Protein AF-0000000084350624 (afdb_homodimer)

Sequence (702 aa):
MALTTLILDAPGPPLLFEEVDRFLELGLGVTLNLHYFADKEHIRQHYGTRIDYAEINCHDEPGFIAAVNRAGGYSVFKTRLNIPIGASLIRAATSPALAMPLRAIAQAGAGVNHIDRRECEQRGVAILNTPGSNAIAVAEYVVAQALFLSRDLDDYNAQTHNGHWAKGTLAPAPEFAELTLGLVGTGSIARQVARKAAALGIKVIATGSERFTEPVAHSLGLERRAGLGQLLAEADIVSIHVPLTPQTRGLFGTAEFRQMRQGSILINTARGGIVDEHQLTAFMREFPRHIKAVAIDTFALEKDRFDSPLTAIANAQLTPHIAGNTTTAIRTASRQIVDKIHAFSAAATAGMALTTLILDAPGPPLLFEEVDRFLELGLGVTLNLHYFADKEHIRQHYGTRIDYAEINCHDEPGFIAAVNRAGGYSVFKTRLNIPIGASLIRAATSPALAMPLRAIAQAGAGVNHIDRRECEQRGVAILNTPGSNAIAVAEYVVAQALFLSRDLDDYNAQTHNGHWAKGTLAPAPEFAELTLGLVGTGSIARQVARKAAALGIKVIATGSERFTEPVAHSLGLERRAGLGQLLAEADIVSIHVPLTPQTRGLFGTAEFRQMRQGSILINTARGGIVDEHQLTAFMREFPRHIKAVAIDTFALEKDRFDSPLTAIANAQLTPHIAGNTTTAIRTASRQIVDKIHAFSAAATAG

Foldseek 3Di:
DAAEEEEQDADDPPLVVLLVVLCVVLVHAYEYACQPPPPSVVVCVVCPVVHHYDHADLQPLVRNLVRCVVVLAGQEYEYEPLRAADLVSLVSQQDPSGPHRYAEYFYLADDDPSHDVVSCVVSNHYYHFDPLLLLLLLLVVQVVCCVCVQQVVLVCVVCVVVVHRCPPVDDGGDQQLPFEEEEEADDNNSLSNCVVSVVRNHAYAYEYDPVCDPVNCVVSVHHYDDDLLVRQQRGLEYEYADEDDPVQQCVAAPVSLVSHAQQHEYEYLHEARSHDQVRVLVNCVVDPRRHPAYEYQYHPAADPRDDGPCVVPSRYHYHRNCSSPDPSSSSSSSSVSSVVVSVVSVVVVVD/DAAEEEEQDADDPPLVVLLVVLCVVLVHAYEYACQPPPPSVVVCVVCPVVHHYDHADLQPLVRNLVRCVVVLAGQEYEYEPLRAADLVSLVSQQDPSGPHRYAEYFYLADDDPSHDVVSCVVSNYYYHFDPLLLLLLLLVVQLVCCVCVQQVVLVCVVCVVVVHRCPPVDDGGDALLPFEEEEEADDNNSLSNCVVSVVRNHAYAYEYDPVCDPVNCVVSVHHYDDDLLVRQQRGLEYEYADEDDPVQQQVAAPVSLVSHAQQHEYEYLHEARSHDQVRVLVNCVVDPRRHPAYEYQYHPDADPRDDGPCVPPSRYHYHRNCSSPDPSSSSSSSSVSSVVVSVVSVVVVVD

Organism: NCBI:txid76758

Nearest PDB structures (foldseek):
  8wpo-assembly1_A  TM=8.700E-01  e=1.413E-22  Anabaena sp. 90
  4g2n-assembly1_A  TM=8.391E-01  e=1.122E-23  Polaromonas sp. JS666
  8wpj-assembly1_B  TM=8.554E-01  e=9.445E-23  Anabaena sp. 90
  8wps-assembly1_A  TM=8.661E-01  e=5.017E-22  Anabaena sp. 90
  4xyg-assembly1_A  TM=7.565E-01  e=1.497E-22  Granulicella mallensis MP5ACTX8

Secondary structure (DSSP, 8-state):
-PPEEEE---PPTTHHHHHHHHHHHTT-EEEEE-TT-S-HHHHHHHHGGGSEEE---TT-HHHHHHHHHHHT--SEEEESS---B-HHHHHHHT-TTSSS---EEEESSS--TTB-HHHHHHHT-EEE--TTTTHHHHHHHHHHHHHHHHTTHHHHHHHHHTT---TTSSPPBPPGGG-EEEEE--SHHHHHHHHHHHHTT-EEEEE-STT--HHHHHHTT-EE-SSHHHHHHH-SEEEE-----TTTTT-BSHHHHHHSPTTEEEEE-S-TTSB-HHHHHHHHHHSTTTEEEEEE---SS-GGG---GGGG-TTEEE-SS-TT-BHHHHHHHHHHHHHHHHHHHHHHHH-/-PPE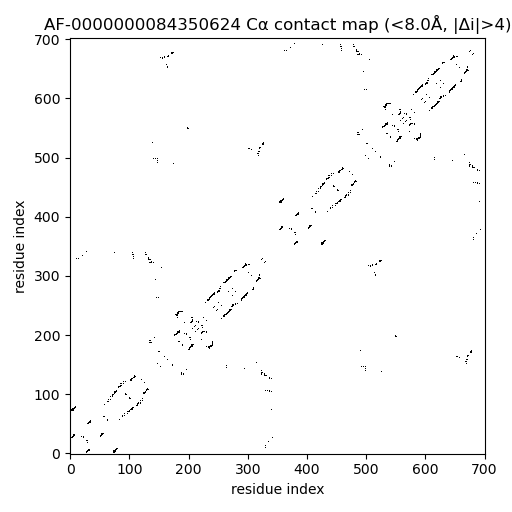EEE---PPTTHHHHHHHHHHHTT-EEEEE-TT-S-HHHHHHHHGGGSEEE---TT-HHHHHHHHHHHT--SEEEESS---B-HHHHHHHT-TTSSS---EEEESSS--TTB-HHHHHHHT-EEE--TTTTHHHHHHHHHHHHHHHHTTHHHHHHHHHTT---TTSSPPBPPGGG-EEEEE--SHHHHHHHHHHHHTT-EEEEE-STT--HHHHHHTT-EE-SSHHHHHHH-SEEEE-----TTTTT-BSHHHHHHSPTTEEEEE-S-TTSB-HHHHHHHHHHSTTTEEEEEE---SS-GGG---GGGG-TTEEE-SS-TT-BHHHHHHHHHHHHHHHHHHHHHHHH-

Structure (mmCIF, N/CA/C/O backbone):
data_AF-0000000084350624-model_v1
#
loop_
_entity.id
_entity.type
_entity.pdbx_description
1 polymer 'D-3-phosphoglycerate dehydrogenase'
#
loop_
_atom_site.group_PDB
_atom_site.id
_atom_site.type_symbol
_atom_site.label_atom_id
_atom_site.label_alt_id
_atom_site.label_comp_id
_atom_site.label_asym_id
_atom_site.label_entity_id
_atom_site.label_seq_id
_atom_site.pdbx_PDB_ins_code
_atom_site.Cartn_x
_atom_site.Cartn_y
_atom_site.Cartn_z
_atom_site.occupancy
_atom_site.B_iso_or_equiv
_atom_site.auth_seq_id
_atom_site.auth_comp_id
_atom_site.auth_asym_id
_atom_site.auth_atom_id
_atom_site.pdbx_PDB_model_num
ATOM 1 N N . MET A 1 1 ? -3.666 -40.75 -31.781 1 48.72 1 MET A N 1
ATOM 2 C CA . MET A 1 1 ? -4.609 -40.812 -30.672 1 48.72 1 MET A CA 1
ATOM 3 C C . MET A 1 1 ? -4.664 -39.469 -29.953 1 48.72 1 MET A C 1
ATOM 5 O O . MET A 1 1 ? -3.664 -38.75 -29.891 1 48.72 1 MET A O 1
ATOM 9 N N . ALA A 1 2 ? -5.848 -39.031 -29.609 1 65.62 2 ALA A N 1
ATOM 10 C CA . ALA A 1 2 ? -6.008 -37.719 -29.016 1 65.62 2 ALA A CA 1
ATOM 11 C C . ALA A 1 2 ? -5.262 -37.594 -27.688 1 65.62 2 ALA A C 1
ATOM 13 O O . ALA A 1 2 ? -5.344 -38.5 -26.859 1 65.62 2 ALA A O 1
ATOM 14 N N . LEU A 1 3 ? -4.34 -36.75 -27.562 1 81.38 3 LEU A N 1
ATOM 15 C CA . LEU A 1 3 ? -3.586 -36.531 -26.328 1 81.38 3 LEU A CA 1
ATOM 16 C C . LEU A 1 3 ? -4.527 -36.312 -25.141 1 81.38 3 LEU A C 1
ATOM 18 O O . LEU A 1 3 ? -5.535 -35.625 -25.266 1 81.38 3 LEU A O 1
ATOM 22 N N . THR A 1 4 ? -4.309 -37.188 -24.125 1 90.62 4 THR A N 1
ATOM 23 C CA . THR A 1 4 ? -5.078 -37.031 -22.906 1 90.62 4 THR A CA 1
ATOM 24 C C . THR A 1 4 ? -4.246 -36.344 -21.828 1 90.62 4 THR A C 1
ATOM 26 O O . THR A 1 4 ? -3.074 -36.656 -21.641 1 90.62 4 THR A O 1
ATOM 29 N N . THR A 1 5 ? -4.871 -35.344 -21.266 1 97.06 5 THR A N 1
ATOM 30 C CA . THR A 1 5 ? -4.211 -34.594 -20.203 1 97.06 5 THR A CA 1
ATOM 31 C C . THR A 1 5 ? -4.754 -34.969 -18.828 1 97.06 5 THR A C 1
ATOM 33 O O . THR A 1 5 ? -5.969 -35 -18.625 1 97.06 5 THR A O 1
ATOM 36 N N . LEU A 1 6 ? -3.867 -35.375 -17.953 1 98.25 6 LEU A N 1
ATOM 37 C CA . LEU A 1 6 ? -4.219 -35.5 -16.547 1 98.25 6 LEU A CA 1
ATOM 38 C C . LEU A 1 6 ? -3.965 -34.219 -15.797 1 98.25 6 LEU A C 1
ATOM 40 O O . LEU A 1 6 ? -2.816 -33.781 -15.648 1 98.25 6 LEU A O 1
ATOM 44 N N . ILE A 1 7 ? -4.996 -33.562 -15.344 1 98.06 7 ILE A N 1
ATOM 45 C CA . ILE A 1 7 ? -4.871 -32.406 -14.484 1 98.06 7 ILE A CA 1
ATOM 46 C C . ILE A 1 7 ? -4.625 -32.844 -13.047 1 98.06 7 ILE A C 1
ATOM 48 O O . ILE A 1 7 ? -5.543 -33.312 -12.375 1 98.06 7 ILE A O 1
ATOM 52 N N . LEU A 1 8 ? -3.447 -32.656 -12.609 1 97.38 8 LEU A N 1
ATOM 53 C CA . LEU A 1 8 ? -3.078 -33.125 -11.273 1 97.38 8 LEU A CA 1
ATOM 54 C C . LEU A 1 8 ? -3.777 -32.281 -10.195 1 97.38 8 LEU A C 1
ATOM 56 O O . LEU A 1 8 ? -4.273 -32.844 -9.211 1 97.38 8 LEU A O 1
ATOM 60 N N . ASP A 1 9 ? -3.715 -31.016 -10.391 1 94.69 9 ASP A N 1
ATOM 61 C CA . ASP A 1 9 ? -4.336 -30.031 -9.5 1 94.69 9 ASP A CA 1
ATOM 62 C C . ASP A 1 9 ? -4.754 -28.781 -10.266 1 94.69 9 ASP A C 1
ATOM 64 O O . ASP A 1 9 ? -4.285 -28.547 -11.383 1 94.69 9 ASP A O 1
ATOM 68 N N . ALA A 1 10 ? -5.727 -28.094 -9.75 1 92.12 10 ALA A N 1
ATOM 69 C CA . ALA A 1 10 ? -6.277 -26.875 -10.344 1 92.12 10 ALA A CA 1
ATOM 70 C C . ALA A 1 10 ? -6.879 -25.969 -9.281 1 92.12 10 ALA A C 1
ATOM 72 O O . ALA A 1 10 ? -7.051 -26.375 -8.125 1 92.12 10 ALA A O 1
ATOM 73 N N . PRO A 1 11 ? -7.023 -24.688 -9.664 1 90.94 11 PRO A N 1
ATOM 74 C CA . PRO A 1 11 ? -7.734 -23.844 -8.711 1 90.94 11 PRO A CA 1
ATOM 75 C C . PRO A 1 11 ? -9.18 -24.281 -8.492 1 90.94 11 PRO A C 1
ATOM 77 O O . PRO A 1 11 ? -9.742 -25.016 -9.312 1 90.94 11 PRO A O 1
ATOM 80 N N . GLY A 1 12 ? -9.742 -23.875 -7.441 1 89 12 GLY A N 1
ATOM 81 C CA . GLY A 1 12 ? -11.141 -24.172 -7.188 1 89 12 GLY A CA 1
ATOM 82 C C . GLY A 1 12 ? -12.086 -23.406 -8.102 1 89 12 GLY A C 1
ATOM 83 O O . GLY A 1 12 ? -11.672 -22.5 -8.812 1 89 12 GLY A O 1
ATOM 84 N N . PRO A 1 13 ? -13.375 -23.938 -8.133 1 89.88 13 PRO A N 1
ATOM 85 C CA . PRO A 1 13 ? -14.383 -23.172 -8.867 1 89.88 13 PRO A CA 1
ATOM 86 C C . PRO A 1 13 ? -14.492 -21.719 -8.383 1 89.88 13 PRO A C 1
ATOM 88 O O . PRO A 1 13 ? -14.305 -21.453 -7.195 1 89.88 13 PRO A O 1
ATOM 91 N N . PRO A 1 14 ? -14.773 -20.797 -9.273 1 91.44 14 PRO A N 1
ATOM 92 C CA . PRO A 1 14 ? -15.188 -21.047 -10.656 1 91.44 14 PRO A CA 1
ATOM 93 C C . PRO A 1 14 ? -14.008 -21.156 -11.625 1 91.44 14 PRO A C 1
ATOM 95 O O . PRO A 1 14 ? -14.188 -21.5 -12.789 1 91.44 14 PRO A O 1
ATOM 98 N N . LEU A 1 15 ? -12.797 -20.906 -11.195 1 93.31 15 LEU A N 1
ATOM 99 C CA . LEU A 1 15 ? -11.633 -20.906 -12.078 1 93.31 15 LEU A CA 1
ATOM 100 C C . LEU A 1 15 ? -11.391 -22.312 -12.648 1 93.31 15 LEU A C 1
ATOM 102 O O . LEU A 1 15 ? -10.922 -22.438 -13.781 1 93.31 15 LEU A O 1
ATOM 106 N N . LEU A 1 16 ? -11.688 -23.281 -11.891 1 95.25 16 LEU A N 1
ATOM 107 C CA . LEU A 1 16 ? -11.586 -24.656 -12.367 1 95.25 16 LEU A CA 1
ATOM 108 C C . LEU A 1 16 ? -12.391 -24.844 -13.641 1 95.25 16 LEU A C 1
ATOM 110 O O . LEU A 1 16 ? -11.891 -25.391 -14.625 1 95.25 16 LEU A O 1
ATOM 114 N N . PHE A 1 17 ? -13.617 -24.406 -13.586 1 96.5 17 PHE A N 1
ATOM 115 C CA . PHE A 1 17 ? -14.531 -24.609 -14.703 1 96.5 17 PHE A CA 1
ATOM 116 C C . PHE A 1 17 ? -14.055 -23.859 -15.938 1 96.5 17 PHE A C 1
ATOM 118 O O . PHE A 1 17 ? -14.164 -24.344 -17.062 1 96.5 17 PHE A O 1
ATOM 125 N N . GLU A 1 18 ? -13.508 -22.688 -15.711 1 96.44 18 GLU A N 1
ATOM 126 C CA . GLU A 1 18 ? -12.938 -21.938 -16.828 1 96.44 18 GLU A CA 1
ATOM 127 C C . GLU A 1 18 ? -11.812 -22.719 -17.5 1 96.44 18 GLU A C 1
ATOM 129 O O . GLU A 1 18 ? -11.727 -22.766 -18.734 1 96.44 18 GLU A O 1
ATOM 134 N N . GLU A 1 19 ? -10.977 -23.297 -16.703 1 96.69 19 GLU A N 1
ATOM 135 C CA . GLU A 1 19 ? -9.844 -24.047 -17.219 1 96.69 19 GLU A CA 1
ATOM 136 C C . GLU A 1 19 ? -10.312 -25.297 -17.969 1 96.69 19 GLU A C 1
ATOM 138 O O . GLU A 1 19 ? -9.93 -25.516 -19.125 1 96.69 19 GLU A O 1
ATOM 143 N N . VAL A 1 20 ? -11.164 -26.109 -17.391 1 97.31 20 VAL A N 1
ATOM 144 C CA . VAL A 1 20 ? -11.633 -27.359 -17.984 1 97.31 20 VAL A CA 1
ATOM 145 C C . VAL A 1 20 ? -12.461 -27.062 -19.234 1 97.31 20 VAL A C 1
ATOM 147 O O . VAL A 1 20 ? -12.336 -27.766 -20.234 1 97.31 20 VAL A O 1
ATOM 150 N N . ASP A 1 21 ? -13.281 -26.031 -19.141 1 97.62 21 ASP A N 1
ATOM 151 C CA . ASP A 1 21 ? -14.094 -25.656 -20.297 1 97.62 21 ASP A CA 1
ATOM 152 C C . ASP A 1 21 ? -13.211 -25.312 -21.5 1 97.62 21 ASP A C 1
ATOM 154 O O . ASP A 1 21 ? -13.57 -25.609 -22.641 1 97.62 21 ASP A O 1
ATOM 158 N N . ARG A 1 22 ? -12.156 -24.719 -21.234 1 96.69 22 ARG A N 1
ATOM 159 C CA . ARG A 1 22 ? -11.258 -24.391 -22.344 1 96.69 22 ARG A CA 1
ATOM 160 C C . ARG A 1 22 ? -10.672 -25.656 -22.969 1 96.69 22 ARG A C 1
ATOM 162 O O . ARG A 1 22 ? -10.531 -25.734 -24.188 1 96.69 22 ARG A O 1
ATOM 169 N N . PHE A 1 23 ? -10.281 -26.625 -22.156 1 96.62 23 PHE A N 1
ATOM 170 C CA . PHE A 1 23 ? -9.844 -27.906 -22.688 1 96.62 23 PHE A CA 1
ATOM 171 C C . PHE A 1 23 ? -10.883 -28.484 -23.641 1 96.62 23 PHE A C 1
ATOM 173 O O . PHE A 1 23 ? -10.555 -28.891 -24.75 1 96.62 23 PHE A O 1
ATOM 180 N N . LEU A 1 24 ? -12.086 -28.438 -23.203 1 96.38 24 LEU A N 1
ATOM 181 C CA . LEU A 1 24 ? -13.188 -29.031 -23.969 1 96.38 24 LEU A CA 1
ATOM 182 C C . LEU A 1 24 ? -13.445 -28.266 -25.25 1 96.38 24 LEU A C 1
ATOM 184 O O . LEU A 1 24 ? -13.68 -28.859 -26.297 1 96.38 24 LEU A O 1
ATOM 188 N N . GLU A 1 25 ? -13.398 -26.984 -25.109 1 96.44 25 GLU A N 1
ATOM 189 C CA . GLU A 1 25 ? -13.594 -26.125 -26.281 1 96.44 25 GLU A CA 1
ATOM 190 C C . GLU A 1 25 ? -12.555 -26.422 -27.359 1 96.44 25 GLU A C 1
ATOM 192 O O . GLU A 1 25 ? -12.844 -26.297 -28.547 1 96.44 25 GLU A O 1
ATOM 197 N N . LEU A 1 26 ? -11.406 -26.828 -26.969 1 95.25 26 LEU A N 1
ATOM 198 C CA . LEU A 1 26 ? -10.312 -27.047 -27.906 1 95.25 26 LEU A CA 1
ATOM 199 C C . LEU A 1 26 ? -10.25 -28.516 -28.328 1 95.25 26 LEU A C 1
ATOM 201 O O . LEU A 1 26 ? -9.336 -28.922 -29.047 1 95.25 26 LEU A O 1
ATOM 205 N N . GLY A 1 27 ? -11.164 -29.312 -27.812 1 93.31 27 GLY A N 1
ATOM 206 C CA . GLY A 1 27 ? -11.242 -30.703 -28.203 1 93.31 27 GLY A CA 1
ATOM 207 C C . GLY A 1 27 ? -10.188 -31.578 -27.547 1 93.31 27 GLY A C 1
ATOM 208 O O . GLY A 1 27 ? -9.758 -32.562 -28.109 1 93.31 27 GLY A O 1
ATOM 209 N N . LEU A 1 28 ? -9.703 -31.141 -26.391 1 94.25 28 LEU A N 1
ATOM 210 C CA . LEU A 1 28 ? -8.672 -31.891 -25.672 1 94.25 28 LEU A CA 1
ATOM 211 C C . LEU A 1 28 ? -9.297 -32.812 -24.641 1 94.25 28 LEU A C 1
ATOM 213 O O . LEU A 1 28 ? -10.242 -32.438 -23.953 1 94.25 28 LEU A O 1
ATOM 217 N N . GLY A 1 29 ? -8.836 -34.031 -24.641 1 94.19 29 GLY A N 1
ATOM 218 C CA . GLY A 1 29 ? -9.266 -34.969 -23.594 1 94.19 29 GLY A CA 1
ATOM 219 C C . GLY A 1 29 ? -8.672 -34.656 -22.234 1 94.19 29 GLY A C 1
ATOM 220 O O . GLY A 1 29 ? -7.5 -34.281 -22.141 1 94.19 29 GLY A O 1
ATOM 221 N N . VAL A 1 30 ? -9.516 -34.812 -21.203 1 96.06 30 VAL A N 1
ATOM 222 C CA . VAL A 1 30 ? -9.055 -34.406 -19.875 1 96.06 30 VAL A CA 1
ATOM 223 C C . VAL A 1 30 ? -9.484 -35.438 -18.828 1 96.06 30 VAL A C 1
ATOM 225 O O . VAL A 1 30 ? -10.609 -35.938 -18.875 1 96.06 30 VAL A O 1
ATOM 228 N N . THR A 1 31 ? -8.602 -35.844 -18.031 1 97.94 31 THR A N 1
ATOM 229 C CA . THR A 1 31 ? -8.859 -36.5 -16.75 1 97.94 31 THR A CA 1
ATOM 230 C C . THR A 1 31 ? -8.555 -35.562 -15.586 1 97.94 31 THR A C 1
ATOM 232 O O . THR A 1 31 ? -7.434 -35.062 -15.453 1 97.94 31 THR A O 1
ATOM 235 N N . LEU A 1 32 ? -9.578 -35.281 -14.766 1 97.94 32 LEU A N 1
ATOM 236 C CA . LEU A 1 32 ? -9.422 -34.375 -13.633 1 97.94 32 LEU A CA 1
ATOM 237 C C . LEU A 1 32 ? -9.18 -35.156 -12.344 1 97.94 32 LEU A C 1
ATOM 239 O O . LEU A 1 32 ? -10 -36 -11.953 1 97.94 32 LEU A O 1
ATOM 243 N N . ASN A 1 33 ? -8.039 -34.906 -11.727 1 97.94 33 ASN A N 1
ATOM 244 C CA . ASN A 1 33 ? -7.781 -35.469 -10.414 1 97.94 33 ASN A CA 1
ATOM 245 C C . ASN A 1 33 ? -8.578 -34.781 -9.32 1 97.94 33 ASN A C 1
ATOM 247 O O . ASN A 1 33 ? -8.336 -33.594 -9.031 1 97.94 33 ASN A O 1
ATOM 251 N N . LEU A 1 34 ? -9.43 -35.438 -8.641 1 97.31 34 LEU A N 1
ATOM 252 C CA . LEU A 1 34 ? -10.383 -34.844 -7.707 1 97.31 34 LEU A CA 1
ATOM 253 C C . LEU A 1 34 ? -9.836 -34.844 -6.285 1 97.31 34 LEU A C 1
ATOM 255 O O . LEU A 1 34 ? -10.422 -34.25 -5.383 1 97.31 34 LEU A O 1
ATOM 259 N N . HIS A 1 35 ? -8.695 -35.438 -6.137 1 95.88 35 HIS A N 1
ATOM 260 C CA . HIS A 1 35 ? -8.141 -35.719 -4.816 1 95.88 35 HIS A CA 1
ATOM 261 C C . HIS A 1 35 ? -8.07 -34.438 -3.963 1 95.88 35 HIS A C 1
ATOM 263 O O . HIS A 1 35 ? -8.266 -34.5 -2.746 1 95.88 35 HIS A O 1
ATOM 269 N N . TYR A 1 36 ? -7.91 -33.312 -4.57 1 91.56 36 TYR A N 1
ATOM 270 C CA . TYR A 1 36 ? -7.602 -32.094 -3.822 1 91.56 36 TYR A CA 1
ATOM 271 C C . TYR A 1 36 ? -8.82 -31.188 -3.744 1 91.56 36 TYR A C 1
ATOM 273 O O . TYR A 1 36 ? -8.727 -30.062 -3.238 1 91.56 36 TYR A O 1
ATOM 281 N N . PHE A 1 37 ? -9.953 -31.594 -4.207 1 93 37 PHE A N 1
ATOM 282 C CA . PHE A 1 37 ? -11.156 -30.781 -4.191 1 93 37 PHE A CA 1
ATOM 283 C C . PHE A 1 37 ? -12.086 -31.203 -3.061 1 93 37 PHE A C 1
ATOM 285 O O . PHE A 1 37 ? -12.242 -32.406 -2.797 1 93 37 PHE A O 1
ATOM 292 N N . ALA A 1 38 ? -12.617 -30.25 -2.441 1 88.5 38 ALA A N 1
ATOM 293 C CA . ALA A 1 38 ? -13.562 -30.516 -1.361 1 88.5 38 ALA A CA 1
ATOM 294 C C . ALA A 1 38 ? -14.922 -30.938 -1.915 1 88.5 38 ALA A C 1
ATOM 296 O O . ALA A 1 38 ? -15.562 -31.844 -1.386 1 88.5 38 ALA A O 1
ATOM 297 N N . ASP A 1 39 ? -15.367 -30.266 -2.977 1 91.44 39 ASP A N 1
ATOM 298 C CA . ASP A 1 39 ? -16.703 -30.516 -3.521 1 91.44 39 ASP A CA 1
ATOM 299 C C . ASP A 1 39 ? -16.625 -31.375 -4.781 1 91.44 39 ASP A C 1
ATOM 301 O O . ASP A 1 39 ? -17.078 -30.953 -5.848 1 91.44 39 ASP A O 1
ATOM 305 N N . LYS A 1 40 ? -16.219 -32.594 -4.59 1 95.44 40 LYS A N 1
ATOM 306 C CA . LYS A 1 40 ? -16.016 -33.5 -5.703 1 95.44 40 LYS A CA 1
ATOM 307 C C . LYS A 1 40 ? -17.328 -33.812 -6.414 1 95.44 40 LYS A C 1
ATOM 309 O O . LYS A 1 40 ? -17.359 -33.906 -7.641 1 95.44 40 LYS A O 1
ATOM 314 N N . GLU A 1 41 ? -18.359 -33.969 -5.59 1 95.25 41 GLU A N 1
ATOM 315 C CA . GLU A 1 41 ? -19.641 -34.344 -6.141 1 95.25 41 GLU A CA 1
ATOM 316 C C . GLU A 1 41 ? -20.188 -33.281 -7.078 1 95.25 41 GLU A C 1
ATOM 318 O O . GLU A 1 41 ? -20.719 -33.594 -8.148 1 95.25 41 GLU A O 1
ATOM 323 N N . HIS A 1 42 ? -20.078 -32.094 -6.672 1 95.62 42 HIS A N 1
ATOM 324 C CA . HIS A 1 42 ? -20.562 -31 -7.5 1 95.62 42 HIS A CA 1
ATOM 325 C C . HIS A 1 42 ? -19.797 -30.922 -8.812 1 95.62 42 HIS A C 1
ATOM 327 O O . HIS A 1 42 ? -20.391 -30.656 -9.867 1 95.62 42 HIS A O 1
ATOM 333 N N . ILE A 1 43 ? -18.516 -31.156 -8.734 1 96.62 43 ILE A N 1
ATOM 334 C CA . ILE A 1 43 ? -17.672 -31.125 -9.922 1 96.62 43 ILE A CA 1
ATOM 335 C C . ILE A 1 43 ? -18.094 -32.25 -10.875 1 96.62 43 ILE A C 1
ATOM 337 O O . ILE A 1 43 ? -18.25 -32.031 -12.078 1 96.62 43 ILE A O 1
ATOM 341 N N . ARG A 1 44 ? -18.344 -33.438 -10.375 1 96.75 44 ARG A N 1
ATOM 342 C CA . ARG A 1 44 ? -18.766 -34.594 -11.172 1 96.75 44 ARG A CA 1
ATOM 343 C C . ARG A 1 44 ? -20.125 -34.312 -11.82 1 96.75 44 ARG A C 1
ATOM 345 O O . ARG A 1 44 ? -20.344 -34.719 -12.977 1 96.75 44 ARG A O 1
ATOM 352 N N . GLN A 1 45 ? -20.969 -33.719 -10.992 1 96.75 45 GLN A N 1
ATOM 353 C CA . GLN A 1 45 ? -22.281 -33.406 -11.516 1 96.75 45 GLN A CA 1
ATOM 354 C C . GLN A 1 45 ? -22.188 -32.406 -12.648 1 96.75 45 GLN A C 1
ATOM 356 O O . GLN A 1 45 ? -22.953 -32.469 -13.617 1 96.75 45 GLN A O 1
ATOM 361 N N . HIS A 1 46 ? -21.359 -31.469 -12.531 1 96.69 46 HIS A N 1
ATOM 362 C CA . HIS A 1 46 ? -21.219 -30.391 -13.492 1 96.69 46 HIS A CA 1
ATOM 363 C C . HIS A 1 46 ? -20.75 -30.906 -14.844 1 96.69 46 HIS A C 1
ATOM 365 O O . HIS A 1 46 ? -21.281 -30.516 -15.891 1 96.69 46 HIS A O 1
ATOM 371 N N . TYR A 1 47 ? -19.781 -31.812 -14.859 1 96.5 47 TYR A N 1
ATOM 372 C CA . TYR A 1 47 ? -19.188 -32.219 -16.125 1 96.5 47 TYR A CA 1
ATOM 373 C C . TYR A 1 47 ? -19.672 -33.594 -16.531 1 96.5 47 TYR A C 1
ATOM 375 O O . TYR A 1 47 ? -19.594 -33.969 -17.719 1 96.5 47 TYR A O 1
ATOM 383 N N . GLY A 1 48 ? -20.188 -34.375 -15.555 1 95.69 48 GLY A N 1
ATOM 384 C CA . GLY A 1 48 ? -20.656 -35.719 -15.867 1 95.69 48 GLY A CA 1
ATOM 385 C C . GLY A 1 48 ? -19.625 -36.562 -16.609 1 95.69 48 GLY A C 1
ATOM 386 O O . GLY A 1 48 ? -18.484 -36.688 -16.156 1 95.69 48 GLY A O 1
ATOM 387 N N . THR A 1 49 ? -20 -37.062 -17.781 1 95.38 49 THR A N 1
ATOM 388 C CA . THR A 1 49 ? -19.125 -37.969 -18.516 1 95.38 49 THR A CA 1
ATOM 389 C C . THR A 1 49 ? -18.344 -37.219 -19.594 1 95.38 49 THR A C 1
ATOM 391 O O . THR A 1 49 ? -17.688 -37.844 -20.438 1 95.38 49 THR A O 1
ATOM 394 N N . ARG A 1 50 ? -18.453 -35.906 -19.531 1 95.94 50 ARG A N 1
ATOM 395 C CA . ARG A 1 50 ? -17.75 -35.125 -20.531 1 95.94 50 ARG A CA 1
ATOM 396 C C . ARG A 1 50 ? -16.234 -35.188 -20.328 1 95.94 50 ARG A C 1
ATOM 398 O O . ARG A 1 50 ? -15.469 -34.875 -21.234 1 95.94 50 ARG A O 1
ATOM 405 N N . ILE A 1 51 ? -15.898 -35.438 -19.062 1 96.81 51 ILE A N 1
ATOM 406 C CA . ILE A 1 51 ? -14.484 -35.594 -18.734 1 96.81 51 ILE A CA 1
ATOM 407 C C . ILE A 1 51 ? -14.297 -36.875 -17.891 1 96.81 51 ILE A C 1
ATOM 409 O O . ILE A 1 51 ? -15.273 -37.438 -17.406 1 96.81 51 ILE A O 1
ATOM 413 N N . ASP A 1 52 ? -13.086 -37.312 -17.797 1 97.12 52 ASP A N 1
ATOM 414 C CA . ASP A 1 52 ? -12.758 -38.438 -16.906 1 97.12 52 ASP A CA 1
ATOM 415 C C . ASP A 1 52 ? -12.258 -37.938 -15.555 1 97.12 52 ASP A C 1
ATOM 417 O O . ASP A 1 52 ? -11.891 -36.781 -15.414 1 97.12 52 ASP A O 1
ATOM 421 N N . TYR A 1 53 ? -12.305 -38.875 -14.57 1 97.75 53 TYR A N 1
ATOM 422 C CA . TYR A 1 53 ? -11.922 -38.5 -13.211 1 97.75 53 TYR A CA 1
ATOM 423 C C . TYR A 1 53 ? -10.891 -39.469 -12.641 1 97.75 53 TYR A C 1
ATOM 425 O O . TYR A 1 53 ? -10.859 -40.625 -13.008 1 97.75 53 TYR A O 1
ATOM 433 N N . ALA A 1 54 ? -10.055 -38.938 -11.867 1 97.31 54 ALA A N 1
ATOM 434 C CA . ALA A 1 54 ? -9.109 -39.75 -11.094 1 97.31 54 ALA A CA 1
ATOM 435 C C . ALA A 1 54 ? -9.078 -39.312 -9.633 1 97.31 54 ALA A C 1
ATOM 437 O O . ALA A 1 54 ? -9.633 -38.25 -9.289 1 97.31 54 ALA A O 1
ATOM 438 N N . GLU A 1 55 ? -8.57 -40.062 -8.734 1 97 55 GLU A N 1
ATOM 439 C CA . GLU A 1 55 ? -8.336 -39.781 -7.32 1 97 55 GLU A CA 1
ATOM 440 C C . GLU A 1 55 ? -6.926 -40.219 -6.902 1 97 55 GLU A C 1
ATOM 442 O O . GLU A 1 55 ? -6.727 -41.312 -6.398 1 97 55 GLU A O 1
ATOM 447 N N . ILE A 1 56 ? -6.074 -39.344 -7.133 1 97.38 56 ILE A N 1
ATOM 448 C CA . ILE A 1 56 ? -4.66 -39.656 -6.949 1 97.38 56 ILE A CA 1
ATOM 449 C C . ILE A 1 56 ? -4.047 -38.719 -5.922 1 97.38 56 ILE A C 1
ATOM 451 O O . ILE A 1 56 ? -4.129 -37.5 -6.062 1 97.38 56 ILE A O 1
ATOM 455 N N . ASN A 1 57 ? -3.5 -39.25 -4.855 1 96.75 57 ASN A N 1
ATOM 456 C CA . ASN A 1 57 ? -2.613 -38.469 -3.998 1 96.75 57 ASN A CA 1
ATOM 457 C C . ASN A 1 57 ? -1.24 -38.281 -4.637 1 96.75 57 ASN A C 1
ATOM 459 O O . ASN A 1 57 ? -0.374 -39.125 -4.527 1 96.75 57 ASN A O 1
ATOM 463 N N . CYS A 1 58 ? -1.019 -37.156 -5.152 1 95 58 CYS A N 1
ATOM 464 C CA . CYS A 1 58 ? 0.161 -36.906 -5.977 1 95 58 CYS A CA 1
ATOM 465 C C . CYS A 1 58 ? 1.411 -36.781 -5.117 1 95 58 CYS A C 1
ATOM 467 O O . CYS A 1 58 ? 2.529 -36.781 -5.633 1 95 58 CYS A O 1
ATOM 469 N N . HIS A 1 59 ? 1.275 -36.781 -3.826 1 92.38 59 HIS A N 1
ATOM 470 C CA . HIS A 1 59 ? 2.428 -36.688 -2.936 1 92.38 59 HIS A CA 1
ATOM 471 C C . HIS A 1 59 ? 2.908 -38.062 -2.523 1 92.38 59 HIS A C 1
ATOM 473 O O . HIS A 1 59 ? 3.984 -38.219 -1.939 1 92.38 59 HIS A O 1
ATOM 479 N N . ASP A 1 60 ? 2.082 -39.062 -2.816 1 95.69 60 ASP A N 1
ATOM 480 C CA . ASP A 1 60 ? 2.475 -40.469 -2.699 1 95.69 60 ASP A CA 1
ATOM 481 C C . ASP A 1 60 ? 2.992 -41 -4.031 1 95.69 60 ASP A C 1
ATOM 483 O O . ASP A 1 60 ? 2.23 -41.562 -4.816 1 95.69 60 ASP A O 1
ATOM 487 N N . GLU A 1 61 ? 4.281 -40.906 -4.191 1 96.56 61 GLU A N 1
ATOM 488 C CA . GLU A 1 61 ? 4.859 -41.188 -5.504 1 96.56 61 GLU A CA 1
ATOM 489 C C . GLU A 1 61 ? 4.559 -42.594 -5.965 1 96.56 61 GLU A C 1
ATOM 491 O O . GLU A 1 61 ? 4.113 -42.812 -7.094 1 96.56 61 GLU A O 1
ATOM 496 N N . PRO A 1 62 ? 4.715 -43.625 -5.133 1 96.88 62 PRO A N 1
ATOM 497 C CA . PRO A 1 62 ? 4.383 -45 -5.574 1 96.88 62 PRO A CA 1
ATOM 498 C C . PRO A 1 62 ? 2.916 -45.125 -5.98 1 96.88 62 PRO A C 1
ATOM 500 O O . PRO A 1 62 ? 2.611 -45.781 -6.988 1 96.88 62 PRO A O 1
ATOM 503 N N . GLY A 1 63 ? 2.094 -44.562 -5.098 1 97.5 63 GLY A N 1
ATOM 504 C CA . GLY A 1 63 ? 0.681 -44.594 -5.438 1 97.5 63 GLY A CA 1
ATOM 505 C C . GLY A 1 63 ? 0.364 -43.875 -6.727 1 97.5 63 GLY A C 1
ATOM 506 O O . GLY A 1 63 ? -0.491 -44.312 -7.504 1 97.5 63 GLY A O 1
ATOM 507 N N . PHE A 1 64 ? 1.021 -42.75 -6.969 1 98.12 64 PHE A N 1
ATOM 508 C CA . PHE A 1 64 ? 0.869 -41.969 -8.188 1 98.12 64 PHE A CA 1
ATOM 509 C C . PHE A 1 64 ? 1.301 -42.781 -9.406 1 98.12 64 PHE A C 1
ATOM 511 O O . PHE A 1 64 ? 0.563 -42.875 -10.391 1 98.12 64 PHE A O 1
ATOM 518 N N . ILE A 1 65 ? 2.377 -43.406 -9.367 1 98.25 65 ILE A N 1
ATOM 519 C CA . ILE A 1 65 ? 2.906 -44.25 -10.445 1 98.25 65 ILE A CA 1
ATOM 520 C C . ILE A 1 65 ? 1.938 -45.375 -10.742 1 98.25 65 ILE A C 1
ATOM 522 O O . ILE A 1 65 ? 1.617 -45.656 -11.906 1 98.25 65 ILE A O 1
ATOM 526 N N . ALA A 1 66 ? 1.486 -46 -9.68 1 98.25 66 ALA A N 1
ATOM 527 C CA . ALA A 1 66 ? 0.556 -47.125 -9.836 1 98.25 66 ALA A CA 1
ATOM 528 C C . ALA A 1 66 ? -0.715 -46.656 -10.555 1 98.25 66 ALA A C 1
ATOM 530 O O . ALA A 1 66 ? -1.236 -47.375 -11.414 1 98.25 66 ALA A O 1
ATOM 531 N N . ALA A 1 67 ? -1.182 -45.562 -10.148 1 98 67 ALA A N 1
ATOM 532 C CA . ALA A 1 67 ? -2.4 -45.031 -10.758 1 98 67 ALA A CA 1
ATOM 533 C C . ALA A 1 67 ? -2.197 -44.75 -12.242 1 98 67 ALA A C 1
ATOM 535 O O . ALA A 1 67 ? -3.076 -45.031 -13.055 1 98 67 ALA A O 1
ATOM 536 N N . VAL A 1 68 ? -1.094 -44.156 -12.594 1 97.69 68 VAL A N 1
ATOM 537 C CA . VAL A 1 68 ? -0.763 -43.844 -13.977 1 97.69 68 VAL A CA 1
ATOM 538 C C . VAL A 1 68 ? -0.671 -45.156 -14.789 1 97.69 68 VAL A C 1
ATOM 540 O O . VAL A 1 68 ? -1.204 -45.219 -15.898 1 97.69 68 VAL A O 1
ATOM 543 N N . ASN A 1 69 ? -0.074 -46.125 -14.227 1 97.56 69 ASN A N 1
ATOM 544 C CA . ASN A 1 69 ? 0.054 -47.406 -14.891 1 97.56 69 ASN A CA 1
ATOM 545 C C . ASN A 1 69 ? -1.308 -48.062 -15.133 1 97.56 69 ASN A C 1
ATOM 547 O O . ASN A 1 69 ? -1.575 -48.562 -16.219 1 97.56 69 ASN A O 1
ATOM 551 N N . ARG A 1 70 ? -2.08 -48.062 -14.094 1 97.31 70 ARG A N 1
ATOM 552 C CA . ARG A 1 70 ? -3.408 -48.656 -14.18 1 97.31 70 ARG A CA 1
ATOM 553 C C . ARG A 1 70 ? -4.238 -47.969 -15.273 1 97.31 70 ARG A C 1
ATOM 555 O O . ARG A 1 70 ? -5.039 -48.656 -15.945 1 97.31 70 ARG A O 1
ATOM 562 N N . ALA A 1 71 ? -4.004 -46.719 -15.484 1 96.88 71 ALA A N 1
ATOM 563 C CA . ALA A 1 71 ? -4.789 -45.969 -16.453 1 96.88 71 ALA A CA 1
ATOM 564 C C . ALA A 1 71 ? -4.23 -46.094 -17.859 1 96.88 71 ALA A C 1
ATOM 566 O O . ALA A 1 71 ? -4.855 -45.688 -18.828 1 96.88 71 ALA A O 1
ATOM 567 N N . GLY A 1 72 ? -3.076 -46.688 -18.047 1 96.38 72 GLY A N 1
ATOM 568 C CA . GLY A 1 72 ? -2.428 -46.781 -19.344 1 96.38 72 GLY A CA 1
ATOM 569 C C . GLY A 1 72 ? -1.622 -45.562 -19.719 1 96.38 72 GLY A C 1
ATOM 570 O O . GLY A 1 72 ? -1.226 -45.406 -20.875 1 96.38 72 GLY A O 1
ATOM 571 N N . GLY A 1 73 ? -1.526 -44.688 -18.766 1 97 73 GLY A N 1
ATOM 572 C CA . GLY A 1 73 ? -0.705 -43.5 -18.969 1 97 73 GLY A CA 1
ATOM 573 C C . GLY A 1 73 ? -1.509 -42.281 -19.375 1 97 73 GLY A C 1
ATOM 574 O O . GLY A 1 73 ? -2.725 -42.344 -19.562 1 97 73 GLY A O 1
ATOM 575 N N . TYR A 1 74 ? -0.837 -41.156 -19.406 1 97.5 74 TYR A N 1
ATOM 576 C CA . TYR A 1 74 ? -1.34 -39.844 -19.859 1 97.5 74 TYR A CA 1
ATOM 577 C C . TYR A 1 74 ? -0.282 -39.125 -20.672 1 97.5 74 TYR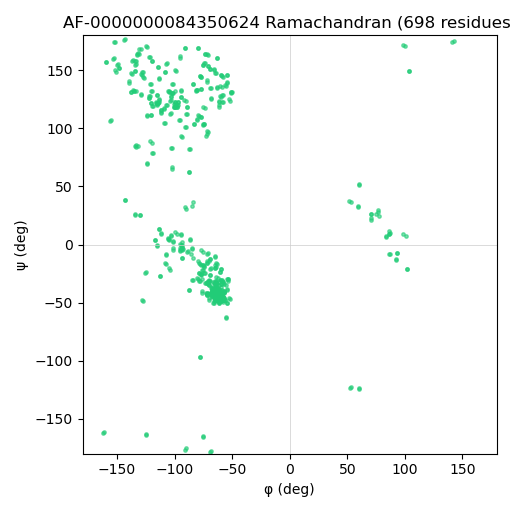 A C 1
ATOM 579 O O . TYR A 1 74 ? 0.893 -39.094 -20.297 1 97.5 74 TYR A O 1
ATOM 587 N N . SER A 1 75 ? -0.668 -38.469 -21.703 1 96.81 75 SER A N 1
ATOM 588 C CA . SER A 1 75 ? 0.276 -37.781 -22.578 1 96.81 75 SER A CA 1
ATOM 589 C C . SER A 1 75 ? 0.816 -36.531 -21.922 1 96.81 75 SER A C 1
ATOM 591 O O . SER A 1 75 ? 1.945 -36.094 -22.188 1 96.81 75 SER A O 1
ATOM 593 N N . VAL A 1 76 ? -0.019 -35.875 -21.094 1 98.06 76 VAL A N 1
ATOM 594 C CA . VAL A 1 76 ? 0.354 -34.625 -20.469 1 98.06 76 VAL A CA 1
ATOM 595 C C . VAL A 1 76 ? -0.049 -34.625 -19 1 98.06 76 VAL A C 1
ATOM 597 O O . VAL A 1 76 ? -1.151 -35.062 -18.656 1 98.06 76 VAL A O 1
ATOM 600 N N . PHE A 1 77 ? 0.871 -34.219 -18.125 1 98.25 77 PHE A N 1
ATOM 601 C CA . PHE A 1 77 ? 0.547 -33.844 -16.75 1 98.25 77 PHE A CA 1
ATOM 602 C C . PHE A 1 77 ? 0.423 -32.344 -16.625 1 98.25 77 PHE A C 1
ATOM 604 O O . PHE A 1 77 ? 1.371 -31.609 -16.906 1 98.25 77 PHE A O 1
ATOM 611 N N . LYS A 1 78 ? -0.742 -31.891 -16.25 1 98 78 LYS A N 1
ATOM 612 C CA . LYS A 1 78 ? -0.924 -30.469 -15.961 1 98 78 LYS A CA 1
ATOM 613 C C . LYS A 1 78 ? -0.955 -30.219 -14.461 1 98 78 LYS A C 1
ATOM 615 O O . LYS A 1 78 ? -1.688 -30.875 -13.727 1 98 78 LYS A O 1
ATOM 620 N N . THR A 1 79 ? -0.123 -29.297 -14.008 1 96.88 79 THR A N 1
ATOM 621 C CA . THR A 1 79 ? -0.069 -29 -12.586 1 96.88 79 THR A CA 1
ATOM 622 C C . THR A 1 79 ? -0.001 -27.484 -12.352 1 96.88 79 THR A C 1
ATOM 624 O O . THR A 1 79 ? 0.324 -26.734 -13.266 1 96.88 79 THR A O 1
ATOM 627 N N . ARG A 1 80 ? -0.422 -27.078 -11.109 1 92.56 80 ARG A N 1
ATOM 628 C CA . ARG A 1 80 ? -0.344 -25.688 -10.688 1 92.56 80 ARG A CA 1
ATOM 629 C C . ARG A 1 80 ? 0.38 -25.562 -9.352 1 92.56 80 ARG A C 1
ATOM 631 O O . ARG A 1 80 ? 1.156 -24.625 -9.148 1 92.56 80 ARG A O 1
ATOM 638 N N . LEU A 1 81 ? 0.126 -26.297 -8.234 1 81.5 81 LEU A N 1
ATOM 639 C CA . LEU A 1 81 ? 0.561 -26.188 -6.848 1 81.5 81 LEU A CA 1
ATOM 640 C C . LEU A 1 81 ? 1.919 -26.859 -6.648 1 81.5 81 LEU A C 1
ATOM 642 O O . LEU A 1 81 ? 2.201 -27.391 -5.574 1 81.5 81 LEU A O 1
ATOM 646 N N . ASN A 1 82 ? 2.842 -26.844 -7.5 1 80.44 82 ASN A N 1
ATOM 647 C CA . ASN A 1 82 ? 4.215 -27.328 -7.406 1 80.44 82 ASN A CA 1
ATOM 648 C C . ASN A 1 82 ? 4.266 -28.766 -6.91 1 80.44 82 ASN A C 1
ATOM 650 O O . ASN A 1 82 ? 5.047 -29.094 -6.016 1 80.44 82 ASN A O 1
ATOM 654 N N . ILE A 1 83 ? 3.4 -29.594 -7.27 1 89.25 83 ILE A N 1
ATOM 655 C CA . ILE A 1 83 ? 3.486 -31.031 -7.039 1 89.25 83 ILE A CA 1
ATOM 656 C C . ILE A 1 83 ? 4.836 -31.562 -7.523 1 89.25 83 ILE A C 1
ATOM 658 O O . ILE A 1 83 ? 5.25 -31.281 -8.648 1 89.25 83 ILE A O 1
ATOM 662 N N . PRO A 1 84 ? 5.457 -32.312 -6.656 1 91.81 84 PRO A N 1
ATOM 663 C CA . PRO A 1 84 ? 6.762 -32.844 -7.078 1 91.81 84 PRO A CA 1
ATOM 664 C C . PRO A 1 84 ? 6.656 -33.875 -8.203 1 91.81 84 PRO A C 1
ATOM 666 O O . PRO A 1 84 ? 5.891 -34.812 -8.094 1 91.81 84 PRO A O 1
ATOM 669 N N . ILE A 1 85 ? 7.355 -33.656 -9.266 1 96.88 85 ILE A N 1
ATOM 670 C CA . ILE A 1 85 ? 7.441 -34.562 -10.391 1 96.88 85 ILE A CA 1
ATOM 671 C C . ILE A 1 85 ? 8.891 -35 -10.602 1 96.88 85 ILE A C 1
ATOM 673 O O . ILE A 1 85 ? 9.625 -34.375 -11.383 1 96.88 85 ILE A O 1
ATOM 677 N N . GLY A 1 86 ? 9.211 -36.031 -9.898 1 96.94 86 GLY A N 1
ATOM 678 C CA . GLY A 1 86 ? 10.594 -36.469 -9.852 1 96.94 86 GLY A CA 1
ATOM 679 C C . GLY A 1 86 ? 10.93 -37.469 -10.938 1 96.94 86 GLY A C 1
ATOM 680 O O . GLY A 1 86 ? 10.078 -37.812 -11.75 1 96.94 86 GLY A O 1
ATOM 681 N N . ALA A 1 87 ? 12.133 -37.969 -10.891 1 97.81 87 ALA A N 1
ATOM 682 C CA . ALA A 1 87 ? 12.695 -38.844 -11.922 1 97.81 87 ALA A CA 1
ATOM 683 C C . ALA A 1 87 ? 11.945 -40.156 -12.008 1 97.81 87 ALA A C 1
ATOM 685 O O . ALA A 1 87 ? 11.641 -40.625 -13.102 1 97.81 87 ALA A O 1
ATOM 686 N N . SER A 1 88 ? 11.664 -40.688 -10.883 1 97.94 88 SER A N 1
ATOM 687 C CA . SER A 1 88 ? 11.008 -42 -10.859 1 97.94 88 SER A CA 1
ATOM 688 C C . SER A 1 88 ? 9.633 -41.938 -11.516 1 97.94 88 SER A C 1
ATOM 690 O O . SER A 1 88 ? 9.266 -42.844 -12.289 1 97.94 88 SER A O 1
ATOM 692 N N . LEU A 1 89 ? 8.914 -40.938 -11.164 1 98.19 89 LEU A N 1
ATOM 693 C CA . LEU A 1 89 ? 7.586 -40.75 -11.758 1 98.19 89 LEU A CA 1
ATOM 694 C C . LEU A 1 89 ? 7.688 -40.531 -13.258 1 98.19 89 LEU A C 1
ATOM 696 O O . LEU A 1 89 ? 6.93 -41.125 -14.031 1 98.19 89 LEU A O 1
ATOM 700 N N . ILE A 1 90 ? 8.594 -39.719 -13.703 1 98.56 90 ILE A N 1
ATOM 701 C CA . ILE A 1 90 ? 8.781 -39.438 -15.117 1 98.56 90 ILE A CA 1
ATOM 702 C C . ILE A 1 90 ? 9.164 -40.688 -15.875 1 98.56 90 ILE A C 1
ATOM 704 O O . ILE A 1 90 ? 8.609 -40.969 -16.938 1 98.56 90 ILE A O 1
ATOM 708 N N . ARG A 1 91 ? 10.055 -41.469 -15.32 1 98.06 91 ARG A N 1
ATOM 709 C CA . ARG A 1 91 ? 10.484 -42.719 -15.953 1 98.06 91 ARG A CA 1
ATOM 710 C C . ARG A 1 91 ? 9.312 -43.656 -16.125 1 98.06 91 ARG A C 1
ATOM 712 O O . ARG A 1 91 ? 9.133 -44.25 -17.203 1 98.06 91 ARG A O 1
ATOM 719 N N . ALA A 1 92 ? 8.609 -43.781 -15.094 1 98.25 92 ALA A N 1
ATOM 720 C CA . ALA A 1 92 ? 7.465 -44.688 -15.141 1 98.25 92 ALA A CA 1
ATOM 721 C C . ALA A 1 92 ? 6.422 -44.219 -16.141 1 98.25 92 ALA A C 1
ATOM 723 O O . ALA A 1 92 ? 5.848 -45.031 -16.891 1 98.25 92 ALA A O 1
ATOM 724 N N . ALA A 1 93 ? 6.227 -42.938 -16.203 1 98.38 93 ALA A N 1
ATOM 725 C CA . ALA A 1 93 ? 5.156 -42.375 -17 1 98.38 93 ALA A CA 1
ATOM 726 C C . ALA A 1 93 ? 5.543 -42.312 -18.484 1 98.38 93 ALA A C 1
ATOM 728 O O . ALA A 1 93 ? 4.691 -42.125 -19.344 1 98.38 93 ALA A O 1
ATOM 729 N N . THR A 1 94 ? 6.773 -42.469 -18.75 1 98.19 94 THR A N 1
ATOM 730 C CA . THR A 1 94 ? 7.238 -42.406 -20.125 1 98.19 94 THR A CA 1
ATOM 731 C C . THR A 1 94 ? 7.465 -43.812 -20.672 1 98.19 94 THR A C 1
ATOM 733 O O . THR A 1 94 ? 7.91 -43.969 -21.812 1 98.19 94 THR A O 1
ATOM 736 N N . SER A 1 95 ? 7.18 -44.781 -19.922 1 97.44 95 SER A N 1
ATOM 737 C CA . SER A 1 95 ? 7.41 -46.156 -20.328 1 97.44 95 SER A CA 1
ATOM 738 C C . SER A 1 95 ? 6.703 -46.469 -21.641 1 97.44 95 SER A C 1
ATOM 740 O O . SER A 1 95 ? 5.52 -46.156 -21.812 1 97.44 95 SER A O 1
ATOM 742 N N . PRO A 1 96 ? 7.359 -47.156 -22.531 1 95.31 96 PRO A N 1
ATOM 743 C CA . PRO A 1 96 ? 6.727 -47.562 -23.797 1 95.31 96 PRO A CA 1
ATOM 744 C C . PRO A 1 96 ? 5.645 -48.625 -23.625 1 95.31 96 PRO A C 1
ATOM 746 O O . PRO A 1 96 ? 4.875 -48.875 -24.547 1 95.31 96 PRO A O 1
ATOM 749 N N . ALA A 1 97 ? 5.645 -49.156 -22.469 1 96.25 97 ALA A N 1
ATOM 750 C CA . ALA A 1 97 ? 4.641 -50.188 -22.172 1 96.25 97 ALA A CA 1
ATOM 751 C C . ALA A 1 97 ? 3.264 -49.562 -21.969 1 96.25 97 ALA A C 1
ATOM 753 O O . ALA A 1 97 ? 2.244 -50.25 -22.016 1 96.25 97 ALA A O 1
ATOM 754 N N . LEU A 1 98 ? 3.266 -48.281 -21.703 1 96.5 98 LEU A N 1
ATOM 755 C CA . LEU A 1 98 ? 2.002 -47.594 -21.5 1 96.5 98 LEU A CA 1
ATOM 756 C C . LEU A 1 98 ? 1.314 -47.312 -22.828 1 96.5 98 LEU A C 1
ATOM 758 O O . LEU A 1 98 ? 1.978 -47 -23.812 1 96.5 98 LEU A O 1
ATOM 762 N N . ALA A 1 99 ? 0.039 -47.375 -22.844 1 95.5 99 ALA A N 1
ATOM 763 C CA . ALA A 1 99 ? -0.733 -47.031 -24.031 1 95.5 99 ALA A CA 1
ATOM 764 C C . ALA A 1 99 ? -0.536 -45.562 -24.406 1 95.5 99 ALA A C 1
ATOM 766 O O . ALA A 1 99 ? -0.561 -45.219 -25.594 1 95.5 99 ALA A O 1
ATOM 767 N N . MET A 1 100 ? -0.38 -44.75 -23.438 1 95.5 100 MET A N 1
ATOM 768 C CA . MET A 1 100 ? -0.206 -43.312 -23.625 1 95.5 100 MET A CA 1
ATOM 769 C C . MET A 1 100 ? 0.935 -42.781 -22.75 1 95.5 100 MET A C 1
ATOM 771 O O . MET A 1 100 ? 0.698 -42.188 -21.688 1 95.5 100 MET A O 1
ATOM 775 N N . PRO A 1 101 ? 2.1 -42.875 -23.219 1 96.81 101 PRO A N 1
ATOM 776 C CA . PRO A 1 101 ? 3.248 -42.406 -22.453 1 96.81 101 PRO A CA 1
ATOM 777 C C . PRO A 1 101 ? 3.283 -40.906 -22.312 1 96.81 101 PRO A C 1
ATOM 779 O O . PRO A 1 101 ? 2.814 -40.188 -23.203 1 96.81 101 PRO A O 1
ATOM 782 N N . LEU A 1 102 ? 3.844 -40.438 -21.25 1 98 102 LEU A N 1
ATOM 783 C CA . LEU A 1 102 ? 3.977 -39.031 -20.953 1 98 102 LEU A CA 1
ATOM 784 C C . LEU A 1 102 ? 4.852 -38.344 -22 1 98 102 LEU A C 1
ATOM 786 O O . LEU A 1 102 ? 5.941 -38.812 -22.312 1 98 102 LEU A O 1
ATOM 790 N N . ARG A 1 103 ? 4.387 -37.188 -22.453 1 97.31 103 ARG A N 1
ATOM 791 C CA . ARG A 1 103 ? 5.129 -36.438 -23.469 1 97.31 103 ARG A CA 1
ATOM 792 C C . ARG A 1 103 ? 5.414 -35.031 -23.016 1 97.31 103 ARG A C 1
ATOM 794 O O . ARG A 1 103 ? 6.34 -34.375 -23.516 1 97.31 103 ARG A O 1
ATOM 801 N N . ALA A 1 104 ? 4.605 -34.531 -22.094 1 97.94 104 ALA A N 1
ATOM 802 C CA . ALA A 1 104 ? 4.812 -33.156 -21.625 1 97.94 104 ALA A CA 1
ATOM 803 C C . ALA A 1 104 ? 4.324 -33 -20.188 1 97.94 104 ALA A C 1
ATOM 805 O O . ALA A 1 104 ? 3.41 -33.688 -19.75 1 97.94 104 ALA A O 1
ATOM 806 N N . ILE A 1 105 ? 4.93 -32.125 -19.484 1 98.31 105 ILE A N 1
ATOM 807 C CA . ILE A 1 105 ? 4.492 -31.609 -18.188 1 98.31 105 ILE A CA 1
ATOM 808 C C . ILE A 1 105 ? 4.191 -30.125 -18.297 1 98.31 105 ILE A C 1
ATOM 810 O O . ILE A 1 105 ? 5.039 -29.344 -18.75 1 98.31 105 ILE A O 1
ATOM 814 N N . ALA A 1 106 ? 2.957 -29.812 -17.969 1 97.75 106 ALA A N 1
ATOM 815 C CA . ALA A 1 106 ? 2.475 -28.438 -18.156 1 97.75 106 ALA A CA 1
ATOM 816 C C . ALA A 1 106 ? 2.225 -27.766 -16.797 1 97.75 106 ALA A C 1
ATOM 818 O O . ALA A 1 106 ? 1.312 -28.156 -16.078 1 97.75 106 ALA A O 1
ATOM 819 N N . GLN A 1 107 ? 2.971 -26.766 -16.562 1 96.94 107 GLN A N 1
ATOM 820 C CA . GLN A 1 107 ? 2.885 -26.016 -15.312 1 96.94 107 GLN A CA 1
ATOM 821 C C . GLN A 1 107 ? 2.158 -24.688 -15.523 1 96.94 107 GLN A C 1
ATOM 823 O O . GLN A 1 107 ? 2.66 -23.797 -16.219 1 96.94 107 GLN A O 1
ATOM 828 N N . ALA A 1 108 ? 0.969 -24.594 -14.93 1 96.25 108 ALA A N 1
ATOM 829 C CA . ALA A 1 108 ? 0.333 -23.266 -14.891 1 96.25 108 ALA A CA 1
ATOM 830 C C . ALA A 1 108 ? 1.047 -22.344 -13.914 1 96.25 108 ALA A C 1
ATOM 832 O O . ALA A 1 108 ? 0.656 -22.234 -12.75 1 96.25 108 ALA A O 1
ATOM 833 N N . GLY A 1 109 ? 1.95 -21.547 -14.359 1 92.44 109 GLY A N 1
ATOM 834 C CA . GLY A 1 109 ? 2.85 -20.703 -13.586 1 92.44 109 GLY A CA 1
ATOM 835 C C . GLY A 1 109 ? 4.25 -20.641 -14.156 1 92.44 109 GLY A C 1
ATOM 836 O O . GLY A 1 109 ? 4.574 -21.375 -15.102 1 92.44 109 GLY A O 1
ATOM 837 N N . ALA A 1 110 ? 5.082 -19.844 -13.609 1 86.19 110 ALA A N 1
ATOM 838 C CA . ALA A 1 110 ? 6.422 -19.625 -14.148 1 86.19 110 ALA A CA 1
ATOM 839 C C . ALA A 1 110 ? 7.406 -20.656 -13.602 1 86.19 110 ALA A C 1
ATOM 841 O O . ALA A 1 110 ? 8.289 -21.125 -14.328 1 86.19 110 ALA A O 1
ATOM 842 N N . GLY A 1 111 ? 7.289 -21 -12.359 1 85.25 111 GLY A N 1
ATOM 843 C CA . GLY A 1 111 ? 8.266 -21.828 -11.688 1 85.25 111 GLY A CA 1
ATOM 844 C C . GLY A 1 111 ? 8.148 -23.297 -12.047 1 85.25 111 GLY A C 1
ATOM 845 O O . GLY A 1 111 ? 7.051 -23.859 -12.086 1 85.25 111 GLY A O 1
ATOM 846 N N . VAL A 1 112 ? 9.328 -23.953 -12.352 1 90.06 112 VAL A N 1
ATOM 847 C CA . VAL A 1 112 ? 9.32 -25.375 -12.727 1 90.06 112 VAL A CA 1
ATOM 848 C C . VAL A 1 112 ? 10.352 -26.141 -11.906 1 90.06 112 VAL A C 1
ATOM 850 O O . VAL A 1 112 ? 10.82 -27.203 -12.32 1 90.06 112 VAL A O 1
ATOM 853 N N . ASN A 1 113 ? 10.648 -25.594 -10.727 1 84.31 113 ASN A N 1
ATOM 854 C CA . ASN A 1 113 ? 11.688 -26.156 -9.883 1 84.31 113 ASN A CA 1
ATOM 855 C C . ASN A 1 113 ? 11.266 -27.516 -9.32 1 84.31 113 ASN A C 1
ATOM 857 O O . ASN A 1 113 ? 12.117 -28.328 -8.93 1 84.31 113 ASN A O 1
ATOM 861 N N . HIS A 1 114 ? 10.047 -27.828 -9.273 1 89.19 114 HIS A N 1
ATOM 862 C CA . HIS A 1 114 ? 9.523 -29.062 -8.695 1 89.19 114 HIS A CA 1
ATOM 863 C C . HIS A 1 114 ? 9.547 -30.203 -9.703 1 89.19 114 HIS A C 1
ATOM 865 O O . HIS A 1 114 ? 9.227 -31.344 -9.367 1 89.19 114 HIS A O 1
ATOM 871 N N . ILE A 1 115 ? 9.961 -29.938 -10.953 1 95.88 115 ILE A N 1
ATOM 872 C CA . ILE A 1 115 ? 10.031 -30.922 -12.031 1 95.88 115 ILE A CA 1
ATOM 873 C C . ILE A 1 115 ? 11.492 -31.312 -12.281 1 95.88 115 ILE A C 1
ATOM 875 O O . ILE A 1 115 ? 12.367 -30.438 -12.383 1 95.88 115 ILE A O 1
ATOM 879 N N . ASP A 1 116 ? 11.797 -32.531 -12.352 1 96.94 116 ASP A N 1
ATOM 880 C CA . ASP A 1 116 ? 13.141 -33 -12.688 1 96.94 116 ASP A CA 1
ATOM 881 C C . ASP A 1 116 ? 13.461 -32.75 -14.156 1 96.94 116 ASP A C 1
ATOM 883 O O . ASP A 1 116 ? 13.188 -33.594 -15.008 1 96.94 116 ASP A O 1
ATOM 887 N N . ARG A 1 117 ? 14.109 -31.719 -14.391 1 96 117 ARG A N 1
ATOM 888 C CA . ARG A 1 117 ? 14.367 -31.266 -15.758 1 96 117 ARG A CA 1
ATOM 889 C C . ARG A 1 117 ? 15.305 -32.219 -16.469 1 96 117 ARG A C 1
ATOM 891 O O . ARG A 1 117 ? 15.164 -32.469 -17.672 1 96 117 ARG A O 1
ATOM 898 N N . ARG A 1 118 ? 16.234 -32.719 -15.797 1 96.5 118 ARG A N 1
ATOM 899 C CA . ARG A 1 118 ? 17.219 -33.625 -16.391 1 96.5 118 ARG A CA 1
ATOM 900 C C . ARG A 1 118 ? 16.531 -34.906 -16.891 1 96.5 118 ARG A C 1
ATOM 902 O O . ARG A 1 118 ? 16.797 -35.344 -18.016 1 96.5 118 ARG A O 1
ATOM 909 N N . GLU A 1 119 ? 15.734 -35.438 -16.047 1 97.81 119 GLU A N 1
ATOM 910 C CA . GLU A 1 119 ? 15.016 -36.625 -16.453 1 97.81 119 GLU A CA 1
ATOM 911 C C . GLU A 1 119 ? 14.086 -36.375 -17.625 1 97.81 119 GLU A C 1
ATOM 913 O O . GLU A 1 119 ? 13.938 -37.188 -18.516 1 97.81 119 GLU A O 1
ATOM 918 N N . CYS A 1 120 ? 13.43 -35.219 -17.641 1 98.25 120 CYS A N 1
ATOM 919 C CA . CYS A 1 120 ? 12.586 -34.812 -18.75 1 98.25 120 CYS A CA 1
ATOM 920 C C . CYS A 1 120 ? 13.383 -34.781 -20.047 1 98.25 120 CYS A C 1
ATOM 922 O O . CYS A 1 120 ? 12.938 -35.312 -21.078 1 98.25 120 CYS A O 1
ATOM 924 N N . GLU A 1 121 ? 14.5 -34.188 -19.984 1 97.44 121 GLU A N 1
ATOM 925 C CA . GLU A 1 121 ? 15.359 -34.094 -21.156 1 97.44 121 GLU A CA 1
ATOM 926 C C . GLU A 1 121 ? 15.773 -35.5 -21.641 1 97.44 121 GLU A C 1
ATOM 928 O O . GLU A 1 121 ? 15.742 -35.75 -22.844 1 97.44 121 GLU A O 1
ATOM 933 N N . GLN A 1 122 ? 16.172 -36.312 -20.781 1 97.5 122 GLN A N 1
ATOM 934 C CA . GLN A 1 122 ? 16.641 -37.656 -21.109 1 97.5 122 GLN A CA 1
ATOM 935 C C . GLN A 1 122 ? 15.523 -38.5 -21.766 1 97.5 122 GLN A C 1
ATOM 937 O O . GLN A 1 122 ? 15.789 -39.312 -22.641 1 97.5 122 GLN A O 1
ATOM 942 N N . ARG A 1 123 ? 14.328 -38.25 -21.375 1 97.5 123 ARG A N 1
ATOM 943 C CA . ARG A 1 123 ? 13.203 -39.062 -21.828 1 97.5 123 ARG A CA 1
ATOM 944 C C . ARG A 1 123 ? 12.422 -38.375 -22.938 1 97.5 123 ARG A C 1
ATOM 946 O O . ARG A 1 123 ? 11.453 -38.906 -23.453 1 97.5 123 ARG A O 1
ATOM 953 N N . GLY A 1 124 ? 12.828 -37.156 -23.219 1 96.88 124 GLY A N 1
ATOM 954 C CA . GLY A 1 124 ? 12.164 -36.406 -24.281 1 96.88 124 GLY A CA 1
ATOM 955 C C . GLY A 1 124 ? 10.82 -35.844 -23.875 1 96.88 124 GLY A C 1
ATOM 956 O O . GLY A 1 124 ? 9.891 -35.812 -24.672 1 96.88 124 GLY A O 1
ATOM 957 N N . VAL A 1 125 ? 10.617 -35.531 -22.641 1 98.06 125 VAL A N 1
ATOM 958 C CA . VAL A 1 125 ? 9.391 -34.938 -22.125 1 98.06 125 VAL A CA 1
ATOM 959 C C . VAL A 1 125 ? 9.508 -33.438 -22.156 1 98.06 125 VAL A C 1
ATOM 961 O O . VAL A 1 125 ? 10.438 -32.844 -21.594 1 98.06 125 VAL A O 1
ATOM 964 N N . ALA A 1 126 ? 8.562 -32.75 -22.828 1 97.75 126 ALA A N 1
ATOM 965 C CA . ALA A 1 126 ? 8.555 -31.297 -22.891 1 97.75 126 ALA A CA 1
ATOM 966 C C . ALA A 1 126 ? 8.039 -30.688 -21.578 1 97.75 126 ALA A C 1
ATOM 968 O O . ALA A 1 126 ? 7.168 -31.25 -20.922 1 97.75 126 ALA A O 1
ATOM 969 N N . ILE A 1 127 ? 8.617 -29.578 -21.234 1 98 127 ILE A N 1
ATOM 970 C CA . ILE A 1 127 ? 8.109 -28.797 -20.109 1 98 127 ILE A CA 1
ATOM 971 C C . ILE A 1 127 ? 7.465 -27.516 -20.625 1 98 127 ILE A C 1
ATOM 973 O O . ILE A 1 127 ? 8.117 -26.703 -21.281 1 98 127 ILE A O 1
ATOM 977 N N . LEU A 1 128 ? 6.203 -27.391 -20.391 1 97.38 128 LEU A N 1
ATOM 978 C CA . LEU A 1 128 ? 5.445 -26.188 -20.734 1 97.38 128 LEU A CA 1
ATOM 979 C C . LEU A 1 128 ? 5.125 -25.375 -19.5 1 97.38 128 LEU A C 1
ATOM 981 O O . LEU A 1 128 ? 4.805 -25.922 -18.438 1 97.38 128 LEU A O 1
ATOM 985 N N . ASN A 1 129 ? 5.352 -24.109 -19.516 1 96.38 129 ASN A N 1
ATOM 986 C CA . ASN A 1 129 ? 4.977 -23.234 -18.422 1 96.38 129 ASN A CA 1
ATOM 987 C C . ASN A 1 129 ? 4.5 -21.875 -18.922 1 96.38 129 ASN A C 1
ATOM 989 O O . ASN A 1 129 ? 4.348 -21.672 -20.125 1 96.38 129 ASN A O 1
ATOM 993 N N . THR A 1 130 ? 4.074 -21.047 -18.016 1 95.5 130 THR A N 1
ATOM 994 C CA . THR A 1 130 ? 3.453 -19.797 -18.406 1 95.5 130 THR A CA 1
ATOM 995 C C . THR A 1 130 ? 4.184 -18.609 -17.766 1 95.5 130 THR A C 1
ATOM 997 O O . THR A 1 130 ? 3.6 -17.859 -16.984 1 95.5 130 THR A O 1
ATOM 1000 N N . PRO A 1 131 ? 5.453 -18.312 -18.219 1 90.75 131 PRO A N 1
ATOM 1001 C CA . PRO A 1 131 ? 6.191 -17.156 -17.672 1 90.75 131 PRO A CA 1
ATOM 1002 C C . PRO A 1 131 ? 5.469 -15.836 -17.906 1 90.75 131 PRO A C 1
ATOM 1004 O O . PRO A 1 131 ? 4.891 -15.617 -18.969 1 90.75 131 PRO A O 1
ATOM 1007 N N . GLY A 1 132 ? 5.418 -14.969 -16.875 1 92.31 132 GLY A N 1
ATOM 1008 C CA . GLY A 1 132 ? 4.852 -13.633 -17 1 92.31 132 GLY A CA 1
ATOM 1009 C C . GLY A 1 132 ? 3.377 -13.578 -16.641 1 92.31 132 GLY A C 1
ATOM 1010 O O . GLY A 1 132 ? 2.814 -12.492 -16.469 1 92.31 132 GLY A O 1
ATOM 1011 N N . SER A 1 133 ? 2.717 -14.75 -16.516 1 93.94 133 SER A N 1
ATOM 1012 C CA . SER A 1 133 ? 1.281 -14.789 -16.25 1 93.94 133 SER A CA 1
ATOM 1013 C C . SER A 1 133 ? 0.938 -14.094 -14.945 1 93.94 133 SER A C 1
ATOM 1015 O O . SER A 1 133 ? -0.19 -13.633 -14.75 1 93.94 133 SER A O 1
ATOM 1017 N N . ASN A 1 134 ? 1.915 -13.969 -14.094 1 95.62 134 ASN A N 1
ATOM 1018 C CA . ASN A 1 134 ? 1.649 -13.375 -12.789 1 95.62 134 ASN A CA 1
ATOM 1019 C C . ASN A 1 134 ? 2.365 -12.031 -12.633 1 95.62 134 ASN A C 1
ATOM 1021 O O . ASN A 1 134 ? 2.445 -11.492 -11.523 1 95.62 134 ASN A O 1
ATOM 1025 N N . ALA A 1 135 ? 2.877 -11.453 -13.695 1 96.56 135 ALA A N 1
ATOM 1026 C CA . ALA A 1 135 ? 3.727 -10.273 -13.625 1 96.56 135 ALA A CA 1
ATOM 1027 C C . ALA A 1 135 ? 2.967 -9.078 -13.047 1 96.56 135 ALA A C 1
ATOM 1029 O O . ALA A 1 135 ? 3.488 -8.359 -12.195 1 96.56 135 ALA A O 1
ATOM 1030 N N . ILE A 1 136 ? 1.726 -8.906 -13.477 1 97.12 136 ILE A N 1
ATOM 1031 C CA . ILE A 1 136 ? 0.919 -7.789 -12.992 1 97.12 136 ILE A CA 1
ATOM 1032 C C . ILE A 1 136 ? 0.633 -7.965 -11.5 1 97.12 136 ILE A C 1
ATOM 1034 O O . ILE A 1 136 ? 0.761 -7.016 -10.727 1 97.12 136 ILE A O 1
ATOM 1038 N N . ALA A 1 137 ? 0.286 -9.188 -11.141 1 97.56 137 ALA A N 1
ATOM 1039 C CA . ALA A 1 137 ? -0.015 -9.484 -9.742 1 97.56 137 ALA A CA 1
ATOM 1040 C C . ALA A 1 137 ? 1.176 -9.164 -8.844 1 97.56 137 ALA A C 1
ATOM 1042 O O . ALA A 1 137 ? 1.026 -8.5 -7.812 1 97.56 137 ALA A O 1
ATOM 1043 N N . VAL A 1 138 ? 2.338 -9.602 -9.211 1 97.94 138 VAL A N 1
ATOM 1044 C CA . VAL A 1 138 ? 3.535 -9.375 -8.414 1 97.94 138 VAL A CA 1
ATOM 1045 C C . VAL A 1 138 ? 3.846 -7.883 -8.344 1 97.94 138 VAL A C 1
ATOM 1047 O O . VAL A 1 138 ? 4.211 -7.363 -7.289 1 97.94 138 VAL A O 1
ATOM 1050 N N . ALA A 1 139 ? 3.705 -7.203 -9.453 1 98.25 139 ALA A N 1
ATOM 1051 C CA . ALA A 1 139 ? 3.971 -5.77 -9.5 1 98.25 139 ALA A CA 1
ATOM 1052 C C . ALA A 1 139 ? 3.072 -5.012 -8.531 1 98.25 139 ALA A C 1
ATOM 1054 O O . ALA A 1 139 ? 3.529 -4.109 -7.824 1 98.25 139 ALA A O 1
ATOM 1055 N N . GLU A 1 140 ? 1.822 -5.379 -8.531 1 98.12 140 GLU A N 1
ATOM 1056 C CA . GLU A 1 140 ? 0.874 -4.746 -7.621 1 98.12 140 GLU A CA 1
ATOM 1057 C C . GLU A 1 140 ? 1.255 -4.992 -6.164 1 98.12 140 GLU A C 1
ATOM 1059 O O . GLU A 1 140 ? 1.178 -4.086 -5.332 1 98.12 140 GLU A O 1
ATOM 1064 N N . TYR A 1 141 ? 1.673 -6.211 -5.879 1 98.44 141 TYR A N 1
ATOM 1065 C CA . TYR A 1 141 ? 2.158 -6.543 -4.543 1 98.44 141 TYR A CA 1
ATOM 1066 C C . TYR A 1 141 ? 3.33 -5.648 -4.152 1 98.44 141 TYR A C 1
ATOM 1068 O O . TYR A 1 141 ? 3.35 -5.086 -3.055 1 98.44 141 TYR A O 1
ATOM 1076 N N . VAL A 1 142 ? 4.27 -5.484 -5.035 1 98.75 142 VAL A N 1
ATOM 1077 C CA . VAL A 1 142 ? 5.488 -4.719 -4.773 1 98.75 142 VAL A CA 1
ATOM 1078 C C . VAL A 1 142 ? 5.133 -3.258 -4.512 1 98.75 142 VAL A C 1
ATOM 1080 O O . VAL A 1 142 ? 5.598 -2.664 -3.537 1 98.75 142 VAL A O 1
ATOM 1083 N N . VAL A 1 143 ? 4.281 -2.703 -5.355 1 98.06 143 VAL A N 1
ATOM 1084 C CA . VAL A 1 143 ? 3.883 -1.307 -5.219 1 98.06 143 VAL A CA 1
ATOM 1085 C C . VAL A 1 143 ? 3.119 -1.113 -3.908 1 98.06 143 VAL A C 1
ATOM 1087 O O . VAL A 1 143 ? 3.352 -0.14 -3.188 1 98.06 143 VAL A O 1
ATOM 1090 N N . ALA A 1 144 ? 2.26 -2.053 -3.574 1 97.75 144 ALA A N 1
ATOM 1091 C CA . ALA A 1 144 ? 1.511 -1.986 -2.322 1 97.75 144 ALA A CA 1
ATOM 1092 C C . ALA A 1 144 ? 2.451 -1.951 -1.121 1 97.75 144 ALA A C 1
ATOM 1094 O O . ALA A 1 144 ? 2.307 -1.104 -0.236 1 97.75 144 ALA A O 1
ATOM 1095 N N . GLN A 1 145 ? 3.434 -2.834 -1.136 1 98.19 145 GLN A N 1
ATOM 1096 C CA . GLN A 1 145 ? 4.387 -2.926 -0.034 1 98.19 145 GLN A CA 1
ATOM 1097 C C . GLN A 1 145 ? 5.254 -1.674 0.047 1 98.19 145 GLN A C 1
ATOM 1099 O O . GLN A 1 145 ? 5.469 -1.13 1.132 1 98.19 145 GLN A O 1
ATOM 1104 N N . ALA A 1 146 ? 5.711 -1.215 -1.116 1 97.81 146 ALA A N 1
ATOM 1105 C CA . ALA A 1 146 ? 6.559 -0.027 -1.184 1 97.81 146 ALA A CA 1
ATOM 1106 C C . ALA A 1 146 ? 5.859 1.182 -0.568 1 97.81 146 ALA A C 1
ATOM 1108 O O . ALA A 1 146 ? 6.426 1.867 0.286 1 97.81 146 ALA A O 1
ATOM 1109 N N . LEU A 1 147 ? 4.645 1.34 -0.933 1 96.62 147 LEU A N 1
ATOM 1110 C CA . LEU A 1 147 ? 3.883 2.502 -0.492 1 96.62 147 LEU A CA 1
ATOM 1111 C C . LEU A 1 147 ? 3.514 2.383 0.983 1 96.62 147 LEU A C 1
ATOM 1113 O O . LEU A 1 147 ? 3.621 3.354 1.734 1 96.62 147 LEU A O 1
ATOM 1117 N N . PHE A 1 148 ? 3.119 1.232 1.421 1 97.38 148 PHE A N 1
ATOM 1118 C CA . PHE A 1 148 ? 2.719 0.962 2.797 1 97.38 148 PHE A CA 1
ATOM 1119 C C . PHE A 1 148 ? 3.891 1.153 3.75 1 97.38 148 PHE A C 1
ATOM 1121 O O . PHE A 1 148 ? 3.764 1.835 4.77 1 97.38 148 PHE A O 1
ATOM 1128 N N . LEU A 1 149 ? 5.062 0.689 3.365 1 97.56 149 LEU A N 1
ATOM 1129 C CA . LEU A 1 149 ? 6.219 0.677 4.25 1 97.56 149 LEU A CA 1
ATOM 1130 C C . LEU A 1 149 ? 6.934 2.023 4.234 1 97.56 149 LEU A C 1
ATOM 1132 O O . LEU A 1 149 ? 7.523 2.434 5.234 1 97.56 149 LEU A O 1
ATOM 1136 N N . SER A 1 150 ? 6.875 2.732 3.086 1 96.94 150 SER A N 1
ATOM 1137 C CA . SER A 1 150 ? 7.562 4.016 2.98 1 96.94 150 SER A CA 1
ATOM 1138 C C . SER A 1 150 ? 6.961 5.047 3.93 1 96.94 150 SER A C 1
ATOM 1140 O O . SER A 1 150 ? 7.641 5.984 4.348 1 96.94 150 SER A O 1
ATOM 1142 N N . ARG A 1 151 ? 5.723 4.797 4.359 1 96.38 151 ARG A N 1
ATOM 1143 C CA . ARG A 1 151 ? 5.016 5.73 5.227 1 96.38 151 ARG A CA 1
ATOM 1144 C C . ARG A 1 151 ? 5.016 5.246 6.672 1 96.38 151 ARG A C 1
ATOM 1146 O O . ARG A 1 151 ? 4.293 5.785 7.512 1 96.38 151 ARG A O 1
ATOM 1153 N N . ASP A 1 152 ? 5.742 4.191 6.984 1 96.12 152 ASP A N 1
ATOM 1154 C CA . ASP A 1 152 ? 5.895 3.635 8.328 1 96.12 152 ASP A CA 1
ATOM 1155 C C . ASP A 1 152 ? 4.543 3.225 8.906 1 96.12 152 ASP A C 1
ATOM 1157 O O . ASP A 1 152 ? 4.316 3.348 10.109 1 96.12 152 ASP A O 1
ATOM 1161 N N . LEU A 1 153 ? 3.613 2.787 8.062 1 96.25 153 LEU A N 1
ATOM 1162 C CA . LEU A 1 153 ? 2.232 2.561 8.477 1 96.25 153 LEU A CA 1
ATOM 1163 C C . LEU A 1 153 ? 2.133 1.358 9.406 1 96.25 153 LEU A C 1
ATOM 1165 O O . LEU A 1 153 ? 1.269 1.317 10.289 1 96.25 153 LEU A O 1
ATOM 1169 N N . ASP A 1 154 ? 3.039 0.392 9.211 1 93.25 154 ASP A N 1
ATOM 1170 C CA . ASP A 1 154 ? 3.066 -0.763 10.102 1 93.25 154 ASP A CA 1
ATOM 1171 C C . ASP A 1 154 ? 3.395 -0.344 11.531 1 93.25 154 ASP A C 1
ATOM 1173 O O . ASP A 1 154 ? 2.764 -0.814 12.484 1 93.25 154 ASP A O 1
ATOM 1177 N N . ASP A 1 155 ? 4.34 0.49 11.695 1 93.88 155 ASP A N 1
ATOM 1178 C CA . ASP A 1 155 ? 4.754 0.978 13.008 1 93.88 155 ASP A CA 1
ATOM 1179 C C . ASP A 1 155 ? 3.645 1.796 13.664 1 93.88 155 ASP A C 1
ATOM 1181 O O . ASP A 1 155 ? 3.318 1.58 14.828 1 93.88 155 ASP A O 1
ATOM 1185 N N . TYR A 1 156 ? 3.064 2.719 12.93 1 96.75 156 TYR A N 1
ATOM 1186 C CA . TYR A 1 156 ? 1.988 3.549 13.461 1 96.75 156 TYR A CA 1
ATOM 1187 C C . TYR A 1 156 ? 0.791 2.699 13.867 1 96.75 156 TYR A C 1
ATOM 1189 O O . TYR A 1 156 ? 0.176 2.936 14.906 1 96.75 156 TYR A O 1
ATOM 1197 N N . ASN A 1 157 ? 0.466 1.735 13.008 1 96.62 157 ASN A N 1
ATOM 1198 C CA . ASN A 1 157 ? -0.635 0.829 13.312 1 96.62 157 ASN A CA 1
ATOM 1199 C C . ASN A 1 157 ? -0.396 0.087 14.625 1 96.62 157 ASN A C 1
ATOM 1201 O O . ASN A 1 157 ? -1.274 0.046 15.492 1 96.62 157 ASN A O 1
ATOM 1205 N N . ALA A 1 158 ? 0.803 -0.475 14.797 1 94.69 158 ALA A N 1
ATOM 1206 C CA . ALA A 1 158 ? 1.145 -1.217 16.016 1 94.69 158 ALA A CA 1
ATOM 1207 C C . ALA A 1 158 ? 1.031 -0.33 17.25 1 94.69 158 ALA A C 1
ATOM 1209 O O . ALA A 1 158 ? 0.437 -0.727 18.25 1 94.69 158 ALA A O 1
ATOM 1210 N N . GLN A 1 159 ? 1.547 0.872 17.172 1 96.19 159 GLN A N 1
ATOM 1211 C CA . GLN A 1 159 ? 1.508 1.803 18.297 1 96.19 159 GLN A CA 1
ATOM 1212 C C . GLN A 1 159 ? 0.073 2.189 18.641 1 96.19 159 GLN A C 1
ATOM 1214 O O . GLN A 1 159 ? -0.301 2.223 19.812 1 96.19 159 GLN A O 1
ATOM 1219 N N . THR A 1 160 ? -0.73 2.459 17.625 1 97.38 160 THR A N 1
ATOM 1220 C CA . THR A 1 160 ? -2.111 2.871 17.859 1 97.38 160 THR A CA 1
ATOM 1221 C C . THR A 1 160 ? -2.924 1.729 18.453 1 97.38 160 THR A C 1
ATOM 1223 O O . THR A 1 160 ? -3.732 1.946 19.359 1 97.38 160 THR A O 1
ATOM 1226 N N . HIS A 1 161 ? -2.73 0.52 18 1 96.62 161 HIS A N 1
ATOM 1227 C CA . HIS A 1 161 ? -3.396 -0.64 18.594 1 96.62 161 HIS A CA 1
ATOM 1228 C C . HIS A 1 161 ? -3.035 -0.798 20.062 1 96.62 161 HIS A C 1
ATOM 1230 O O . HIS A 1 161 ? -3.844 -1.288 20.859 1 96.62 161 HIS A O 1
ATOM 1236 N N . ASN A 1 162 ? -1.872 -0.385 20.406 1 95.75 162 ASN A N 1
ATOM 1237 C CA . ASN A 1 162 ? -1.414 -0.482 21.781 1 95.75 162 ASN A CA 1
ATOM 1238 C C . ASN A 1 162 ? -1.843 0.732 22.609 1 95.75 162 ASN A C 1
ATOM 1240 O O . ASN A 1 162 ? -1.388 0.916 23.734 1 95.75 162 ASN A O 1
ATOM 1244 N N . GLY A 1 163 ? -2.615 1.635 22.031 1 95.31 163 GLY A N 1
ATOM 1245 C CA . GLY A 1 163 ? -3.16 2.783 22.734 1 95.31 163 GLY A CA 1
ATOM 1246 C C . GLY A 1 163 ? -2.227 3.98 22.734 1 95.31 163 GLY A C 1
ATOM 1247 O O . GLY A 1 163 ? -2.451 4.945 23.469 1 95.31 163 GLY A O 1
ATOM 1248 N N . HIS A 1 164 ? -1.195 3.869 21.938 1 94.38 164 HIS A N 1
ATOM 1249 C CA . HIS A 1 164 ? -0.213 4.949 21.891 1 94.38 164 HIS A CA 1
ATOM 1250 C C . HIS A 1 164 ? -0.441 5.859 20.688 1 94.38 164 HIS A C 1
ATOM 1252 O O . HIS A 1 164 ? -0.489 5.395 19.547 1 94.38 164 HIS A O 1
ATOM 1258 N N . TRP A 1 165 ? -0.658 7.074 20.984 1 94.94 165 TRP A N 1
ATOM 1259 C CA . TRP A 1 165 ? -0.736 8.078 19.922 1 94.94 165 TRP A CA 1
ATOM 1260 C C . TRP A 1 165 ? 0.655 8.547 19.516 1 94.94 165 TRP A C 1
ATOM 1262 O O . TRP A 1 165 ? 1.193 9.492 20.094 1 94.94 165 TRP A O 1
ATOM 1272 N N . ALA A 1 166 ? 1.166 8.102 18.406 1 92.06 166 ALA A N 1
ATOM 1273 C CA . ALA A 1 166 ? 2.594 8.2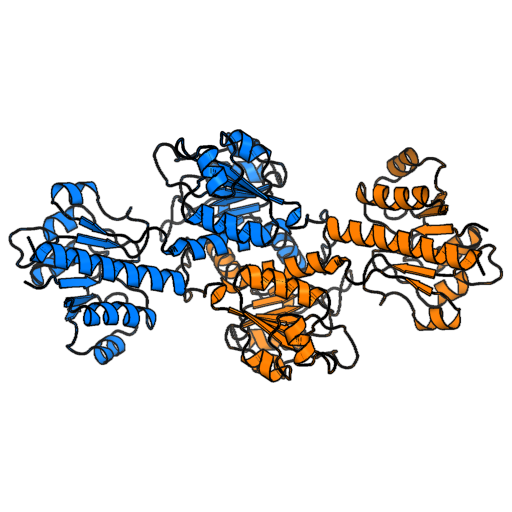03 18.109 1 92.06 166 ALA A CA 1
ATOM 1274 C C . ALA A 1 166 ? 2.869 9.297 17.094 1 92.06 166 ALA A C 1
ATOM 1276 O O . ALA A 1 166 ? 3.99 9.422 16.594 1 92.06 166 ALA A O 1
ATOM 1277 N N . LYS A 1 167 ? 1.877 10.016 16.703 1 89.81 167 LYS A N 1
ATOM 1278 C CA . LYS A 1 167 ? 2.129 11.109 15.773 1 89.81 167 LYS A CA 1
ATOM 1279 C C . LYS A 1 167 ? 3.26 12.008 16.266 1 89.81 167 LYS A C 1
ATOM 1281 O O . LYS A 1 167 ? 3.275 12.414 17.438 1 89.81 167 LYS A O 1
ATOM 1286 N N . GLY A 1 168 ? 4.18 12.289 15.43 1 85.56 168 GLY A N 1
ATOM 1287 C CA . GLY A 1 168 ? 5.273 13.18 15.773 1 85.56 168 GLY A CA 1
ATOM 1288 C C . GLY A 1 168 ? 6.492 12.445 16.297 1 85.56 168 GLY A C 1
ATOM 1289 O O . GLY A 1 168 ? 7.562 13.039 16.469 1 85.56 168 GLY A O 1
ATOM 1290 N N . THR A 1 169 ? 6.383 11.125 16.531 1 85.19 169 THR A N 1
ATOM 1291 C CA . THR A 1 169 ? 7.504 10.352 17.062 1 85.19 169 THR A CA 1
ATOM 1292 C C . THR A 1 169 ? 8.523 10.062 15.961 1 85.19 169 THR A C 1
ATOM 1294 O O . THR A 1 169 ? 9.711 9.859 16.25 1 85.19 169 THR A O 1
ATOM 1297 N N . LEU A 1 170 ? 8.055 10.055 14.734 1 85.81 170 LEU A N 1
ATOM 1298 C CA . LEU A 1 170 ? 8.93 9.875 13.578 1 85.81 170 LEU A CA 1
ATOM 1299 C C . LEU A 1 170 ? 8.961 11.125 12.711 1 85.81 170 LEU A C 1
ATOM 1301 O O . LEU A 1 170 ? 8.016 11.922 12.727 1 85.81 170 LEU A O 1
ATOM 1305 N N . ALA A 1 171 ? 10.078 11.266 12.039 1 87.62 171 ALA A N 1
ATOM 1306 C CA . ALA A 1 171 ? 10.117 12.32 11.031 1 87.62 171 ALA A CA 1
ATOM 1307 C C . ALA A 1 171 ? 9.055 12.102 9.961 1 87.62 171 ALA A C 1
ATOM 1309 O O . ALA A 1 171 ? 8.695 10.961 9.664 1 87.62 171 ALA A O 1
ATOM 1310 N N . PRO A 1 172 ? 8.516 13.18 9.461 1 91.75 172 PRO A N 1
ATOM 1311 C CA . PRO A 1 172 ? 7.555 13.008 8.375 1 91.75 172 PRO A CA 1
ATOM 1312 C C . PRO A 1 172 ? 8.117 12.203 7.207 1 91.75 172 PRO A C 1
ATOM 1314 O O . PRO A 1 172 ? 9.289 12.375 6.844 1 91.75 172 PRO A O 1
ATOM 1317 N N . ALA A 1 173 ? 7.32 11.375 6.68 1 94.06 173 ALA A N 1
ATOM 1318 C CA . ALA A 1 173 ? 7.738 10.539 5.559 1 94.06 173 ALA A CA 1
ATOM 1319 C C . ALA A 1 173 ? 7.793 11.344 4.262 1 94.06 173 ALA A C 1
ATOM 1321 O O . ALA A 1 173 ? 7.117 12.367 4.133 1 94.06 173 ALA A O 1
ATOM 1322 N N . PRO A 1 174 ? 8.609 10.922 3.318 1 95.12 174 PRO A N 1
ATOM 1323 C CA . PRO A 1 174 ? 8.594 11.555 1.997 1 95.12 174 PRO A CA 1
ATOM 1324 C C . PRO A 1 174 ? 7.34 11.219 1.194 1 95.12 174 PRO A C 1
ATOM 1326 O O . PRO A 1 174 ? 6.699 10.195 1.439 1 95.12 174 PRO A O 1
ATOM 1329 N N . GLU A 1 175 ? 6.961 12.094 0.295 1 97.06 175 GLU A N 1
ATOM 1330 C CA . GLU A 1 175 ? 5.965 11.75 -0.718 1 97.06 175 GLU A CA 1
ATOM 1331 C C . GLU A 1 175 ? 6.559 10.828 -1.779 1 97.06 175 GLU A C 1
ATOM 1333 O O . GLU A 1 175 ? 7.777 10.68 -1.875 1 97.06 175 GLU A O 1
ATOM 1338 N N . PHE A 1 176 ? 5.695 10.188 -2.561 1 96.81 176 PHE A N 1
ATOM 1339 C CA . PHE A 1 176 ? 6.113 9.195 -3.539 1 96.81 176 PHE A CA 1
ATOM 1340 C C . PHE A 1 176 ? 7.074 9.805 -4.555 1 96.81 176 PHE A C 1
ATOM 1342 O O . PHE A 1 176 ? 8.039 9.164 -4.973 1 96.81 176 PHE A O 1
ATOM 1349 N N . ALA A 1 177 ? 6.855 11.039 -4.852 1 95.88 177 ALA A N 1
ATOM 1350 C CA . ALA A 1 177 ? 7.672 11.711 -5.859 1 95.88 177 ALA A CA 1
ATOM 1351 C C . ALA A 1 177 ? 9.086 11.945 -5.352 1 95.88 177 ALA A C 1
ATOM 1353 O O . ALA A 1 177 ? 9.992 12.273 -6.129 1 95.88 177 ALA A O 1
ATOM 1354 N N . GLU A 1 178 ? 9.344 11.812 -4.078 1 96.69 178 GLU A N 1
ATOM 1355 C CA . GLU A 1 178 ? 10.656 12.016 -3.479 1 96.69 178 GLU A CA 1
ATOM 1356 C C . GLU A 1 178 ? 11.422 10.703 -3.361 1 96.69 178 GLU A C 1
ATOM 1358 O O . GLU A 1 178 ? 12.586 10.688 -2.943 1 96.69 178 GLU A O 1
ATOM 1363 N N . LEU A 1 179 ? 10.789 9.617 -3.727 1 97.62 179 LEU A N 1
ATOM 1364 C CA . LEU A 1 179 ? 11.375 8.297 -3.533 1 97.62 179 LEU A CA 1
ATOM 1365 C C . LEU A 1 179 ? 12.023 7.801 -4.82 1 97.62 179 LEU A C 1
ATOM 1367 O O . LEU A 1 179 ? 11.57 8.133 -5.918 1 97.62 179 LEU A O 1
ATOM 1371 N N . THR A 1 180 ? 13.055 7.012 -4.695 1 98.38 180 THR A N 1
ATOM 1372 C CA . THR A 1 180 ? 13.68 6.266 -5.777 1 98.38 180 THR A CA 1
ATOM 1373 C C . THR A 1 180 ? 13.531 4.762 -5.559 1 98.38 180 THR A C 1
ATOM 1375 O O . THR A 1 180 ? 13.906 4.246 -4.504 1 98.38 180 THR A O 1
ATOM 1378 N N . LEU A 1 181 ? 12.938 4.109 -6.496 1 98.56 181 LEU A N 1
ATOM 1379 C CA . LEU A 1 181 ? 12.797 2.658 -6.488 1 98.56 181 LEU A CA 1
ATOM 1380 C C . LEU A 1 181 ? 13.844 2.006 -7.379 1 98.56 181 LEU A C 1
ATOM 1382 O O . LEU A 1 181 ? 13.922 2.301 -8.578 1 98.56 181 LEU A O 1
ATOM 1386 N N . GLY A 1 182 ? 14.695 1.191 -6.777 1 98.75 182 GLY A N 1
ATOM 1387 C CA . GLY A 1 182 ? 15.695 0.441 -7.516 1 98.75 182 GLY A CA 1
ATOM 1388 C C . GLY A 1 182 ? 15.273 -0.982 -7.824 1 98.75 182 GLY A C 1
ATOM 1389 O O . GLY A 1 182 ? 14.992 -1.763 -6.91 1 98.75 182 GLY A O 1
ATOM 1390 N N . LEU A 1 183 ? 15.25 -1.339 -9.086 1 98.62 183 LEU A N 1
ATOM 1391 C CA . LEU A 1 183 ? 14.883 -2.678 -9.531 1 98.62 183 LEU A CA 1
ATOM 1392 C C . LEU A 1 183 ? 16.125 -3.508 -9.828 1 98.62 183 LEU A C 1
ATOM 1394 O O . LEU A 1 183 ? 16.984 -3.088 -10.609 1 98.62 183 LEU A O 1
ATOM 1398 N N . VAL A 1 184 ? 16.25 -4.641 -9.164 1 98.38 184 VAL A N 1
ATOM 1399 C CA . VAL A 1 184 ? 17.281 -5.621 -9.484 1 98.38 184 VAL A CA 1
ATOM 1400 C C . VAL A 1 184 ? 16.703 -6.699 -10.398 1 98.38 184 VAL A C 1
ATOM 1402 O O . VAL A 1 184 ? 16 -7.605 -9.93 1 98.38 184 VAL A O 1
ATOM 1405 N N . GLY A 1 185 ? 17.062 -6.68 -11.578 1 96.38 185 GLY A N 1
ATOM 1406 C CA . GLY A 1 185 ? 16.406 -7.449 -12.625 1 96.38 185 GLY A CA 1
ATOM 1407 C C . GLY A 1 185 ? 15.516 -6.602 -13.508 1 96.38 185 GLY A C 1
ATOM 1408 O O . GLY A 1 185 ? 14.945 -5.609 -13.055 1 96.38 185 GLY A O 1
ATOM 1409 N N . THR A 1 186 ? 15.391 -7.016 -14.797 1 94.38 186 THR A N 1
ATOM 1410 C CA . THR A 1 186 ? 14.672 -6.176 -15.75 1 94.38 186 THR A CA 1
ATOM 1411 C C . THR A 1 186 ? 13.703 -7.012 -16.578 1 94.38 186 THR A C 1
ATOM 1413 O O . THR A 1 186 ? 13.43 -6.684 -17.734 1 94.38 186 THR A O 1
ATOM 1416 N N . GLY A 1 187 ? 13.266 -8.109 -16.062 1 92.06 187 GLY A N 1
ATOM 1417 C CA . GLY A 1 187 ? 12.305 -8.961 -16.75 1 92.06 187 GLY A CA 1
ATOM 1418 C C . GLY A 1 187 ? 10.891 -8.406 -16.719 1 92.06 187 GLY A C 1
ATOM 1419 O O . GLY A 1 187 ? 10.688 -7.211 -16.484 1 92.06 187 GLY A O 1
ATOM 1420 N N . SER A 1 188 ? 9.914 -9.234 -17.047 1 92.12 188 SER A N 1
ATOM 1421 C CA . SER A 1 188 ? 8.516 -8.852 -17.188 1 92.12 188 SER A CA 1
ATOM 1422 C C . SER A 1 188 ? 7.977 -8.242 -15.891 1 92.12 188 SER A C 1
ATOM 1424 O O . SER A 1 188 ? 7.297 -7.219 -15.914 1 92.12 188 SER A O 1
ATOM 1426 N N . ILE A 1 189 ? 8.289 -8.875 -14.789 1 95.38 189 ILE A N 1
ATOM 1427 C CA . ILE A 1 189 ? 7.785 -8.406 -13.5 1 95.38 189 ILE A CA 1
ATOM 1428 C C . ILE A 1 189 ? 8.375 -7.027 -13.195 1 95.38 189 ILE A C 1
ATOM 1430 O O . ILE A 1 189 ? 7.641 -6.094 -12.852 1 95.38 189 ILE A O 1
ATOM 1434 N N . ALA A 1 190 ? 9.688 -6.887 -13.336 1 96.44 190 ALA A N 1
ATOM 1435 C CA . ALA A 1 190 ? 10.367 -5.625 -13.07 1 96.44 190 ALA A CA 1
ATOM 1436 C C . ALA A 1 190 ? 9.781 -4.496 -13.922 1 96.44 190 ALA A C 1
ATOM 1438 O O . ALA A 1 190 ? 9.602 -3.377 -13.438 1 96.44 190 ALA A O 1
ATOM 1439 N N . ARG A 1 191 ? 9.492 -4.785 -15.125 1 95.5 191 ARG A N 1
ATOM 1440 C CA . ARG A 1 191 ? 8.961 -3.775 -16.031 1 95.5 191 ARG A CA 1
ATOM 1441 C C . ARG A 1 191 ? 7.57 -3.332 -15.609 1 95.5 191 ARG A C 1
ATOM 1443 O O . ARG A 1 191 ? 7.23 -2.15 -15.703 1 95.5 191 ARG A O 1
ATOM 1450 N N . GLN A 1 192 ? 6.754 -4.309 -15.195 1 96.5 192 GLN A N 1
ATOM 1451 C CA . GLN A 1 192 ? 5.43 -3.953 -14.688 1 96.5 192 GLN A CA 1
ATOM 1452 C C . GLN A 1 192 ? 5.531 -3.119 -13.414 1 96.5 192 GLN A C 1
ATOM 1454 O O . GLN A 1 192 ? 4.762 -2.172 -13.227 1 96.5 192 GLN A O 1
ATOM 1459 N N . VAL A 1 193 ? 6.48 -3.443 -12.523 1 97.94 193 VAL A N 1
ATOM 1460 C CA . VAL A 1 193 ? 6.711 -2.658 -11.32 1 97.94 193 VAL A CA 1
ATOM 1461 C C . VAL A 1 193 ? 7.109 -1.233 -11.695 1 97.94 193 VAL A C 1
ATOM 1463 O O . VAL A 1 193 ? 6.578 -0.265 -11.148 1 97.94 193 VAL A O 1
ATOM 1466 N N . ALA A 1 194 ? 8.016 -1.131 -12.648 1 97.5 194 ALA A N 1
ATOM 1467 C CA . ALA A 1 194 ? 8.492 0.173 -13.102 1 97.5 194 ALA A CA 1
ATOM 1468 C C . ALA A 1 194 ? 7.336 1.029 -13.609 1 97.5 194 ALA A C 1
ATOM 1470 O O . ALA A 1 194 ? 7.215 2.201 -13.25 1 97.5 194 ALA A O 1
ATOM 1471 N N . ARG A 1 195 ? 6.504 0.467 -14.398 1 96.38 195 ARG A N 1
ATOM 1472 C CA . ARG A 1 195 ? 5.379 1.185 -14.992 1 96.38 195 ARG A CA 1
ATOM 1473 C C . ARG A 1 195 ? 4.434 1.701 -13.906 1 96.38 195 ARG A C 1
ATOM 1475 O O . ARG A 1 195 ? 4.062 2.877 -1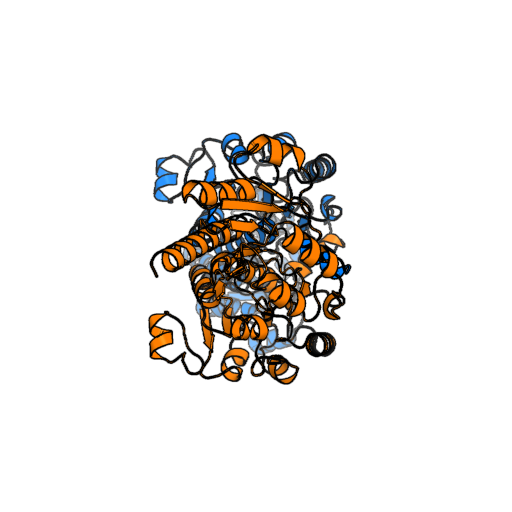3.914 1 96.38 195 ARG A O 1
ATOM 1482 N N . LYS A 1 196 ? 4.047 0.868 -13.023 1 97.19 196 LYS A N 1
ATOM 1483 C CA . LYS A 1 196 ? 3.08 1.237 -11.992 1 97.19 196 LYS A CA 1
ATOM 1484 C C . LYS A 1 196 ? 3.68 2.24 -11.008 1 97.19 196 LYS A C 1
ATOM 1486 O O . LYS A 1 196 ? 3.01 3.188 -10.594 1 97.19 196 LYS A O 1
ATOM 1491 N N . ALA A 1 197 ? 4.93 2.021 -10.617 1 97.25 197 ALA A N 1
ATOM 1492 C CA . ALA A 1 197 ? 5.602 2.961 -9.727 1 97.25 197 ALA A CA 1
ATOM 1493 C C . ALA A 1 197 ? 5.738 4.336 -10.375 1 97.25 197 ALA A C 1
ATOM 1495 O O . ALA A 1 197 ? 5.461 5.359 -9.742 1 97.25 197 ALA A O 1
ATOM 1496 N N . ALA A 1 198 ? 6.113 4.359 -11.617 1 96.19 198 ALA A N 1
ATOM 1497 C CA . ALA A 1 198 ? 6.277 5.617 -12.352 1 96.19 198 ALA A CA 1
ATOM 1498 C C . ALA A 1 198 ? 4.949 6.355 -12.469 1 96.19 198 ALA A C 1
ATOM 1500 O O . ALA A 1 198 ? 4.906 7.59 -12.398 1 96.19 198 ALA A O 1
ATOM 1501 N N . ALA A 1 199 ? 3.889 5.637 -12.664 1 95.62 199 ALA A N 1
ATOM 1502 C CA . ALA A 1 199 ? 2.561 6.234 -12.758 1 95.62 199 ALA A CA 1
ATOM 1503 C C . ALA A 1 199 ? 2.197 6.973 -11.477 1 95.62 199 ALA A C 1
ATOM 1505 O O . ALA A 1 199 ? 1.42 7.93 -11.5 1 95.62 199 ALA A O 1
ATOM 1506 N N . LEU A 1 200 ? 2.785 6.621 -10.367 1 96.56 200 LEU A N 1
ATOM 1507 C CA . LEU A 1 200 ? 2.512 7.254 -9.078 1 96.56 200 LEU A CA 1
ATOM 1508 C C . LEU A 1 200 ? 3.518 8.359 -8.789 1 96.56 200 LEU A C 1
ATOM 1510 O O . LEU A 1 200 ? 3.445 9.016 -7.75 1 96.56 200 LEU A O 1
ATOM 1514 N N . GLY A 1 201 ? 4.488 8.492 -9.672 1 95.19 201 GLY A N 1
ATOM 1515 C CA . GLY A 1 201 ? 5.445 9.586 -9.562 1 95.19 201 GLY A CA 1
ATOM 1516 C C . GLY A 1 201 ? 6.754 9.172 -8.914 1 95.19 201 GLY A C 1
ATOM 1517 O O . GLY A 1 201 ? 7.602 10.016 -8.625 1 95.19 201 GLY A O 1
ATOM 1518 N N . ILE A 1 202 ? 6.984 7.902 -8.68 1 97.12 202 ILE A N 1
ATOM 1519 C CA . ILE A 1 202 ? 8.219 7.41 -8.078 1 97.12 202 ILE A CA 1
ATOM 1520 C C . ILE A 1 202 ? 9.305 7.309 -9.148 1 97.12 202 ILE A C 1
ATOM 1522 O O . ILE A 1 202 ? 9.062 6.82 -10.25 1 97.12 202 ILE A O 1
ATOM 1526 N N . LYS A 1 203 ? 10.445 7.816 -8.867 1 97.06 203 LYS A N 1
ATOM 1527 C CA . LYS A 1 203 ? 11.594 7.617 -9.75 1 97.06 203 LYS A CA 1
ATOM 1528 C C . LYS A 1 203 ? 12.055 6.164 -9.742 1 97.06 203 LYS A C 1
ATOM 1530 O O . LYS A 1 203 ? 12.172 5.555 -8.68 1 97.06 203 LYS A O 1
ATOM 1535 N N . VAL A 1 204 ? 12.336 5.594 -10.938 1 97.75 204 VAL A N 1
ATOM 1536 C CA . VAL A 1 204 ? 12.719 4.184 -11.008 1 97.75 204 VAL A CA 1
ATOM 1537 C C . VAL A 1 204 ? 14.086 4.051 -11.664 1 97.75 204 VAL A C 1
ATOM 1539 O O . VAL A 1 204 ? 14.328 4.621 -12.734 1 97.75 204 VAL A O 1
ATOM 1542 N N . ILE A 1 205 ? 14.984 3.359 -11.016 1 98.06 205 ILE A N 1
ATOM 1543 C CA . ILE A 1 205 ? 16.281 2.975 -11.57 1 98.06 205 ILE A CA 1
ATOM 1544 C C . ILE A 1 205 ? 16.391 1.453 -11.594 1 98.06 205 ILE A C 1
ATOM 1546 O O . ILE A 1 205 ? 15.68 0.757 -10.867 1 98.06 205 ILE A O 1
ATOM 1550 N N . ALA A 1 206 ? 17.25 0.908 -12.445 1 98.19 206 ALA A N 1
ATOM 1551 C CA . ALA A 1 206 ? 17.328 -0.545 -12.57 1 98.19 206 ALA A CA 1
ATOM 1552 C C . ALA A 1 206 ? 18.734 -0.998 -12.922 1 98.19 206 ALA A C 1
ATOM 1554 O O . ALA A 1 206 ? 19.531 -0.23 -13.484 1 98.19 206 ALA A O 1
ATOM 1555 N N . THR A 1 207 ? 19.047 -2.156 -12.523 1 97.56 207 THR A N 1
ATOM 1556 C CA . THR A 1 207 ? 20.25 -2.871 -12.953 1 97.56 207 THR A CA 1
ATOM 1557 C C . THR A 1 207 ? 19.906 -4.312 -13.328 1 97.56 207 THR A C 1
ATOM 1559 O O . THR A 1 207 ? 18.875 -4.84 -12.914 1 97.56 207 THR A O 1
ATOM 1562 N N . GLY A 1 208 ? 20.656 -4.922 -14.133 1 93.12 208 GLY A N 1
ATOM 1563 C CA . GLY A 1 208 ? 20.406 -6.273 -14.602 1 93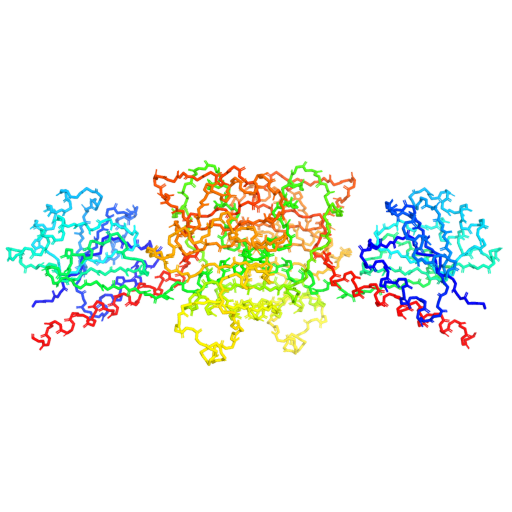.12 208 GLY A CA 1
ATOM 1564 C C . GLY A 1 208 ? 21.625 -6.934 -15.211 1 93.12 208 GLY A C 1
ATOM 1565 O O . GLY A 1 208 ? 22.766 -6.566 -14.891 1 93.12 208 GLY A O 1
ATOM 1566 N N . SER A 1 209 ? 21.375 -7.934 -15.938 1 89.44 209 SER A N 1
ATOM 1567 C CA . SER A 1 209 ? 22.453 -8.68 -16.578 1 89.44 209 SER A CA 1
ATOM 1568 C C . SER A 1 209 ? 23.125 -7.852 -17.672 1 89.44 209 SER A C 1
ATOM 1570 O O . SER A 1 209 ? 22.75 -6.707 -17.906 1 89.44 209 SER A O 1
ATOM 1572 N N . GLU A 1 210 ? 24.078 -8.461 -18.344 1 87.12 210 GLU A N 1
ATOM 1573 C CA . GLU A 1 210 ? 24.844 -7.801 -19.391 1 87.12 210 GLU A CA 1
ATOM 1574 C C . GLU A 1 210 ? 23.938 -7.426 -20.562 1 87.12 210 GLU A C 1
ATOM 1576 O O . GLU A 1 210 ? 24.281 -6.527 -21.344 1 87.12 210 GLU A O 1
ATOM 1581 N N . ARG A 1 211 ? 22.844 -8.023 -20.641 1 88.19 211 ARG A N 1
ATOM 1582 C CA . ARG A 1 211 ? 21.922 -7.758 -21.734 1 88.19 211 ARG A CA 1
ATOM 1583 C C . ARG A 1 211 ? 21.172 -6.445 -21.516 1 88.19 211 ARG A C 1
ATOM 1585 O O . ARG A 1 211 ? 20.578 -5.902 -22.438 1 88.19 211 ARG A O 1
ATOM 1592 N N . PHE A 1 212 ? 21.219 -6.035 -20.328 1 91.75 212 PHE A N 1
ATOM 1593 C CA . PHE A 1 212 ? 20.562 -4.777 -19.984 1 91.75 212 PHE A CA 1
ATOM 1594 C C . PHE A 1 212 ? 21.5 -3.598 -20.234 1 91.75 212 PHE A C 1
ATOM 1596 O O . PHE A 1 212 ? 22.047 -3.037 -19.281 1 91.75 212 PHE A O 1
ATOM 1603 N N . THR A 1 213 ? 21.562 -3.162 -21.484 1 92.38 213 THR A N 1
ATOM 1604 C CA . THR A 1 213 ? 22.422 -2.066 -21.922 1 92.38 213 THR A CA 1
ATOM 1605 C C . THR A 1 213 ? 21.688 -0.735 -21.844 1 92.38 213 THR A C 1
ATOM 1607 O O . THR A 1 213 ? 20.484 -0.701 -21.594 1 92.38 213 THR A O 1
ATOM 1610 N N . GLU A 1 214 ? 22.422 0.324 -22 1 92.44 214 GLU A N 1
ATOM 1611 C CA . GLU A 1 214 ? 21.844 1.661 -21.969 1 92.44 214 GLU A CA 1
ATOM 1612 C C . GLU A 1 214 ? 20.75 1.815 -23.016 1 92.44 214 GLU A C 1
ATOM 1614 O O . GLU A 1 214 ? 19.672 2.33 -22.719 1 92.44 214 GLU A O 1
ATOM 1619 N N . PRO A 1 215 ? 20.953 1.304 -24.203 1 92.44 215 PRO A N 1
ATOM 1620 C CA . PRO A 1 215 ? 19.891 1.403 -25.203 1 92.44 215 PRO A CA 1
ATOM 1621 C C . PRO A 1 215 ? 18.625 0.633 -24.797 1 92.44 215 PRO A C 1
ATOM 1623 O O . PRO A 1 215 ? 17.516 1.099 -25.047 1 92.44 215 PRO A O 1
ATOM 1626 N N . VAL A 1 216 ? 18.828 -0.503 -24.188 1 90.5 216 VAL A N 1
ATOM 1627 C CA . VAL A 1 216 ? 17.688 -1.3 -23.734 1 90.5 216 VAL A CA 1
ATOM 1628 C C . VAL A 1 216 ? 16.938 -0.553 -22.641 1 90.5 216 VAL A C 1
ATOM 1630 O O . VAL A 1 216 ? 15.711 -0.473 -22.656 1 90.5 216 VAL A O 1
ATOM 1633 N N . ALA A 1 217 ? 17.688 -0.012 -21.719 1 92.25 217 ALA A N 1
ATOM 1634 C CA . ALA A 1 217 ? 17.094 0.764 -20.641 1 92.25 217 ALA A CA 1
ATOM 1635 C C . ALA A 1 217 ? 16.281 1.93 -21.188 1 92.25 217 ALA A C 1
ATOM 1637 O O . ALA A 1 217 ? 15.141 2.156 -20.75 1 92.25 217 ALA A O 1
ATOM 1638 N N . HIS A 1 218 ? 16.781 2.619 -22.094 1 90.56 218 HIS A N 1
ATOM 1639 C CA . HIS A 1 218 ? 16.109 3.746 -22.719 1 90.56 218 HIS A CA 1
ATOM 1640 C C . HIS A 1 218 ? 14.812 3.305 -23.406 1 90.56 218 HIS A C 1
ATOM 1642 O O . HIS A 1 218 ? 13.789 3.979 -23.281 1 90.56 218 HIS A O 1
ATOM 1648 N N . SER A 1 219 ? 14.922 2.238 -24.078 1 89.19 219 SER A N 1
ATOM 1649 C CA . SER A 1 219 ? 13.75 1.732 -24.781 1 89.19 219 SER A CA 1
ATOM 1650 C C . SER A 1 219 ? 12.648 1.345 -23.812 1 89.19 219 SER A C 1
ATOM 1652 O O . SER A 1 219 ? 11.461 1.391 -24.156 1 89.19 219 SER A O 1
ATOM 1654 N N . LEU A 1 220 ? 13.078 0.982 -22.641 1 85.12 220 LEU A N 1
ATOM 1655 C CA . LEU A 1 220 ? 12.117 0.562 -21.625 1 85.12 220 LEU A CA 1
ATOM 1656 C C . LEU A 1 220 ? 11.719 1.734 -20.734 1 85.12 220 LEU A C 1
ATOM 1658 O O . LEU A 1 220 ? 10.891 1.583 -19.828 1 85.12 220 LEU A O 1
ATOM 1662 N N . GLY A 1 221 ? 12.32 2.895 -20.969 1 85.38 221 GLY A N 1
ATOM 1663 C CA . GLY A 1 221 ? 12.039 4.07 -20.156 1 85.38 221 GLY A CA 1
ATOM 1664 C C . GLY A 1 221 ? 12.594 3.971 -18.75 1 85.38 221 GLY A C 1
ATOM 1665 O O . GLY A 1 221 ? 12 4.504 -17.812 1 85.38 221 GLY A O 1
ATOM 1666 N N . LEU A 1 222 ? 13.648 3.172 -18.609 1 90.06 222 LEU A N 1
ATOM 1667 C CA . LEU A 1 222 ? 14.266 2.986 -17.297 1 90.06 222 LEU A CA 1
ATOM 1668 C C . LEU A 1 222 ? 15.617 3.686 -17.234 1 90.06 222 LEU A C 1
ATOM 1670 O O . LEU A 1 222 ? 16.281 3.877 -18.25 1 90.06 222 LEU A O 1
ATOM 1674 N N . GLU A 1 223 ? 15.984 4.141 -16.109 1 95.12 223 GLU A N 1
ATOM 1675 C CA . GLU A 1 223 ? 17.328 4.656 -15.867 1 95.12 223 GLU A CA 1
ATOM 1676 C C . GLU A 1 223 ? 18.266 3.549 -15.398 1 95.12 223 GLU A C 1
ATOM 1678 O O . GLU A 1 223 ? 18.062 2.969 -14.328 1 95.12 223 GLU A O 1
ATOM 1683 N N . ARG A 1 224 ? 19.234 3.311 -16.141 1 96.88 224 ARG A N 1
ATOM 1684 C CA . ARG A 1 224 ? 20.141 2.189 -15.906 1 96.88 224 ARG A CA 1
ATOM 1685 C C . ARG A 1 224 ? 21.219 2.559 -14.898 1 96.88 224 ARG A C 1
ATOM 1687 O O . ARG A 1 224 ? 21.781 3.658 -14.953 1 96.88 224 ARG A O 1
ATOM 1694 N N . ARG A 1 225 ? 21.516 1.669 -14.016 1 96.56 225 ARG A N 1
ATOM 1695 C CA . ARG A 1 225 ? 22.734 1.676 -13.211 1 96.56 225 ARG A CA 1
ATOM 1696 C C . ARG A 1 225 ? 23.625 0.498 -13.57 1 96.56 225 ARG A C 1
ATOM 1698 O O . ARG A 1 225 ? 23.156 -0.616 -13.781 1 96.56 225 ARG A O 1
ATOM 1705 N N . ALA A 1 226 ? 24.891 0.692 -13.578 1 92.25 226 ALA A N 1
ATOM 1706 C CA . ALA A 1 226 ? 25.844 -0.26 -14.133 1 92.25 226 ALA A CA 1
ATOM 1707 C C . ALA A 1 226 ? 25.953 -1.512 -13.266 1 92.25 226 ALA A C 1
ATOM 1709 O O . ALA A 1 226 ? 26.234 -2.602 -13.766 1 92.25 226 ALA A O 1
ATOM 1710 N N . GLY A 1 227 ? 25.766 -1.304 -12.016 1 94.88 227 GLY A N 1
ATOM 1711 C CA . GLY A 1 227 ? 25.859 -2.451 -11.133 1 94.88 227 GLY A CA 1
ATOM 1712 C C . GLY A 1 227 ? 25.016 -2.314 -9.875 1 94.88 227 GLY A C 1
ATOM 1713 O O . GLY A 1 227 ? 24.422 -1.265 -9.641 1 94.88 227 GLY A O 1
ATOM 1714 N N . LEU A 1 228 ? 25.016 -3.387 -9.148 1 97.25 228 LEU A N 1
ATOM 1715 C CA . LEU A 1 228 ? 24.188 -3.473 -7.941 1 97.25 228 LEU A CA 1
ATOM 1716 C C . LEU A 1 228 ? 24.609 -2.414 -6.922 1 97.25 228 LEU A C 1
ATOM 1718 O O . LEU A 1 228 ? 23.766 -1.768 -6.309 1 97.25 228 LEU A O 1
ATOM 1722 N N . GLY A 1 229 ? 25.891 -2.227 -6.762 1 97.69 229 GLY A N 1
ATOM 1723 C CA . GLY A 1 229 ? 26.406 -1.259 -5.801 1 97.69 229 GLY A CA 1
ATOM 1724 C C . GLY A 1 229 ? 25.875 0.145 -6.031 1 97.69 229 GLY A C 1
ATOM 1725 O O . GLY A 1 229 ? 25.453 0.816 -5.09 1 97.69 229 GLY A O 1
ATOM 1726 N N . GLN A 1 230 ? 25.922 0.591 -7.246 1 97.5 230 GLN A N 1
ATOM 1727 C CA . GLN A 1 230 ? 25.422 1.917 -7.586 1 97.5 230 GLN A CA 1
ATOM 1728 C C . GLN A 1 230 ? 23.922 2.033 -7.285 1 97.5 230 GLN A C 1
ATOM 1730 O O . GLN A 1 230 ? 23.469 3.055 -6.766 1 97.5 230 GLN A O 1
ATOM 1735 N N . LEU A 1 231 ? 23.219 1.041 -7.637 1 98.44 231 LEU A N 1
ATOM 1736 C CA . LEU A 1 231 ? 21.781 1.042 -7.406 1 98.44 231 LEU A CA 1
ATOM 1737 C C . LEU A 1 231 ? 21.453 1.114 -5.918 1 98.44 231 LEU A C 1
ATOM 1739 O O . LEU A 1 231 ? 20.625 1.914 -5.492 1 98.44 231 LEU A O 1
ATOM 1743 N N . LEU A 1 232 ? 22.141 0.31 -5.109 1 98.75 232 LEU A N 1
ATOM 1744 C CA . LEU A 1 232 ? 21.891 0.223 -3.676 1 98.75 232 LEU A CA 1
ATOM 1745 C C . LEU A 1 232 ? 22.188 1.55 -2.988 1 98.75 232 LEU A C 1
ATOM 1747 O O . LEU A 1 232 ? 21.5 1.941 -2.049 1 98.75 232 LEU A O 1
ATOM 1751 N N . ALA A 1 233 ? 23.125 2.307 -3.486 1 98.12 233 ALA A N 1
ATOM 1752 C CA . ALA A 1 233 ? 23.562 3.568 -2.887 1 98.12 233 ALA A CA 1
ATOM 1753 C C . ALA A 1 233 ? 22.531 4.672 -3.156 1 98.12 233 ALA A C 1
ATOM 1755 O O . ALA A 1 233 ? 22.5 5.684 -2.451 1 98.12 233 ALA A O 1
ATOM 1756 N N . GLU A 1 234 ? 21.672 4.461 -4.105 1 98.12 234 GLU A N 1
ATOM 1757 C CA . GLU A 1 234 ? 20.797 5.539 -4.539 1 98.12 234 GLU A CA 1
ATOM 1758 C C . GLU A 1 234 ? 19.344 5.238 -4.188 1 98.12 234 GLU A C 1
ATOM 1760 O O . GLU A 1 234 ? 18.531 6.156 -4.051 1 98.12 234 GLU A O 1
ATOM 1765 N N . ALA A 1 235 ? 19 4.027 -4.09 1 98.75 235 ALA A N 1
ATOM 1766 C CA . ALA A 1 235 ? 17.594 3.619 -3.994 1 98.75 235 ALA A CA 1
ATOM 1767 C C . ALA A 1 235 ? 17.078 3.76 -2.564 1 98.75 235 ALA A C 1
ATOM 1769 O O . ALA A 1 235 ? 17.766 3.375 -1.611 1 98.75 235 ALA A O 1
ATOM 1770 N N . ASP A 1 236 ? 15.875 4.371 -2.387 1 98.62 236 ASP A N 1
ATOM 1771 C CA . ASP A 1 236 ? 15.164 4.359 -1.112 1 98.62 236 ASP A CA 1
ATOM 1772 C C . ASP A 1 236 ? 14.469 3.02 -0.879 1 98.62 236 ASP A C 1
ATOM 1774 O O . ASP A 1 236 ? 14.266 2.611 0.265 1 98.62 236 ASP A O 1
ATOM 1778 N N . ILE A 1 237 ? 14.047 2.398 -1.968 1 98.81 237 ILE A N 1
ATOM 1779 C CA . ILE A 1 237 ? 13.398 1.09 -1.99 1 98.81 237 ILE A CA 1
ATOM 1780 C C . ILE A 1 237 ? 14.094 0.189 -3.01 1 98.81 237 ILE A C 1
ATOM 1782 O O . ILE A 1 237 ? 14.32 0.594 -4.152 1 98.81 237 ILE A O 1
ATOM 1786 N N . VAL A 1 238 ? 14.461 -1.001 -2.613 1 98.94 238 VAL A N 1
ATOM 1787 C CA . VAL A 1 238 ? 15.078 -1.98 -3.496 1 98.94 238 VAL A CA 1
ATOM 1788 C C . VAL A 1 238 ? 14.148 -3.174 -3.686 1 98.94 238 VAL A C 1
ATOM 1790 O O . VAL A 1 238 ? 13.68 -3.764 -2.709 1 98.94 238 VAL A O 1
ATOM 1793 N N . SER A 1 239 ? 13.82 -3.51 -4.883 1 98.88 239 SER A N 1
ATOM 1794 C CA . SER A 1 239 ? 12.977 -4.656 -5.203 1 98.88 239 SER A CA 1
ATOM 1795 C C . SER A 1 239 ? 13.711 -5.656 -6.09 1 98.88 239 SER A C 1
ATOM 1797 O O . SER A 1 239 ? 14.281 -5.281 -7.117 1 98.88 239 SER A O 1
ATOM 1799 N N . ILE A 1 240 ? 13.672 -6.91 -5.75 1 98.69 240 ILE A N 1
ATOM 1800 C CA . ILE A 1 240 ? 14.477 -7.949 -6.387 1 98.69 240 ILE A CA 1
ATOM 1801 C C . ILE A 1 240 ? 13.609 -8.742 -7.359 1 98.69 240 ILE A C 1
ATOM 1803 O O . ILE A 1 240 ? 12.555 -9.266 -6.977 1 98.69 240 ILE A O 1
ATOM 1807 N N . HIS A 1 241 ? 14.078 -8.922 -8.594 1 97.25 241 HIS A N 1
ATOM 1808 C CA . HIS A 1 241 ? 13.32 -9.602 -9.648 1 97.25 241 HIS A CA 1
ATOM 1809 C C . HIS A 1 241 ? 14.234 -10.445 -10.531 1 97.25 241 HIS A C 1
ATOM 1811 O O . HIS A 1 241 ? 14.055 -10.492 -11.75 1 97.25 241 HIS A O 1
ATOM 1817 N N . VAL A 1 242 ? 15.203 -11.086 -9.984 1 95.38 242 VAL A N 1
ATOM 1818 C CA . VAL A 1 242 ? 16.094 -11.977 -10.719 1 95.38 242 VAL A CA 1
ATOM 1819 C C . VAL A 1 242 ? 15.781 -13.43 -10.359 1 95.38 242 VAL A C 1
ATOM 1821 O O . VAL A 1 242 ? 15.258 -13.711 -9.281 1 95.38 242 VAL A O 1
ATOM 1824 N N . PRO A 1 243 ? 16.109 -14.383 -11.242 1 91.25 243 PRO A N 1
ATOM 1825 C CA . PRO A 1 243 ? 15.945 -15.797 -10.891 1 91.25 243 PRO A CA 1
ATOM 1826 C C . PRO A 1 243 ? 17 -16.281 -9.891 1 91.25 243 PRO A C 1
ATOM 1828 O O . PRO A 1 243 ? 18.016 -15.617 -9.695 1 91.25 243 PRO A O 1
ATOM 1831 N N . LEU A 1 244 ? 16.688 -17.297 -9.18 1 92 244 LEU A N 1
ATOM 1832 C CA . LEU A 1 244 ? 17.672 -17.953 -8.336 1 92 244 LEU A CA 1
ATOM 1833 C C . LEU A 1 244 ? 18.609 -18.828 -9.172 1 92 244 LEU A C 1
ATOM 1835 O O . LEU A 1 244 ? 18.156 -19.781 -9.805 1 92 244 LEU A O 1
ATOM 1839 N N . THR A 1 245 ? 19.766 -18.516 -9.328 1 91.25 245 THR A N 1
ATOM 1840 C CA . THR A 1 245 ? 20.844 -19.219 -10.008 1 91.25 245 THR A CA 1
ATOM 1841 C C . THR A 1 245 ? 22.078 -19.281 -9.117 1 91.25 245 THR A C 1
ATOM 1843 O O . THR A 1 245 ? 22.125 -18.672 -8.055 1 91.25 245 THR A O 1
ATOM 1846 N N . PRO A 1 246 ? 23.047 -20.078 -9.492 1 92.31 246 PRO A N 1
ATOM 1847 C CA . PRO A 1 246 ? 24.281 -20.047 -8.711 1 92.31 246 PRO A CA 1
ATOM 1848 C C . PRO A 1 246 ? 24.859 -18.656 -8.562 1 92.31 246 PRO A C 1
ATOM 1850 O O . PRO A 1 246 ? 25.484 -18.344 -7.543 1 92.31 246 PRO A O 1
ATOM 1853 N N . GLN A 1 247 ? 24.625 -17.828 -9.539 1 92.25 247 GLN A N 1
ATOM 1854 C CA . GLN A 1 247 ? 25.172 -16.484 -9.547 1 92.25 247 GLN A CA 1
ATOM 1855 C C . GLN A 1 247 ? 24.359 -15.555 -8.648 1 92.25 247 GLN A C 1
ATOM 1857 O O . GLN A 1 247 ? 24.859 -14.531 -8.18 1 92.25 247 GLN A O 1
ATOM 1862 N N . THR A 1 248 ? 23.109 -15.844 -8.406 1 95.31 248 THR A N 1
ATOM 1863 C CA . THR A 1 248 ? 22.25 -14.922 -7.668 1 95.31 248 THR A CA 1
ATOM 1864 C C . THR A 1 248 ? 21.969 -15.469 -6.27 1 95.31 248 THR A C 1
ATOM 1866 O O . THR A 1 248 ? 21.359 -14.773 -5.445 1 95.31 248 THR A O 1
ATOM 1869 N N . ARG A 1 249 ? 22.375 -16.703 -6.023 1 96.31 249 ARG A N 1
ATOM 1870 C CA . ARG A 1 249 ? 22.25 -17.234 -4.672 1 96.31 249 ARG A CA 1
ATOM 1871 C C . ARG A 1 249 ? 23.078 -16.422 -3.678 1 96.31 249 ARG A C 1
ATOM 1873 O O . ARG A 1 249 ? 24.266 -16.219 -3.873 1 96.31 249 ARG A O 1
ATOM 1880 N N . GLY A 1 250 ? 22.406 -15.922 -2.678 1 97.44 250 GLY A N 1
ATOM 1881 C CA . GLY A 1 250 ? 23.109 -15.117 -1.685 1 97.44 250 GLY A CA 1
ATOM 1882 C C . GLY A 1 250 ? 23.547 -13.766 -2.213 1 97.44 250 GLY A C 1
ATOM 1883 O O . GLY A 1 250 ? 24.516 -13.18 -1.706 1 97.44 250 GLY A O 1
ATOM 1884 N N . LEU A 1 251 ? 22.906 -13.336 -3.25 1 97.62 251 LEU A N 1
ATOM 1885 C CA . LEU A 1 251 ? 23.219 -12.055 -3.865 1 97.62 251 LEU A CA 1
ATOM 1886 C C . LEU A 1 251 ? 23.141 -10.922 -2.846 1 97.62 251 LEU A C 1
ATOM 1888 O O . LEU A 1 251 ? 23.875 -9.945 -2.93 1 97.62 251 LEU A O 1
ATOM 1892 N N . PHE A 1 252 ? 22.234 -11 -1.917 1 98.62 252 PHE A N 1
ATOM 1893 C CA . PHE A 1 252 ? 22.062 -10.008 -0.862 1 98.62 252 PHE A CA 1
ATOM 1894 C C . PHE A 1 252 ? 22.516 -10.562 0.482 1 98.62 252 PHE A C 1
ATOM 1896 O O . PHE A 1 252 ? 21.828 -11.391 1.082 1 98.62 252 PHE A O 1
ATOM 1903 N N . GLY A 1 253 ? 23.609 -10.164 0.924 1 98.31 253 GLY A N 1
ATOM 1904 C CA . GLY A 1 253 ? 24.141 -10.391 2.252 1 98.31 253 GLY A CA 1
ATOM 1905 C C . GLY A 1 253 ? 24.516 -9.117 2.977 1 98.31 253 GLY A C 1
ATOM 1906 O O . GLY A 1 253 ? 24.047 -8.031 2.617 1 98.31 253 GLY A O 1
ATOM 1907 N N . THR A 1 254 ? 25.297 -9.242 4.012 1 98.25 254 THR A N 1
ATOM 1908 C CA . THR A 1 254 ? 25.656 -8.133 4.883 1 98.25 254 THR A CA 1
ATOM 1909 C C . THR A 1 254 ? 26.312 -7.012 4.082 1 98.25 254 THR A C 1
ATOM 1911 O O . THR A 1 254 ? 26.047 -5.832 4.316 1 98.25 254 THR A O 1
ATOM 1914 N N . ALA A 1 255 ? 27.172 -7.41 3.145 1 98.19 255 ALA A N 1
ATOM 1915 C CA . ALA A 1 255 ? 27.859 -6.406 2.346 1 98.19 255 ALA A CA 1
ATOM 1916 C C . ALA A 1 255 ? 26.875 -5.543 1.569 1 98.19 255 ALA A C 1
ATOM 1918 O O . ALA A 1 255 ? 27.016 -4.316 1.529 1 98.19 255 ALA A O 1
ATOM 1919 N N . GLU A 1 256 ? 25.953 -6.152 0.939 1 98.69 256 GLU A N 1
ATOM 1920 C CA . GLU A 1 256 ? 24.922 -5.434 0.182 1 98.69 256 GLU A CA 1
ATOM 1921 C C . GLU A 1 256 ? 24.031 -4.617 1.104 1 98.69 256 GLU A C 1
ATOM 1923 O O . GLU A 1 256 ? 23.672 -3.48 0.789 1 98.69 256 GLU A O 1
ATOM 1928 N N . PHE A 1 257 ? 23.641 -5.176 2.27 1 98.69 257 PHE A N 1
ATOM 1929 C CA . PHE A 1 257 ? 22.828 -4.457 3.234 1 98.69 257 PHE A CA 1
ATOM 1930 C C . PHE A 1 257 ? 23.5 -3.172 3.68 1 98.69 257 PHE A C 1
ATOM 1932 O O . PHE A 1 257 ? 22.859 -2.133 3.816 1 98.69 257 PHE A O 1
ATOM 1939 N N . ARG A 1 258 ? 24.781 -3.225 3.871 1 98.25 258 ARG A N 1
ATOM 1940 C CA . ARG A 1 258 ? 25.547 -2.061 4.297 1 98.25 258 ARG A CA 1
ATOM 1941 C C . ARG A 1 258 ? 25.547 -0.982 3.219 1 98.25 258 ARG A C 1
ATOM 1943 O O . ARG A 1 258 ? 25.594 0.211 3.525 1 98.25 258 ARG A O 1
ATOM 1950 N N . GLN A 1 259 ? 25.516 -1.418 1.991 1 98.44 259 GLN A N 1
ATOM 1951 C CA . GLN A 1 259 ? 25.562 -0.491 0.865 1 98.44 259 GLN A CA 1
ATOM 1952 C C . GLN A 1 259 ? 24.219 0.208 0.673 1 98.44 259 GLN A C 1
ATOM 1954 O O . GLN A 1 259 ? 24.141 1.245 0.01 1 98.44 259 GLN A O 1
ATOM 1959 N N . MET A 1 260 ? 23.156 -0.352 1.155 1 98.56 260 MET A N 1
ATOM 1960 C CA . MET A 1 260 ? 21.828 0.265 1.035 1 98.56 260 MET A CA 1
ATOM 1961 C C . MET A 1 260 ? 21.766 1.558 1.842 1 98.56 260 MET A C 1
ATOM 1963 O O . MET A 1 260 ? 22.422 1.69 2.869 1 98.56 260 MET A O 1
ATOM 1967 N N . ARG A 1 261 ? 21 2.465 1.45 1 98 261 ARG A N 1
ATOM 1968 C CA . ARG A 1 261 ? 20.844 3.754 2.119 1 98 261 ARG A CA 1
ATOM 1969 C C . ARG A 1 261 ? 20.25 3.58 3.516 1 98 261 ARG A C 1
ATOM 1971 O O . ARG A 1 261 ? 19.422 2.695 3.736 1 98 261 ARG A O 1
ATOM 1978 N N . GLN A 1 262 ? 20.656 4.453 4.387 1 97.06 262 GLN A N 1
ATOM 1979 C CA . GLN A 1 262 ? 20 4.516 5.688 1 97.06 262 GLN A CA 1
ATOM 1980 C C . GLN A 1 262 ? 18.5 4.793 5.539 1 97.06 262 GLN A C 1
ATOM 1982 O O . GLN A 1 262 ? 18.109 5.707 4.812 1 97.06 262 GLN A O 1
ATOM 1987 N N . GLY A 1 263 ? 17.688 3.938 6.207 1 96.88 263 GLY A N 1
ATOM 1988 C CA . GLY A 1 263 ? 16.25 4.125 6.172 1 96.88 263 GLY A CA 1
ATOM 1989 C C . GLY A 1 263 ? 15.594 3.469 4.973 1 96.88 263 GLY A C 1
ATOM 1990 O O . GLY A 1 263 ? 14.398 3.656 4.734 1 96.88 263 GLY A O 1
ATOM 1991 N N . SER A 1 264 ? 16.312 2.672 4.211 1 98.25 264 SER A N 1
ATOM 1992 C CA . SER A 1 264 ? 15.805 2.088 2.979 1 98.25 264 SER A CA 1
ATOM 1993 C C . SER A 1 264 ? 14.93 0.871 3.268 1 98.25 264 SER A C 1
ATOM 1995 O O . SER A 1 264 ? 14.844 0.418 4.41 1 98.25 264 SER A O 1
ATOM 1997 N N . ILE A 1 265 ? 14.203 0.366 2.232 1 98.62 265 ILE A N 1
ATOM 1998 C CA . ILE A 1 265 ? 13.297 -0.776 2.275 1 98.62 265 ILE A CA 1
ATOM 1999 C C . ILE A 1 265 ? 13.766 -1.84 1.282 1 98.62 265 ILE A C 1
ATOM 2001 O O . ILE A 1 265 ? 14.188 -1.518 0.172 1 98.62 265 ILE A O 1
ATOM 2005 N N . LEU A 1 266 ? 13.711 -3.066 1.675 1 98.88 266 LEU A N 1
ATOM 2006 C CA . LEU A 1 266 ? 14.047 -4.188 0.806 1 98.88 266 LEU A CA 1
ATOM 2007 C C . LEU A 1 266 ? 12.82 -5.062 0.55 1 98.88 266 LEU A C 1
ATOM 2009 O O . LEU A 1 266 ? 12.133 -5.461 1.49 1 98.88 266 LEU A O 1
ATOM 2013 N N . ILE A 1 267 ? 12.547 -5.328 -0.716 1 98.94 267 ILE A N 1
ATOM 2014 C CA . ILE A 1 267 ? 11.422 -6.168 -1.107 1 98.94 267 ILE A CA 1
ATOM 2015 C C . ILE A 1 267 ? 11.922 -7.348 -1.935 1 98.94 267 ILE A C 1
ATOM 2017 O O . ILE A 1 267 ? 12.633 -7.164 -2.924 1 98.94 267 ILE A O 1
ATOM 2021 N N . ASN A 1 268 ? 11.578 -8.531 -1.529 1 98.81 268 ASN A N 1
ATOM 2022 C CA . ASN A 1 268 ? 11.914 -9.719 -2.307 1 98.81 268 ASN A CA 1
ATOM 2023 C C . ASN A 1 268 ? 10.664 -10.531 -2.65 1 98.81 268 ASN A C 1
ATOM 2025 O O . ASN A 1 268 ? 10.047 -11.133 -1.768 1 98.81 268 ASN A O 1
ATOM 2029 N N . THR A 1 269 ? 10.312 -10.555 -3.875 1 97.75 269 THR A N 1
ATOM 2030 C CA . THR A 1 269 ? 9.227 -11.383 -4.391 1 97.75 269 THR A CA 1
ATOM 2031 C C . THR A 1 269 ? 9.75 -12.406 -5.387 1 97.75 269 THR A C 1
ATOM 2033 O O . THR A 1 269 ? 8.977 -13.07 -6.078 1 97.75 269 THR A O 1
ATOM 2036 N N . ALA A 1 270 ? 11.023 -12.453 -5.57 1 95 270 ALA A N 1
ATOM 2037 C CA . ALA A 1 270 ? 11.625 -13.359 -6.539 1 95 270 ALA A CA 1
ATOM 2038 C C . ALA A 1 270 ? 11.68 -14.789 -5.996 1 95 270 ALA A C 1
ATOM 2040 O O . ALA A 1 270 ? 10.656 -15.469 -5.918 1 95 270 ALA A O 1
ATOM 2041 N N . ARG A 1 271 ? 12.891 -15.18 -5.422 1 93.75 271 ARG A N 1
ATOM 2042 C CA . ARG A 1 271 ? 13.031 -16.531 -4.879 1 93.75 271 ARG A CA 1
ATOM 2043 C C . ARG A 1 271 ? 13.766 -16.5 -3.543 1 93.75 271 ARG A C 1
ATOM 2045 O O . ARG A 1 271 ? 14.602 -15.625 -3.307 1 93.75 271 ARG A O 1
ATOM 2052 N N . GLY A 1 272 ? 13.352 -17.438 -2.699 1 95.38 272 GLY A N 1
ATOM 2053 C CA . GLY A 1 272 ? 14.164 -17.672 -1.518 1 95.38 272 GLY A CA 1
ATOM 2054 C C . GLY A 1 272 ? 15.594 -18.047 -1.846 1 95.38 272 GLY A C 1
ATOM 2055 O O . GLY A 1 272 ? 15.844 -18.781 -2.801 1 95.38 272 GLY A O 1
ATOM 2056 N N . GLY A 1 273 ? 16.469 -17.625 -1.073 1 96.62 273 GLY A N 1
ATOM 2057 C CA . GLY A 1 273 ? 17.859 -17.938 -1.299 1 96.62 273 GLY A CA 1
ATOM 2058 C C . GLY A 1 273 ? 18.641 -16.797 -1.924 1 96.62 273 GLY A C 1
ATOM 2059 O O . GLY A 1 273 ? 19.875 -16.766 -1.86 1 96.62 273 GLY A O 1
ATOM 2060 N N . ILE A 1 274 ? 17.953 -15.875 -2.561 1 98.06 274 ILE A N 1
ATOM 2061 C CA . ILE A 1 274 ? 18.609 -14.703 -3.115 1 98.06 274 ILE A CA 1
ATOM 2062 C C . ILE A 1 274 ? 19.031 -13.766 -1.984 1 98.06 274 ILE A C 1
ATOM 2064 O O . ILE A 1 274 ? 20.156 -13.242 -1.987 1 98.06 274 ILE A O 1
ATOM 2068 N N . VAL A 1 275 ? 18.156 -13.578 -1.038 1 98.62 275 VAL A N 1
ATOM 2069 C CA . VAL A 1 275 ? 18.453 -12.852 0.193 1 98.62 275 VAL A CA 1
ATOM 2070 C C . VAL A 1 275 ? 18.859 -13.836 1.288 1 98.62 275 VAL A C 1
ATOM 2072 O O . VAL A 1 275 ? 18.172 -14.828 1.522 1 98.62 275 VAL A O 1
ATOM 2075 N N . ASP A 1 276 ? 19.969 -13.648 1.909 1 98.5 276 ASP A N 1
ATOM 2076 C CA . ASP A 1 276 ? 20.328 -14.43 3.088 1 98.5 276 ASP A CA 1
ATOM 2077 C C . ASP A 1 276 ? 19.531 -13.992 4.309 1 98.5 276 ASP A C 1
ATOM 2079 O O . ASP A 1 276 ? 19.859 -12.977 4.938 1 98.5 276 ASP A O 1
ATOM 2083 N N . GLU A 1 277 ? 18.562 -14.773 4.672 1 98.44 277 GLU A N 1
ATOM 2084 C CA . GLU A 1 277 ? 17.594 -14.398 5.707 1 98.44 277 GLU A CA 1
ATOM 2085 C C . GLU A 1 277 ? 18.281 -14.266 7.066 1 98.44 277 GLU A C 1
ATOM 2087 O O . GLU A 1 277 ? 17.922 -13.406 7.867 1 98.44 277 GLU A O 1
ATOM 2092 N N . HIS A 1 278 ? 19.234 -15.133 7.34 1 98.38 278 HIS A N 1
ATOM 2093 C CA . HIS A 1 278 ? 19.938 -15.078 8.609 1 98.38 278 HIS A CA 1
ATOM 2094 C C . HIS A 1 278 ? 20.797 -13.812 8.711 1 98.38 278 HIS A C 1
ATOM 2096 O O . HIS A 1 278 ? 20.781 -13.141 9.742 1 98.38 278 HIS A O 1
ATOM 2102 N N . GLN A 1 279 ? 21.484 -13.539 7.668 1 98.56 279 GLN A N 1
ATOM 2103 C CA . GLN A 1 279 ? 22.281 -12.32 7.664 1 98.56 279 GLN A CA 1
ATOM 2104 C C . GLN A 1 279 ? 21.406 -11.078 7.73 1 98.56 279 GLN A C 1
ATOM 2106 O O . GLN A 1 279 ? 21.75 -10.102 8.391 1 98.56 279 GLN A O 1
ATOM 2111 N N . LEU A 1 280 ? 20.312 -11.094 7.027 1 98.56 280 LEU A N 1
ATOM 2112 C CA . LEU A 1 280 ? 19.391 -9.961 7.055 1 98.56 280 LEU A CA 1
ATOM 2113 C C . LEU A 1 280 ? 18.891 -9.711 8.469 1 98.56 280 LEU A C 1
ATOM 2115 O O . LEU A 1 280 ? 18.891 -8.57 8.945 1 98.56 280 LEU A O 1
ATOM 2119 N N . THR A 1 281 ? 18.453 -10.797 9.117 1 98.44 281 THR A N 1
ATOM 2120 C CA . THR A 1 281 ? 17.953 -10.695 10.477 1 98.44 281 THR A CA 1
ATOM 2121 C C . THR A 1 281 ? 19.016 -10.117 11.414 1 98.44 281 THR A C 1
ATOM 2123 O O . THR A 1 281 ? 18.734 -9.188 12.172 1 98.44 281 THR A O 1
ATOM 2126 N N . ALA A 1 282 ? 20.172 -10.688 11.32 1 98.31 282 ALA A N 1
ATOM 2127 C CA . ALA A 1 282 ? 21.281 -10.219 12.156 1 98.31 282 ALA A CA 1
ATOM 2128 C C . ALA A 1 282 ? 21.578 -8.742 11.891 1 98.31 282 ALA A C 1
ATOM 2130 O O . ALA A 1 282 ? 21.781 -7.969 12.828 1 98.31 282 ALA A O 1
ATOM 2131 N N . PHE A 1 283 ? 21.594 -8.336 10.68 1 98.31 283 PHE A N 1
ATOM 2132 C CA . PHE A 1 283 ? 21.891 -6.965 10.289 1 98.31 283 PHE A CA 1
ATOM 2133 C C . PHE A 1 283 ? 20.828 -6.008 10.836 1 98.31 283 PHE A C 1
ATOM 2135 O O . PHE A 1 283 ? 21.156 -4.961 11.391 1 98.31 283 PHE A O 1
ATOM 2142 N N . MET A 1 284 ? 19.578 -6.328 10.672 1 97.81 284 MET A N 1
ATOM 2143 C CA . MET A 1 284 ? 18.484 -5.457 11.117 1 97.81 284 MET A CA 1
ATOM 2144 C C . MET A 1 284 ? 18.484 -5.309 12.633 1 97.81 284 MET A C 1
ATOM 2146 O O . MET A 1 284 ? 18.094 -4.266 13.156 1 97.81 284 MET A O 1
ATOM 2150 N N . ARG A 1 285 ? 18.891 -6.359 13.352 1 97 285 ARG A N 1
ATOM 2151 C CA . ARG A 1 285 ? 19 -6.289 14.805 1 97 285 ARG A CA 1
ATOM 2152 C C . ARG A 1 285 ? 20.172 -5.395 15.219 1 97 285 ARG A C 1
ATOM 2154 O O . ARG A 1 285 ? 20.047 -4.598 16.156 1 97 285 ARG A O 1
ATOM 2161 N N . GLU A 1 286 ? 21.25 -5.574 14.5 1 97.31 286 GLU A N 1
ATOM 2162 C CA . GLU A 1 286 ? 22.469 -4.84 14.836 1 97.31 286 GLU A CA 1
ATOM 2163 C C . GLU A 1 286 ? 22.328 -3.361 14.477 1 97.31 286 GLU A C 1
ATOM 2165 O O . GLU A 1 286 ? 22.812 -2.494 15.203 1 97.31 286 GLU A O 1
ATOM 2170 N N . PHE A 1 287 ? 21.766 -3.07 13.352 1 96.44 287 PHE A N 1
ATOM 2171 C CA . PHE A 1 287 ? 21.625 -1.705 12.859 1 96.44 287 PHE A CA 1
ATOM 2172 C C . PHE A 1 287 ? 20.156 -1.354 12.672 1 96.44 287 PHE A C 1
ATOM 2174 O O . PHE A 1 287 ? 19.688 -1.162 11.547 1 96.44 287 PHE A O 1
ATOM 2181 N N . PRO A 1 288 ? 19.516 -1.05 13.797 1 92.25 288 PRO A N 1
ATOM 2182 C CA . PRO A 1 288 ? 18.094 -0.735 13.703 1 92.25 288 PRO A CA 1
ATOM 2183 C C . PRO A 1 288 ? 17.812 0.473 12.805 1 92.25 288 PRO A C 1
ATOM 2185 O O . PRO A 1 288 ? 18.562 1.451 12.836 1 92.25 288 PRO A O 1
ATOM 2188 N N . ARG A 1 289 ? 16.938 0.374 11.82 1 92.25 289 ARG A N 1
ATOM 2189 C CA . ARG A 1 289 ? 16.375 1.432 10.984 1 92.25 289 ARG A CA 1
ATOM 2190 C C . ARG A 1 289 ? 17.281 1.695 9.773 1 92.25 289 ARG A C 1
ATOM 2192 O O . ARG A 1 289 ? 16.938 2.512 8.914 1 92.25 289 ARG A O 1
ATOM 2199 N N . HIS A 1 290 ? 18.5 1.065 9.742 1 97 290 HIS A N 1
ATOM 2200 C CA . HIS A 1 290 ? 19.25 1.158 8.492 1 97 290 HIS A CA 1
ATOM 2201 C C . HIS A 1 290 ? 18.422 0.65 7.316 1 97 290 HIS A C 1
ATOM 2203 O O . HIS A 1 290 ? 18.156 1.397 6.371 1 97 290 HIS A O 1
ATOM 2209 N N . ILE A 1 291 ? 18.109 -0.543 7.363 1 97.88 291 ILE A N 1
ATOM 2210 C CA . ILE A 1 291 ? 16.969 -1.042 6.602 1 97.88 291 ILE A CA 1
ATOM 2211 C C . ILE A 1 291 ? 15.703 -0.959 7.457 1 97.88 291 ILE A C 1
ATOM 2213 O O . ILE A 1 291 ? 15.5 -1.777 8.359 1 97.88 291 ILE A O 1
ATOM 2217 N N . LYS A 1 292 ? 14.891 0.034 7.242 1 96.06 292 LYS A N 1
ATOM 2218 C CA . LYS A 1 292 ? 13.828 0.345 8.195 1 96.06 292 LYS A CA 1
ATOM 2219 C C . LYS A 1 292 ? 12.703 -0.681 8.125 1 96.06 292 LYS A C 1
ATOM 2221 O O . LYS A 1 292 ? 11.922 -0.817 9.062 1 96.06 292 LYS A O 1
ATOM 2226 N N . ALA A 1 293 ? 12.586 -1.329 6.953 1 97.5 293 ALA A N 1
ATOM 2227 C CA . ALA A 1 293 ? 11.547 -2.35 6.785 1 97.5 293 ALA A CA 1
ATOM 2228 C C . ALA A 1 293 ? 11.883 -3.283 5.625 1 97.5 293 ALA A C 1
ATOM 2230 O O . ALA A 1 293 ? 12.68 -2.938 4.754 1 97.5 293 ALA A O 1
ATOM 2231 N N . VAL A 1 294 ? 11.344 -4.465 5.633 1 98.62 294 VAL A N 1
ATOM 2232 C CA . VAL A 1 294 ? 11.477 -5.41 4.531 1 98.62 294 VAL A CA 1
ATOM 2233 C C . VAL A 1 294 ? 10.117 -6.023 4.211 1 98.62 294 VAL A C 1
ATOM 2235 O O . VAL A 1 294 ? 9.25 -6.109 5.082 1 98.62 294 VAL A O 1
ATOM 2238 N N . ALA A 1 295 ? 9.898 -6.363 2.965 1 98.81 295 ALA A N 1
ATOM 2239 C CA . ALA A 1 295 ? 8.789 -7.203 2.506 1 98.81 295 ALA A CA 1
ATOM 2240 C C . ALA A 1 295 ? 9.305 -8.453 1.793 1 98.81 295 ALA A C 1
ATOM 2242 O O . ALA A 1 295 ? 9.898 -8.352 0.716 1 98.81 295 ALA A O 1
ATOM 2243 N N . ILE A 1 296 ? 9.102 -9.594 2.41 1 98.81 296 ILE A N 1
ATOM 2244 C CA . ILE A 1 296 ? 9.625 -10.859 1.908 1 98.81 296 ILE A CA 1
ATOM 2245 C C . ILE A 1 296 ? 8.469 -11.82 1.61 1 98.81 296 ILE A C 1
ATOM 2247 O O . ILE A 1 296 ? 7.695 -12.156 2.506 1 98.81 296 ILE A O 1
ATOM 2251 N N . ASP A 1 297 ? 8.367 -12.211 0.374 1 98.38 297 ASP A N 1
ATOM 2252 C CA . ASP A 1 297 ? 7.273 -13.086 -0.041 1 98.38 297 ASP A CA 1
ATOM 2253 C C . ASP A 1 297 ? 7.773 -14.5 -0.323 1 98.38 297 ASP A C 1
ATOM 2255 O O . ASP A 1 297 ? 6.98 -15.43 -0.464 1 98.38 297 ASP A O 1
ATOM 2259 N N . THR A 1 298 ? 9.078 -14.672 -0.501 1 96.81 298 THR A N 1
ATOM 2260 C CA . THR A 1 298 ? 9.68 -15.961 -0.796 1 96.81 298 THR A CA 1
ATOM 2261 C C . THR A 1 298 ? 10.797 -16.281 0.19 1 96.81 298 THR A C 1
ATOM 2263 O O . THR A 1 298 ? 11.539 -15.383 0.598 1 96.81 298 THR A O 1
ATOM 2266 N N . PHE A 1 299 ? 10.93 -17.516 0.555 1 97.19 299 PHE A N 1
ATOM 2267 C CA . PHE A 1 299 ? 11.852 -17.953 1.6 1 97.19 299 PHE A CA 1
ATOM 2268 C C . PHE A 1 299 ? 12.641 -19.172 1.147 1 97.19 299 PHE A C 1
ATOM 2270 O O . PHE A 1 299 ? 12.211 -19.906 0.251 1 97.19 299 PHE A O 1
ATOM 2277 N N . ALA A 1 300 ? 13.766 -19.359 1.775 1 95.69 300 ALA A N 1
ATOM 2278 C CA . ALA A 1 300 ? 14.578 -20.531 1.477 1 95.69 300 ALA A CA 1
ATOM 2279 C C . ALA A 1 300 ? 13.812 -21.812 1.789 1 95.69 300 ALA A C 1
ATOM 2281 O O . ALA A 1 300 ? 13.906 -22.797 1.044 1 95.69 300 ALA A O 1
ATOM 2282 N N . LEU A 1 301 ? 13.141 -21.797 2.883 1 94.69 301 LEU A N 1
ATOM 2283 C CA . LEU A 1 301 ? 12.258 -22.891 3.279 1 94.69 301 LEU A CA 1
ATOM 2284 C C . LEU A 1 301 ? 10.805 -22.438 3.283 1 94.69 301 LEU A C 1
ATOM 2286 O O . LEU A 1 301 ? 10.445 -21.453 3.949 1 94.69 301 LEU A O 1
ATOM 2290 N N . GLU A 1 302 ? 9.992 -23.094 2.537 1 93.12 302 GLU A N 1
ATOM 2291 C CA . GLU A 1 302 ? 8.594 -22.688 2.385 1 93.12 302 GLU A CA 1
ATOM 2292 C C . GLU A 1 302 ? 7.648 -23.828 2.74 1 93.12 302 GLU A C 1
ATOM 2294 O O . GLU A 1 302 ? 8.078 -24.969 2.938 1 93.12 302 GLU A O 1
ATOM 2299 N N . LYS A 1 303 ? 6.391 -23.578 2.836 1 90.19 303 LYS A N 1
ATOM 2300 C CA . LYS A 1 303 ? 5.309 -24.516 3.08 1 90.19 303 LYS A CA 1
ATOM 2301 C C . LYS A 1 303 ? 5.496 -25.234 4.414 1 90.19 303 LYS A C 1
ATOM 2303 O O . LYS A 1 303 ? 5.699 -24.594 5.449 1 90.19 303 LYS A O 1
ATOM 2308 N N . ASP A 1 304 ? 5.535 -26.594 4.434 1 87.81 304 ASP A N 1
ATOM 2309 C CA . ASP A 1 304 ? 5.582 -27.359 5.676 1 87.81 304 ASP A CA 1
ATOM 2310 C C . ASP A 1 304 ? 6.941 -27.234 6.355 1 87.81 304 ASP A C 1
ATOM 2312 O O . ASP A 1 304 ? 7.09 -27.578 7.527 1 87.81 304 ASP A O 1
ATOM 2316 N N . ARG A 1 305 ? 7.867 -26.625 5.676 1 91 305 ARG A N 1
ATOM 2317 C CA . ARG A 1 305 ? 9.211 -26.5 6.219 1 91 305 ARG A CA 1
ATOM 2318 C C . ARG A 1 305 ? 9.531 -25.047 6.559 1 91 305 ARG A C 1
ATOM 2320 O O . ARG A 1 305 ? 10.688 -24.703 6.82 1 91 305 ARG A O 1
ATOM 2327 N N . PHE A 1 306 ? 8.547 -24.219 6.508 1 95.06 306 PHE A N 1
ATOM 2328 C CA . PHE A 1 306 ? 8.789 -22.797 6.707 1 95.06 306 PHE A CA 1
ATOM 2329 C C . PHE A 1 306 ? 9.422 -22.531 8.07 1 95.06 306 PHE A C 1
ATOM 2331 O O . PHE A 1 306 ? 8.898 -22.969 9.094 1 95.06 306 PHE A O 1
ATOM 2338 N N . ASP A 1 307 ? 10.578 -21.891 7.93 1 94.88 307 ASP A N 1
ATOM 2339 C CA . ASP A 1 307 ? 11.367 -21.469 9.086 1 94.88 307 ASP A CA 1
ATOM 2340 C C . ASP A 1 307 ? 12.266 -20.281 8.734 1 94.88 307 ASP A C 1
ATOM 2342 O O . ASP A 1 307 ? 13.227 -20.438 7.973 1 94.88 307 ASP A O 1
ATOM 2346 N N . SER A 1 308 ? 11.914 -19.203 9.203 1 97.56 308 SER A N 1
ATOM 2347 C CA . SER A 1 308 ? 12.727 -18.016 8.906 1 97.56 308 SER A CA 1
ATOM 2348 C C . SER A 1 308 ? 12.953 -17.188 10.156 1 97.56 308 SER A C 1
ATOM 2350 O O . SER A 1 308 ? 12.008 -16.875 10.883 1 97.56 308 SER A O 1
ATOM 2352 N N . PRO A 1 309 ? 14.172 -16.797 10.406 1 98.12 309 PRO A N 1
ATOM 2353 C CA . PRO A 1 309 ? 14.453 -15.93 11.555 1 98.12 309 PRO A CA 1
ATOM 2354 C C . PRO A 1 309 ? 13.812 -14.555 11.422 1 98.12 309 PRO A C 1
ATOM 2356 O O . PRO A 1 309 ? 13.75 -13.797 12.398 1 98.12 309 PRO A O 1
ATOM 2359 N N . LEU A 1 310 ? 13.281 -14.188 10.297 1 98 310 LEU A N 1
ATOM 2360 C CA . LEU A 1 310 ? 12.68 -12.883 10.055 1 98 310 LEU A CA 1
ATOM 2361 C C . LEU A 1 310 ? 11.352 -12.75 10.797 1 98 310 LEU A C 1
ATOM 2363 O O . LEU A 1 310 ? 10.836 -11.641 10.961 1 98 310 LEU A O 1
ATOM 2367 N N . THR A 1 311 ? 10.781 -13.883 11.266 1 97.56 311 THR A N 1
ATOM 2368 C CA . THR A 1 311 ? 9.523 -13.852 12 1 97.56 311 THR A CA 1
ATOM 2369 C C . THR A 1 311 ? 9.68 -13.094 13.312 1 97.56 311 THR A C 1
ATOM 2371 O O . THR A 1 311 ? 8.688 -12.664 13.906 1 97.56 311 THR A O 1
ATOM 2374 N N . ALA A 1 312 ? 10.922 -12.891 13.727 1 95.38 312 ALA A N 1
ATOM 2375 C CA . ALA A 1 312 ? 11.195 -12.211 14.992 1 95.38 312 ALA A CA 1
ATOM 2376 C C . ALA A 1 312 ? 11.422 -10.719 14.773 1 95.38 312 ALA A C 1
ATOM 2378 O O . ALA A 1 312 ? 11.648 -9.977 15.734 1 95.38 312 ALA A O 1
ATOM 2379 N N . ILE A 1 313 ? 11.359 -10.273 13.555 1 95.25 313 ILE A N 1
ATOM 2380 C CA . ILE A 1 313 ? 11.617 -8.883 13.227 1 95.25 313 ILE A CA 1
ATOM 2381 C C . ILE A 1 313 ? 10.289 -8.141 13.039 1 95.25 313 ILE A C 1
ATOM 2383 O O . ILE A 1 313 ? 9.516 -8.461 12.133 1 95.25 313 ILE A O 1
ATOM 2387 N N . ALA A 1 314 ? 9.945 -7.145 13.781 1 89.69 314 ALA A N 1
ATOM 2388 C CA . ALA A 1 314 ? 8.664 -6.438 13.812 1 89.69 314 ALA A CA 1
ATOM 2389 C C . ALA A 1 314 ? 8.43 -5.684 12.508 1 89.69 314 ALA A C 1
ATOM 2391 O O . ALA A 1 314 ? 7.301 -5.641 12 1 89.69 314 ALA A O 1
ATOM 2392 N N . ASN A 1 315 ? 9.383 -5.047 11.938 1 92.19 315 ASN A N 1
ATOM 2393 C CA . ASN A 1 315 ? 9.203 -4.246 10.727 1 92.19 315 ASN A CA 1
ATOM 2394 C C . ASN A 1 315 ? 9.445 -5.074 9.469 1 92.19 315 ASN A C 1
ATOM 2396 O O . ASN A 1 315 ? 9.969 -4.566 8.477 1 92.19 315 ASN A O 1
ATOM 2400 N N . ALA A 1 316 ? 9.133 -6.371 9.508 1 97.06 316 ALA A N 1
ATOM 2401 C CA . ALA A 1 316 ? 9.188 -7.27 8.359 1 97.06 316 ALA A CA 1
ATOM 2402 C C . ALA A 1 316 ? 7.785 -7.711 7.941 1 97.06 316 ALA A C 1
ATOM 2404 O O . ALA A 1 316 ? 7.051 -8.305 8.734 1 97.06 316 ALA A O 1
ATOM 2405 N N . GLN A 1 317 ? 7.359 -7.301 6.773 1 98.19 317 GLN A N 1
ATOM 2406 C CA . GLN A 1 317 ? 6.164 -7.855 6.152 1 98.19 317 GLN A CA 1
ATOM 2407 C C . GLN A 1 317 ? 6.461 -9.203 5.496 1 98.19 317 GLN A C 1
ATOM 2409 O O . GLN A 1 317 ? 7.203 -9.266 4.512 1 98.19 317 GLN A O 1
ATOM 2414 N N . LEU A 1 318 ? 5.922 -10.25 6.055 1 98.44 318 LEU A N 1
ATOM 2415 C CA . LEU A 1 318 ? 6.195 -11.617 5.617 1 98.44 318 LEU A CA 1
ATOM 2416 C C . LEU A 1 318 ? 4.93 -12.266 5.07 1 98.44 318 LEU A C 1
ATOM 2418 O O . LEU A 1 318 ? 3.914 -12.344 5.762 1 98.44 318 LEU A O 1
ATOM 2422 N N . THR A 1 319 ? 4.98 -12.672 3.822 1 98.25 319 THR A N 1
ATOM 2423 C CA . THR A 1 319 ? 3.838 -13.328 3.195 1 98.25 319 THR A CA 1
ATOM 2424 C C . THR A 1 319 ? 4.254 -14.656 2.559 1 98.25 319 THR A C 1
ATOM 2426 O O . THR A 1 319 ? 5.414 -14.836 2.195 1 98.25 319 THR A O 1
ATOM 2429 N N . PRO A 1 320 ? 3.398 -15.609 2.516 1 97 320 PRO A N 1
ATOM 2430 C CA . PRO A 1 320 ? 3.734 -16.984 2.1 1 97 320 PRO A CA 1
ATOM 2431 C C . PRO A 1 320 ? 3.629 -17.172 0.589 1 97 320 PRO A C 1
ATOM 2433 O O . PRO A 1 320 ? 2.855 -18.016 0.126 1 97 320 PRO A O 1
ATOM 2436 N N . HIS A 1 321 ? 4.465 -16.422 -0.164 1 95.12 321 HIS A N 1
ATOM 2437 C CA . HIS A 1 321 ? 4.59 -16.609 -1.605 1 95.12 321 HIS A CA 1
ATOM 2438 C C . HIS A 1 321 ? 3.256 -16.391 -2.307 1 95.12 321 HIS A C 1
ATOM 2440 O O . HIS A 1 321 ? 2.826 -17.234 -3.104 1 95.12 321 HIS A O 1
ATOM 2446 N N . ILE A 1 322 ? 2.623 -15.258 -2.025 1 96.44 322 ILE A N 1
ATOM 2447 C CA . ILE A 1 322 ? 1.286 -14.992 -2.543 1 96.44 322 ILE A CA 1
ATOM 2448 C C . ILE A 1 322 ? 1.334 -13.805 -3.506 1 96.44 322 ILE A C 1
ATOM 2450 O O . ILE A 1 322 ? 0.302 -13.383 -4.035 1 96.44 322 ILE A O 1
ATOM 2454 N N . ALA A 1 323 ? 2.504 -13.188 -3.723 1 96.94 323 ALA A N 1
ATOM 2455 C CA . ALA A 1 323 ? 2.609 -11.984 -4.539 1 96.94 323 ALA A CA 1
ATOM 2456 C C . ALA A 1 323 ? 1.998 -12.203 -5.922 1 96.94 323 ALA A C 1
ATOM 2458 O O . ALA A 1 323 ? 1.346 -11.312 -6.469 1 96.94 323 ALA A O 1
ATOM 2459 N N . GLY A 1 324 ? 2.207 -13.359 -6.449 1 95.56 324 GLY A N 1
ATOM 2460 C CA . GLY A 1 324 ? 1.732 -13.656 -7.793 1 95.56 324 GLY A CA 1
ATOM 2461 C C . GLY A 1 324 ? 0.375 -14.336 -7.812 1 95.56 324 GLY A C 1
ATOM 2462 O O . GLY A 1 324 ? -0.094 -14.766 -8.867 1 95.56 324 GLY A O 1
ATOM 2463 N N . ASN A 1 325 ? -0.281 -14.43 -6.652 1 93.56 325 ASN A N 1
ATOM 2464 C CA . ASN A 1 325 ? -1.501 -15.219 -6.527 1 93.56 325 ASN A CA 1
ATOM 2465 C C . ASN A 1 325 ? -2.744 -14.336 -6.52 1 93.56 325 ASN A C 1
ATOM 2467 O O . ASN A 1 325 ? -3.307 -14.062 -5.457 1 93.56 325 ASN A O 1
ATOM 2471 N N . THR A 1 326 ? -3.242 -13.945 -7.656 1 95.75 326 THR A N 1
ATOM 2472 C CA . THR A 1 326 ? -4.504 -13.227 -7.82 1 95.75 326 THR A CA 1
ATOM 2473 C C . THR A 1 326 ? -5.453 -14 -8.734 1 95.75 326 THR A C 1
ATOM 2475 O O . THR A 1 326 ? -5.023 -14.891 -9.469 1 95.75 326 THR A O 1
ATOM 2478 N N . THR A 1 327 ? -6.688 -13.672 -8.656 1 95 327 THR A N 1
ATOM 2479 C CA . THR A 1 327 ? -7.695 -14.312 -9.5 1 95 327 THR A CA 1
ATOM 2480 C C . THR A 1 327 ? -7.348 -14.156 -10.977 1 95 327 THR A C 1
ATOM 2482 O O . THR A 1 327 ? -7.367 -15.133 -11.727 1 95 327 THR A O 1
ATOM 2485 N N . THR A 1 328 ? -6.992 -13.016 -11.352 1 96.12 328 THR A N 1
ATOM 2486 C CA . THR A 1 328 ? -6.668 -12.734 -12.742 1 96.12 328 THR A CA 1
ATOM 2487 C C . THR A 1 328 ? -5.406 -13.477 -13.164 1 96.12 328 THR A C 1
ATOM 2489 O O . THR A 1 328 ? -5.336 -14.016 -14.273 1 96.12 328 THR A O 1
ATOM 2492 N N . ALA A 1 329 ? -4.398 -13.461 -12.32 1 96.06 329 ALA A N 1
ATOM 2493 C CA . ALA A 1 329 ? -3.156 -14.164 -12.641 1 96.06 329 ALA A CA 1
ATOM 2494 C C . ALA A 1 329 ? -3.404 -15.656 -12.836 1 96.06 329 ALA A C 1
ATOM 2496 O O . ALA A 1 329 ? -2.873 -16.266 -13.773 1 96.06 329 ALA A O 1
ATOM 2497 N N . ILE A 1 330 ? -4.176 -16.234 -11.977 1 95.69 330 ILE A N 1
ATOM 2498 C CA . ILE A 1 330 ? -4.5 -17.656 -12.055 1 95.69 330 ILE A CA 1
ATOM 2499 C C . ILE A 1 330 ? -5.262 -17.938 -13.344 1 95.69 330 ILE A C 1
ATOM 2501 O O . ILE A 1 330 ? -4.934 -18.875 -14.07 1 95.69 330 ILE A O 1
ATOM 2505 N N . ARG A 1 331 ? -6.215 -17.125 -13.633 1 95.88 331 ARG A N 1
ATOM 2506 C CA . ARG A 1 331 ? -6.992 -17.266 -14.867 1 95.88 331 ARG A CA 1
ATOM 2507 C C . ARG A 1 331 ? -6.094 -17.188 -16.094 1 95.88 331 ARG A C 1
ATOM 2509 O O . ARG A 1 331 ? -6.211 -18 -17.016 1 95.88 331 ARG A O 1
ATOM 2516 N N . THR A 1 332 ? -5.258 -16.219 -16.047 1 96.12 332 THR A N 1
ATOM 2517 C CA . THR A 1 332 ? -4.34 -16.016 -17.156 1 96.12 332 THR A CA 1
ATOM 2518 C C . THR A 1 332 ? -3.436 -17.219 -17.344 1 96.12 332 THR A C 1
ATOM 2520 O O . THR A 1 332 ? -3.277 -17.719 -18.469 1 96.12 332 THR A O 1
ATOM 2523 N N . ALA A 1 333 ? -2.842 -17.703 -16.297 1 96.62 333 ALA A N 1
ATOM 2524 C CA . ALA A 1 333 ? -1.973 -18.875 -16.375 1 96.62 333 ALA A CA 1
ATOM 2525 C C . ALA A 1 333 ? -2.732 -20.094 -16.891 1 96.62 333 ALA A C 1
ATOM 2527 O O . ALA A 1 333 ? -2.213 -20.859 -17.703 1 96.62 333 ALA A O 1
ATOM 2528 N N . SER A 1 334 ? -3.914 -20.25 -16.422 1 96.81 334 SER A N 1
ATOM 2529 C CA . SER A 1 334 ? -4.742 -21.375 -16.812 1 96.81 334 SER A CA 1
ATOM 2530 C C . SER A 1 334 ? -5.039 -21.344 -18.312 1 96.81 334 SER A C 1
ATOM 2532 O O . SER A 1 334 ? -4.906 -22.359 -19 1 96.81 334 SER A O 1
ATOM 2534 N N . ARG A 1 335 ? -5.438 -20.234 -18.75 1 96.75 335 ARG A N 1
ATOM 2535 C CA . ARG A 1 335 ? -5.75 -20.094 -20.172 1 96.75 335 ARG A CA 1
ATOM 2536 C C . ARG A 1 335 ? -4.516 -20.344 -21.031 1 96.75 335 ARG A C 1
ATOM 2538 O O . ARG A 1 335 ? -4.578 -21.109 -22 1 96.75 335 ARG A O 1
ATOM 2545 N N . GLN A 1 336 ? -3.449 -19.766 -20.641 1 97.25 336 GLN A N 1
ATOM 2546 C CA . GLN A 1 336 ? -2.213 -19.859 -21.406 1 97.25 336 GLN A CA 1
ATOM 2547 C C . GLN A 1 336 ? -1.718 -21.312 -21.438 1 97.25 336 GLN A C 1
ATOM 2549 O O . GLN A 1 336 ? -1.268 -21.781 -22.484 1 97.25 336 GLN A O 1
ATOM 2554 N N . ILE A 1 337 ? -1.807 -21.938 -20.312 1 97.62 337 ILE A N 1
ATOM 2555 C CA . ILE A 1 337 ? -1.223 -23.266 -20.25 1 97.62 337 ILE A CA 1
ATOM 2556 C C . ILE A 1 337 ? -2.053 -24.234 -21.094 1 97.62 337 ILE A C 1
ATOM 2558 O O . ILE A 1 337 ? -1.508 -25.125 -21.75 1 97.62 337 ILE A O 1
ATOM 2562 N N . VAL A 1 338 ? -3.342 -24.094 -21.156 1 97.75 338 VAL A N 1
ATOM 2563 C CA . VAL A 1 338 ? -4.199 -24.922 -21.984 1 97.75 338 VAL A CA 1
ATOM 2564 C C . VAL A 1 338 ? -3.9 -24.672 -23.469 1 97.75 338 VAL A C 1
ATOM 2566 O O . VAL A 1 338 ? -3.822 -25.609 -24.25 1 97.75 338 VAL A O 1
ATOM 2569 N N . ASP A 1 339 ? -3.711 -23.438 -23.797 1 97.69 339 ASP A N 1
ATOM 2570 C CA . ASP A 1 339 ? -3.369 -23.094 -25.188 1 97.69 339 ASP A CA 1
ATOM 2571 C C . ASP A 1 339 ? -2.043 -23.734 -25.594 1 97.69 339 ASP A C 1
ATOM 2573 O O . ASP A 1 339 ? -1.896 -24.188 -26.719 1 97.69 339 ASP A O 1
ATOM 2577 N N . LYS A 1 340 ? -1.135 -23.734 -24.688 1 97.62 340 LYS A N 1
ATOM 2578 C CA . LYS A 1 340 ? 0.162 -24.344 -24.969 1 97.62 340 LYS A CA 1
ATOM 2579 C C . LYS A 1 340 ? 0.037 -25.859 -25.125 1 97.62 340 LYS A C 1
ATOM 2581 O O . LYS A 1 340 ? 0.692 -26.453 -25.984 1 97.62 340 LYS A O 1
ATOM 2586 N N . ILE A 1 341 ? -0.751 -26.422 -24.312 1 97.38 341 ILE A N 1
ATOM 2587 C CA . ILE A 1 341 ? -1.001 -27.859 -24.422 1 97.38 341 ILE A CA 1
ATOM 2588 C C . ILE A 1 341 ? -1.652 -28.172 -25.766 1 97.38 341 ILE A C 1
ATOM 2590 O O . ILE A 1 341 ? -1.283 -29.141 -26.438 1 97.38 341 ILE A O 1
ATOM 2594 N N . HIS A 1 342 ? -2.568 -27.359 -26.141 1 96.69 342 HIS A N 1
ATOM 2595 C CA . HIS A 1 342 ? -3.234 -27.531 -27.422 1 96.69 342 HIS A CA 1
ATOM 2596 C C . HIS A 1 342 ? -2.24 -27.438 -28.578 1 96.69 342 HIS A C 1
ATOM 2598 O O . HIS A 1 342 ? -2.26 -28.266 -29.484 1 96.69 342 HIS A O 1
ATOM 2604 N N . ALA A 1 343 ? -1.433 -26.453 -28.516 1 96.06 343 ALA A N 1
ATOM 2605 C CA . ALA A 1 343 ? -0.424 -26.266 -29.562 1 96.06 343 ALA A CA 1
ATOM 2606 C C . ALA A 1 343 ? 0.529 -27.469 -29.609 1 96.06 343 ALA A C 1
ATOM 2608 O O . ALA A 1 343 ? 0.911 -27.922 -30.688 1 96.06 343 ALA A O 1
ATOM 2609 N N . PHE A 1 344 ? 0.9 -27.906 -28.469 1 95.12 344 PHE A N 1
ATOM 2610 C CA . PHE A 1 344 ? 1.782 -29.062 -28.359 1 95.12 344 PHE A CA 1
ATOM 2611 C C . PHE A 1 344 ? 1.126 -30.297 -28.953 1 95.12 344 PHE A C 1
ATOM 2613 O O . PHE A 1 344 ? 1.769 -31.047 -29.688 1 95.12 344 PHE A O 1
ATOM 2620 N N . SER A 1 345 ? -0.125 -30.484 -28.672 1 92.44 345 SER A N 1
ATOM 2621 C CA . SER A 1 345 ? -0.884 -31.641 -29.156 1 92.44 345 SER A CA 1
ATOM 2622 C C . SER A 1 345 ? -1.04 -31.594 -30.672 1 92.44 345 SER A C 1
ATOM 2624 O O . SER A 1 345 ? -0.966 -32.625 -31.328 1 92.44 345 SER A O 1
ATOM 2626 N N . ALA A 1 346 ? -1.248 -30.453 -31.172 1 90.25 346 ALA A N 1
ATOM 2627 C CA . ALA A 1 346 ? -1.417 -30.281 -32.625 1 90.25 346 ALA A CA 1
ATOM 2628 C C . ALA A 1 346 ? -0.115 -30.578 -33.344 1 90.25 346 ALA A C 1
ATOM 2630 O O . ALA A 1 346 ? -0.128 -31.141 -34.438 1 90.25 346 ALA A O 1
ATOM 2631 N N . ALA A 1 347 ? 0.931 -30.203 -32.75 1 86.31 347 ALA A N 1
ATOM 2632 C CA . ALA A 1 347 ? 2.234 -30.438 -33.375 1 86.31 347 ALA A CA 1
ATOM 2633 C C . ALA A 1 347 ? 2.594 -31.922 -33.344 1 86.31 347 ALA A C 1
ATOM 2635 O O . ALA A 1 347 ? 3.252 -32.438 -34.25 1 86.31 347 ALA A O 1
ATOM 2636 N N . ALA A 1 348 ? 2.203 -32.562 -32.375 1 80.5 348 ALA A N 1
ATOM 2637 C CA . ALA A 1 348 ? 2.496 -34 -32.219 1 80.5 348 ALA A CA 1
ATOM 2638 C C . ALA A 1 348 ? 1.692 -34.844 -33.219 1 80.5 348 ALA A C 1
ATOM 2640 O O . ALA A 1 348 ? 2.143 -35.906 -33.625 1 80.5 348 ALA A O 1
ATOM 2641 N N . THR A 1 349 ? 0.546 -34.406 -33.531 1 71.19 349 THR A N 1
ATOM 2642 C CA . THR A 1 349 ? -0.297 -35.125 -34.469 1 71.19 349 THR A CA 1
ATOM 2643 C C . THR A 1 349 ? 0.132 -34.844 -35.906 1 71.19 349 THR A C 1
ATOM 2645 O O . THR A 1 349 ? -0.063 -35.688 -36.781 1 71.19 349 THR A O 1
ATOM 2648 N N . ALA A 1 350 ? 0.706 -33.688 -36.281 1 72.19 350 ALA A N 1
ATOM 2649 C CA . ALA A 1 350 ? 1.125 -33.312 -37.625 1 72.19 350 ALA A CA 1
ATOM 2650 C C . ALA A 1 350 ? 2.43 -34.031 -38 1 72.19 350 ALA A C 1
ATOM 2652 O O . ALA A 1 350 ? 2.697 -34.25 -39.188 1 72.19 350 ALA A O 1
ATOM 2653 N N . GLY A 1 351 ? 3.229 -34.344 -37.188 1 55.59 351 GLY A N 1
ATOM 2654 C CA . GLY A 1 351 ? 4.457 -35.031 -37.5 1 55.59 351 GLY A CA 1
ATOM 2655 C C . GLY A 1 351 ? 4.336 -36.562 -37.406 1 55.59 351 GLY A C 1
ATOM 2656 O O . GLY A 1 351 ? 3.412 -37.062 -36.781 1 55.59 351 GLY A O 1
ATOM 2657 N N . MET B 1 1 ? 2.949 50.188 11.109 1 48.56 1 MET B N 1
ATOM 2658 C CA . MET B 1 1 ? 3.967 49.375 11.766 1 48.56 1 MET B CA 1
ATOM 2659 C C . MET B 1 1 ? 4.016 47.969 11.164 1 48.56 1 MET B C 1
ATOM 2661 O O . MET B 1 1 ? 2.992 47.438 10.719 1 48.56 1 MET B O 1
ATOM 2665 N N . ALA B 1 2 ? 5.199 47.469 10.953 1 65.62 2 ALA B N 1
ATOM 2666 C CA . ALA B 1 2 ? 5.336 46.156 10.281 1 65.62 2 ALA B CA 1
ATOM 2667 C C . ALA B 1 2 ? 4.684 45.062 11.086 1 65.62 2 ALA B C 1
ATOM 2669 O O . ALA B 1 2 ? 4.871 44.969 12.305 1 65.62 2 ALA B O 1
ATOM 2670 N N . LEU B 1 3 ? 3.736 44.375 10.594 1 81.25 3 LEU B N 1
ATOM 2671 C CA . LEU B 1 3 ? 3.064 43.281 11.25 1 81.25 3 LEU B CA 1
ATOM 2672 C C . LEU B 1 3 ? 4.078 42.25 11.758 1 81.25 3 LEU B C 1
ATOM 2674 O O . LEU B 1 3 ? 5.062 41.969 11.078 1 81.25 3 LEU B O 1
ATOM 2678 N N . THR B 1 4 ? 3.953 42 13.07 1 90.5 4 THR B N 1
ATOM 2679 C CA . THR B 1 4 ? 4.801 40.969 13.664 1 90.5 4 THR B CA 1
ATOM 2680 C C . THR B 1 4 ? 4.035 39.656 13.828 1 90.5 4 THR B C 1
ATOM 2682 O O . THR B 1 4 ? 2.881 39.656 14.266 1 90.5 4 THR B O 1
ATOM 2685 N N . THR B 1 5 ? 4.676 38.625 13.398 1 97.06 5 THR B N 1
ATOM 2686 C CA . THR B 1 5 ? 4.074 37.281 13.508 1 97.06 5 THR B CA 1
ATOM 2687 C C . THR B 1 5 ? 4.719 36.5 14.641 1 97.06 5 THR B C 1
ATOM 2689 O O . THR B 1 5 ? 5.945 36.375 14.703 1 97.06 5 THR B O 1
ATOM 2692 N N . LEU B 1 6 ? 3.898 36.062 15.555 1 98.25 6 LEU B N 1
ATOM 2693 C CA . LEU B 1 6 ? 4.348 35.062 16.531 1 98.25 6 LEU B CA 1
ATOM 2694 C C . LEU B 1 6 ? 4.113 33.656 16 1 98.25 6 LEU B C 1
ATOM 2696 O O . LEU B 1 6 ? 2.965 33.219 15.852 1 98.25 6 LEU B O 1
ATOM 2700 N N . ILE B 1 7 ? 5.148 32.938 15.719 1 98 7 ILE B N 1
ATOM 2701 C CA . ILE B 1 7 ? 5.051 31.516 15.359 1 98 7 ILE B CA 1
ATOM 2702 C C . ILE B 1 7 ? 4.918 30.672 16.625 1 98 7 ILE B C 1
ATOM 2704 O O . ILE B 1 7 ? 5.895 30.484 17.359 1 98 7 ILE B O 1
ATOM 2708 N N . LEU B 1 8 ? 3.773 30.172 16.828 1 97.25 8 LEU B N 1
ATOM 2709 C CA . LEU B 1 8 ? 3.512 29.422 18.047 1 97.25 8 LEU B CA 1
ATOM 2710 C C . LEU B 1 8 ? 4.258 28.094 18.047 1 97.25 8 LEU B C 1
ATOM 2712 O O . LEU B 1 8 ? 4.836 27.703 19.062 1 97.25 8 LEU B O 1
ATOM 2716 N N . ASP B 1 9 ? 4.133 27.422 16.938 1 94.5 9 ASP B N 1
ATOM 2717 C CA . ASP B 1 9 ? 4.797 26.141 16.703 1 94.5 9 ASP B CA 1
ATOM 2718 C C . ASP B 1 9 ? 5.125 25.969 15.227 1 94.5 9 ASP B C 1
ATOM 2720 O O . ASP B 1 9 ? 4.574 26.656 14.367 1 94.5 9 ASP B O 1
ATOM 2724 N N . ALA B 1 10 ? 6.121 25.156 14.938 1 91.75 10 ALA B N 1
ATOM 2725 C CA . ALA B 1 10 ? 6.598 24.875 13.586 1 91.75 10 ALA B CA 1
ATOM 2726 C C . ALA B 1 10 ? 7.258 23.5 13.523 1 91.75 10 ALA B C 1
ATOM 2728 O O . ALA B 1 10 ? 7.531 22.875 14.555 1 91.75 10 ALA B O 1
ATOM 2729 N N . PRO B 1 11 ? 7.332 23 12.281 1 90.5 11 PRO B N 1
ATOM 2730 C CA . PRO B 1 11 ? 8.094 21.75 12.172 1 90.5 11 PRO B CA 1
ATOM 2731 C C . PRO B 1 11 ? 9.562 21.922 12.555 1 90.5 11 PRO B C 1
ATOM 2733 O O . PRO B 1 11 ? 10.078 23.047 12.555 1 90.5 11 PRO B O 1
ATOM 2736 N N . GLY B 1 12 ? 10.188 20.875 12.859 1 88.69 12 GLY B N 1
ATOM 2737 C CA . GLY B 1 12 ? 11.609 20.938 13.156 1 88.69 12 GLY B CA 1
ATOM 2738 C C . GLY B 1 12 ? 12.469 21.188 11.93 1 88.69 12 GLY B C 1
ATOM 2739 O O . GLY B 1 12 ? 11.969 21.156 10.805 1 88.69 12 GLY B O 1
ATOM 2740 N N . PRO B 1 13 ? 13.766 21.594 12.227 1 89.69 13 PRO B N 1
ATOM 2741 C CA . PRO B 1 13 ? 14.695 21.703 11.094 1 89.69 13 PRO B CA 1
ATOM 2742 C C . PRO B 1 13 ? 14.789 20.422 10.281 1 89.69 13 PRO B C 1
ATOM 2744 O O . PRO B 1 13 ? 14.68 19.328 10.836 1 89.69 13 PRO B O 1
ATOM 2747 N N . PRO B 1 14 ? 14.984 20.547 8.977 1 91.25 14 PRO B N 1
ATOM 2748 C CA . PRO B 1 14 ? 15.305 21.781 8.266 1 91.25 14 PRO B CA 1
ATOM 2749 C C . PRO B 1 14 ? 14.062 22.547 7.824 1 91.25 14 PRO B C 1
ATOM 2751 O O . PRO B 1 14 ? 14.164 23.688 7.348 1 91.25 14 PRO B O 1
ATOM 2754 N N . LEU B 1 15 ? 12.875 22.031 7.992 1 93.12 15 LEU B N 1
ATOM 2755 C CA . LEU B 1 15 ? 11.648 22.672 7.527 1 93.12 15 LEU B CA 1
ATOM 2756 C C . LEU B 1 15 ? 11.406 23.984 8.258 1 93.12 15 LEU B C 1
ATOM 2758 O O . LEU B 1 15 ? 10.867 24.922 7.684 1 93.12 15 LEU B O 1
ATOM 2762 N N . LEU B 1 16 ? 11.781 24.016 9.477 1 95.06 16 LEU B N 1
ATOM 2763 C CA . LEU B 1 16 ? 11.688 25.25 10.242 1 95.06 16 LEU B CA 1
ATOM 2764 C C . LEU B 1 16 ? 12.406 26.391 9.539 1 95.06 16 LEU B C 1
ATOM 2766 O O . LEU B 1 16 ? 11.852 27.484 9.383 1 95.06 16 LEU B O 1
ATOM 2770 N N . PHE B 1 17 ? 13.625 26.109 9.156 1 96.44 17 PHE B N 1
ATOM 2771 C CA . PHE B 1 17 ? 14.461 27.141 8.547 1 96.44 17 PHE B CA 1
ATOM 2772 C C . PHE B 1 17 ? 13.883 27.609 7.219 1 96.44 17 PHE B C 1
ATOM 2774 O O . PHE B 1 17 ? 13.93 28.797 6.887 1 96.44 17 PHE B O 1
ATOM 2781 N N . GLU B 1 18 ? 13.312 26.672 6.488 1 96.31 18 GLU B N 1
ATOM 2782 C CA . GLU B 1 18 ? 12.648 27.047 5.246 1 96.31 18 GLU B CA 1
ATOM 2783 C C . GLU B 1 18 ? 11.5 28.016 5.508 1 96.31 18 GLU B C 1
ATOM 2785 O O . GLU B 1 18 ? 11.328 29 4.777 1 96.31 18 GLU B O 1
ATOM 2790 N N . GLU B 1 19 ? 10.742 27.719 6.512 1 96.62 19 GLU B N 1
ATOM 2791 C CA . GLU B 1 19 ? 9.602 28.562 6.844 1 96.62 19 GLU B CA 1
ATOM 2792 C C . GLU B 1 19 ? 10.047 29.953 7.312 1 96.62 19 GLU B C 1
ATOM 2794 O O . GLU B 1 19 ? 9.594 30.969 6.789 1 96.62 19 GLU B O 1
ATOM 2799 N N . VAL B 1 20 ? 10.961 30.031 8.242 1 97.25 20 VAL B N 1
ATOM 2800 C CA . VAL B 1 20 ? 11.422 31.297 8.82 1 97.25 20 VAL B CA 1
ATOM 2801 C C . VAL B 1 20 ? 12.148 32.125 7.75 1 97.25 20 VAL B C 1
ATOM 2803 O O . VAL B 1 20 ? 11.977 33.344 7.672 1 97.25 20 VAL B O 1
ATOM 2806 N N . ASP B 1 21 ? 12.945 31.422 6.941 1 97.56 21 ASP B N 1
ATOM 2807 C CA . ASP B 1 21 ? 13.664 32.125 5.875 1 97.56 21 ASP B CA 1
ATOM 2808 C C . ASP B 1 21 ? 12.688 32.781 4.91 1 97.56 21 ASP B C 1
ATOM 2810 O O . ASP B 1 21 ? 12.977 33.875 4.398 1 97.56 21 ASP B O 1
ATOM 2814 N N . ARG B 1 22 ? 11.641 32.188 4.695 1 96.56 22 ARG B N 1
ATOM 2815 C CA . ARG B 1 22 ? 10.656 32.781 3.809 1 96.56 22 ARG B CA 1
ATOM 2816 C C . ARG B 1 22 ? 10.07 34.062 4.43 1 96.56 22 ARG B C 1
ATOM 2818 O O . ARG B 1 22 ? 9.844 35.062 3.738 1 96.56 22 ARG B O 1
ATOM 2825 N N . PHE B 1 23 ? 9.758 34.031 5.719 1 96.56 23 PHE B N 1
ATOM 2826 C CA . PHE B 1 23 ? 9.328 35.25 6.414 1 96.56 23 PHE B CA 1
ATOM 2827 C C . PHE B 1 23 ? 10.312 36.375 6.191 1 96.56 23 PHE B C 1
ATOM 2829 O O . PHE B 1 23 ? 9.922 37.5 5.832 1 96.56 23 PHE B O 1
ATOM 2836 N N . LEU B 1 24 ? 11.539 36.062 6.344 1 96.31 24 LEU B N 1
ATOM 2837 C CA . LEU B 1 24 ? 12.602 37.062 6.258 1 96.31 24 LEU B CA 1
ATOM 2838 C C . LEU B 1 24 ? 12.742 37.562 4.832 1 96.31 24 LEU B C 1
ATOM 2840 O O . LEU B 1 24 ? 12.922 38.781 4.617 1 96.31 24 LEU B O 1
ATOM 2844 N N . GLU B 1 25 ? 12.672 36.656 3.93 1 96.38 25 GLU B N 1
ATOM 2845 C CA . GLU B 1 25 ? 12.758 37.031 2.521 1 96.38 25 GLU B CA 1
ATOM 2846 C C . GLU B 1 25 ? 11.656 38.031 2.146 1 96.38 25 GLU B C 1
ATOM 2848 O O . GLU B 1 25 ? 11.852 38.875 1.282 1 96.38 25 GLU B O 1
ATOM 2853 N N . LEU B 1 26 ? 10.547 37.906 2.787 1 95.19 26 LEU B N 1
ATOM 2854 C CA . LEU B 1 26 ? 9.398 38.75 2.449 1 95.19 26 LEU B CA 1
ATOM 2855 C C . LEU B 1 26 ? 9.344 40 3.326 1 95.19 26 LEU B C 1
ATOM 2857 O O . LEU B 1 26 ? 8.398 40.781 3.246 1 95.19 26 LEU B O 1
ATOM 2861 N N . GLY B 1 27 ? 10.32 40.156 4.191 1 93.19 27 GLY B N 1
ATOM 2862 C CA . GLY B 1 27 ? 10.414 41.312 5.031 1 93.19 27 GLY B CA 1
ATOM 2863 C C . GLY B 1 27 ? 9.43 41.312 6.18 1 93.19 27 GLY B C 1
ATOM 2864 O O . GLY B 1 27 ? 8.984 42.375 6.629 1 93.19 27 GLY B O 1
ATOM 2865 N N . LEU B 1 28 ? 9.016 40.125 6.605 1 94.12 28 LEU B N 1
ATOM 2866 C CA . LEU B 1 28 ? 8.062 40 7.699 1 94.12 28 LEU B CA 1
ATOM 2867 C C . LEU B 1 28 ? 8.781 39.812 9.031 1 94.12 28 LEU B C 1
ATOM 2869 O O . LEU B 1 28 ? 9.758 39.062 9.109 1 94.12 28 LEU B O 1
ATOM 2873 N N . GLY B 1 29 ? 8.367 40.562 10.008 1 94.06 29 GLY B N 1
ATOM 2874 C CA . GLY B 1 29 ? 8.891 40.344 11.344 1 94.06 29 GLY B CA 1
ATOM 2875 C C . GLY B 1 29 ? 8.383 39.062 12 1 94.06 29 GLY B C 1
ATOM 2876 O O . GLY B 1 29 ? 7.215 38.719 11.844 1 94.06 29 GLY B O 1
ATOM 2877 N N . VAL B 1 30 ? 9.305 38.406 12.719 1 96 30 VAL B N 1
ATOM 2878 C CA . VAL B 1 30 ? 8.93 37.094 13.258 1 96 30 VAL B CA 1
ATOM 2879 C C . VAL B 1 30 ? 9.453 36.969 14.688 1 96 30 VAL B C 1
ATOM 2881 O O . VAL B 1 30 ? 10.578 37.344 14.984 1 96 30 VAL B O 1
ATOM 2884 N N . THR B 1 31 ? 8.625 36.562 15.562 1 97.88 31 THR B N 1
ATOM 2885 C CA . THR B 1 31 ? 8.992 36 16.859 1 97.88 31 THR B CA 1
ATOM 2886 C C . THR B 1 31 ? 8.742 34.5 16.891 1 97.88 31 THR B C 1
ATOM 2888 O O . THR B 1 31 ? 7.617 34.031 16.656 1 97.88 31 THR B O 1
ATOM 2891 N N . LEU B 1 32 ? 9.805 33.719 17.125 1 97.88 32 LEU B N 1
ATOM 2892 C CA . LEU B 1 32 ? 9.703 32.281 17.141 1 97.88 32 LEU B CA 1
ATOM 2893 C C . LEU B 1 32 ? 9.57 31.75 18.562 1 97.88 32 LEU B C 1
ATOM 2895 O O . LEU B 1 32 ? 10.438 32 19.406 1 97.88 32 LEU B O 1
ATOM 2899 N N . ASN B 1 33 ? 8.477 31.062 18.828 1 97.88 33 ASN B N 1
ATOM 2900 C CA . ASN B 1 33 ? 8.32 30.406 20.109 1 97.88 33 ASN B CA 1
ATOM 2901 C C . ASN B 1 33 ? 9.164 29.141 20.203 1 97.88 33 ASN B C 1
ATOM 2903 O O . ASN B 1 33 ? 8.914 28.172 19.5 1 97.88 33 ASN B O 1
ATOM 2907 N N . LEU B 1 34 ? 10.086 29.062 21.094 1 97.25 34 LEU B N 1
ATOM 2908 C CA . LEU B 1 34 ? 11.078 28 21.141 1 97.25 34 LEU B CA 1
ATOM 2909 C C . LEU B 1 34 ? 10.633 26.891 22.094 1 97.25 34 LEU B C 1
ATOM 2911 O O . LEU B 1 34 ? 11.258 25.828 22.141 1 97.25 34 LEU B O 1
ATOM 2915 N N . HIS B 1 35 ? 9.523 27.094 22.719 1 95.75 35 HIS B N 1
ATOM 2916 C CA . HIS B 1 35 ? 9.07 26.234 23.797 1 95.75 35 HIS B CA 1
ATOM 2917 C C . HIS B 1 35 ? 9.023 24.766 23.359 1 95.75 35 HIS B C 1
ATOM 2919 O O . HIS B 1 35 ? 9.297 23.875 24.141 1 95.75 35 HIS B O 1
ATOM 2925 N N . TYR B 1 36 ? 8.789 24.531 22.109 1 91.38 36 TYR B N 1
ATOM 2926 C CA . TYR B 1 36 ? 8.492 23.172 21.641 1 91.38 36 TYR B CA 1
ATOM 2927 C C . TYR B 1 36 ? 9.688 22.578 20.906 1 91.38 36 TYR B C 1
ATOM 2929 O O . TYR B 1 36 ? 9.602 21.469 20.359 1 91.38 36 TYR B O 1
ATOM 2937 N N . PHE B 1 37 ? 10.789 23.234 20.859 1 92.81 37 PHE B N 1
ATOM 2938 C CA . PHE B 1 37 ? 11.969 22.75 20.156 1 92.81 37 PHE B CA 1
ATOM 2939 C C . PHE B 1 37 ? 12.984 22.172 21.125 1 92.81 37 PHE B C 1
ATOM 2941 O O . PHE B 1 37 ? 13.195 22.734 22.203 1 92.81 37 PHE B O 1
ATOM 2948 N N . ALA B 1 38 ? 13.531 21.109 20.75 1 88.12 38 ALA B N 1
ATOM 2949 C CA . ALA B 1 38 ? 14.555 20.484 21.578 1 88.12 38 ALA B CA 1
ATOM 2950 C C . ALA B 1 38 ? 15.891 21.219 21.469 1 88.12 38 ALA B C 1
ATOM 2952 O O . ALA B 1 38 ? 16.594 21.391 22.453 1 88.12 38 ALA B O 1
ATOM 2953 N N . ASP B 1 39 ? 16.234 21.641 20.266 1 91.38 39 ASP B N 1
ATOM 2954 C CA . ASP B 1 39 ? 17.531 22.266 20.016 1 91.38 39 ASP B CA 1
ATOM 2955 C C . ASP B 1 39 ? 17.406 23.781 19.906 1 91.38 39 ASP B C 1
ATOM 2957 O O . ASP B 1 39 ? 17.781 24.359 18.875 1 91.38 39 ASP B O 1
ATOM 2961 N N . LYS B 1 40 ? 17.031 24.375 20.984 1 95.44 40 LYS B N 1
ATOM 2962 C CA . LYS B 1 40 ? 16.781 25.812 21.016 1 95.44 40 LYS B CA 1
ATOM 2963 C C . LYS B 1 40 ? 18.047 26.609 20.734 1 95.44 40 LYS B C 1
ATOM 2965 O O . LYS B 1 40 ? 18 27.609 20.016 1 95.44 40 LYS B O 1
ATOM 2970 N N . GLU B 1 41 ? 19.141 26.094 21.297 1 95.19 41 GLU B N 1
ATOM 2971 C CA . GLU B 1 41 ? 20.406 26.812 21.172 1 95.19 41 GLU B CA 1
ATOM 2972 C C . GLU B 1 41 ? 20.859 26.875 19.703 1 95.19 41 GLU B C 1
ATOM 2974 O O . GLU B 1 41 ? 21.328 27.922 19.25 1 95.19 41 GLU B O 1
ATOM 2979 N N . HIS B 1 42 ? 20.75 25.812 19.047 1 95.69 42 HIS B N 1
ATOM 2980 C CA . HIS B 1 42 ? 21.141 25.766 17.641 1 95.69 42 HIS B CA 1
ATOM 2981 C C . HIS B 1 42 ? 20.281 26.719 16.812 1 95.69 42 HIS B C 1
ATOM 2983 O O . HIS B 1 42 ? 20.797 27.375 15.906 1 95.69 42 HIS B O 1
ATOM 2989 N N . ILE B 1 43 ? 19.016 26.766 17.109 1 96.62 43 ILE B N 1
ATOM 2990 C CA . ILE B 1 43 ? 18.094 27.641 16.391 1 96.62 43 ILE B CA 1
ATOM 2991 C C . ILE B 1 43 ? 18.484 29.094 16.641 1 96.62 43 ILE B C 1
ATOM 2993 O O . ILE B 1 43 ? 18.547 29.891 15.695 1 96.62 43 ILE B O 1
ATOM 2997 N N . ARG B 1 44 ? 18.781 29.469 17.875 1 96.75 44 ARG B N 1
ATOM 2998 C CA . ARG B 1 44 ? 19.203 30.828 18.234 1 96.75 44 ARG B CA 1
ATOM 2999 C C . ARG B 1 44 ? 20.5 31.203 17.531 1 96.75 44 ARG B C 1
ATOM 3001 O O . ARG B 1 44 ? 20.656 32.344 17.094 1 96.75 44 ARG B O 1
ATOM 3008 N N . GLN B 1 45 ? 21.375 30.219 17.547 1 96.81 45 GLN B N 1
ATOM 3009 C CA . GLN B 1 45 ? 22.641 30.469 16.875 1 96.81 45 GLN B CA 1
ATOM 3010 C C . GLN B 1 45 ? 22.453 30.703 15.383 1 96.81 45 GLN B C 1
ATOM 3012 O O . GLN B 1 45 ? 23.141 31.531 14.781 1 96.81 45 GLN B O 1
ATOM 3017 N N . HIS B 1 46 ? 21.594 30 14.805 1 96.75 46 HIS B N 1
ATOM 3018 C CA . HIS B 1 46 ? 21.375 30.062 13.359 1 96.75 46 HIS B CA 1
ATOM 3019 C C . HIS B 1 46 ? 20.828 31.422 12.945 1 96.75 46 HIS B C 1
ATOM 3021 O O . HIS B 1 46 ? 21.266 32 11.945 1 96.75 46 HIS B O 1
ATOM 3027 N N . TYR B 1 47 ? 19.891 31.969 13.703 1 96.5 47 TYR B N 1
ATOM 3028 C CA . TYR B 1 47 ? 19.203 33.188 13.273 1 96.5 47 TYR B CA 1
ATOM 3029 C C . TYR B 1 47 ? 19.719 34.406 14.047 1 96.5 47 TYR B C 1
ATOM 3031 O O . TYR B 1 47 ? 19.578 35.531 13.602 1 96.5 47 TYR B O 1
ATOM 3039 N N . GLY B 1 48 ? 20.312 34.156 15.25 1 95.75 48 GLY B N 1
ATOM 3040 C CA . GLY B 1 48 ? 20.797 35.25 16.062 1 95.75 48 GLY B CA 1
ATOM 3041 C C . GLY B 1 48 ? 19.75 36.312 16.312 1 95.75 48 GLY B C 1
ATOM 3042 O O . GLY B 1 48 ? 18.641 36 16.75 1 95.75 48 GLY B O 1
ATOM 3043 N N . THR B 1 49 ? 20.047 37.562 15.922 1 95.38 49 THR B N 1
ATOM 3044 C CA . THR B 1 49 ? 19.156 38.656 16.234 1 95.38 49 THR B CA 1
ATOM 3045 C C . THR B 1 49 ? 18.297 39 15.023 1 95.38 49 THR B C 1
ATOM 3047 O O . THR B 1 49 ? 17.594 40.031 15.023 1 95.38 49 THR B O 1
ATOM 3050 N N . ARG B 1 50 ? 18.359 38.125 14.031 1 95.94 50 ARG B N 1
ATOM 3051 C CA . ARG B 1 50 ? 17.562 38.375 12.836 1 95.94 50 ARG B CA 1
ATOM 3052 C C . ARG B 1 50 ? 16.078 38.219 13.109 1 95.94 50 ARG B C 1
ATOM 3054 O O . ARG B 1 50 ? 15.234 38.719 12.359 1 95.94 50 ARG B O 1
ATOM 3061 N N . ILE B 1 51 ? 15.828 37.375 14.133 1 96.75 51 ILE B N 1
ATOM 3062 C CA . ILE B 1 51 ? 14.445 37.188 14.555 1 96.75 51 ILE B CA 1
ATOM 3063 C C . ILE B 1 51 ? 14.344 37.312 16.078 1 96.75 51 ILE B C 1
ATOM 3065 O O . ILE B 1 51 ? 15.367 37.344 16.766 1 96.75 51 ILE B O 1
ATOM 3069 N N . ASP B 1 52 ? 13.156 37.469 16.578 1 97.06 52 ASP B N 1
ATOM 3070 C CA . ASP B 1 52 ? 12.906 37.5 18.016 1 97.06 52 ASP B CA 1
ATOM 3071 C C . ASP B 1 52 ? 12.492 36.125 18.5 1 97.06 52 ASP B C 1
ATOM 3073 O O . ASP B 1 52 ? 12.102 35.25 17.719 1 97.06 52 ASP B O 1
ATOM 3077 N N . TYR B 1 53 ? 12.633 35.938 19.844 1 97.69 53 TYR B N 1
ATOM 3078 C CA . TYR B 1 53 ? 12.336 34.625 20.422 1 97.69 53 TYR B CA 1
ATOM 3079 C C . TYR B 1 53 ? 11.375 34.75 21.609 1 97.69 53 TYR B C 1
ATOM 3081 O O . TYR B 1 53 ? 11.344 35.781 22.281 1 97.69 53 TYR B O 1
ATOM 3089 N N . ALA B 1 54 ? 10.586 33.812 21.75 1 97.25 54 ALA B N 1
ATOM 3090 C CA . ALA B 1 54 ? 9.719 33.688 22.922 1 97.25 54 ALA B CA 1
ATOM 3091 C C . ALA B 1 54 ? 9.781 32.25 23.484 1 97.25 54 ALA B C 1
ATOM 3093 O O . ALA B 1 54 ? 10.328 31.359 22.859 1 97.25 54 ALA B O 1
ATOM 3094 N N . GLU B 1 55 ? 9.352 32.031 24.688 1 96.94 55 GLU B N 1
ATOM 3095 C CA . GLU B 1 55 ? 9.203 30.766 25.375 1 96.94 55 GLU B CA 1
ATOM 3096 C C . GLU B 1 55 ? 7.844 30.641 26.047 1 96.94 55 GLU B C 1
ATOM 3098 O O . GLU B 1 55 ? 7.711 30.938 27.25 1 96.94 55 GLU B O 1
ATOM 3103 N N . ILE B 1 56 ? 6.949 30.234 25.281 1 97.25 56 ILE B N 1
ATOM 3104 C CA . ILE B 1 56 ? 5.566 30.25 25.734 1 97.25 56 ILE B CA 1
ATOM 3105 C C . ILE B 1 56 ? 4.996 28.844 25.703 1 97.25 56 ILE B C 1
ATOM 3107 O O . ILE B 1 56 ? 5.035 28.172 24.656 1 97.25 56 ILE B O 1
ATOM 3111 N N . ASN B 1 57 ? 4.535 28.328 26.812 1 96.56 57 ASN B N 1
ATOM 3112 C CA . ASN B 1 57 ? 3.691 27.141 26.797 1 96.56 57 ASN B CA 1
ATOM 3113 C C . ASN B 1 57 ? 2.273 27.453 26.344 1 96.56 57 ASN B C 1
ATOM 3115 O O . ASN B 1 57 ? 1.439 27.891 27.141 1 96.56 57 ASN B O 1
ATOM 3119 N N . CYS B 1 58 ? 1.983 27.125 25.172 1 94.75 58 CYS B N 1
ATOM 3120 C CA . CYS B 1 58 ? 0.743 27.578 24.547 1 94.75 58 CYS B CA 1
ATOM 3121 C C . CYS B 1 58 ? -0.448 26.781 25.062 1 94.75 58 CYS B C 1
ATOM 3123 O O . CYS B 1 58 ? -1.599 27.141 24.812 1 94.75 58 CYS B O 1
ATOM 3125 N N . HIS B 1 59 ? -0.216 25.797 25.875 1 92 59 HIS B N 1
ATOM 3126 C CA . HIS B 1 59 ? -1.306 25.016 26.453 1 92 59 HIS B CA 1
ATOM 3127 C C . HIS B 1 59 ? -1.713 25.562 27.812 1 92 59 HIS B C 1
ATOM 3129 O O . HIS B 1 59 ? -2.74 25.156 28.359 1 92 59 HIS B O 1
ATOM 3135 N N . ASP B 1 60 ? -0.888 26.453 28.328 1 95.44 60 ASP B N 1
ATOM 3136 C CA . ASP B 1 60 ? -1.227 27.234 29.516 1 95.44 60 ASP B CA 1
ATOM 3137 C C . ASP B 1 60 ? -1.819 28.578 29.125 1 95.44 60 ASP B C 1
ATOM 3139 O O . ASP B 1 60 ? -1.096 29.578 29.016 1 95.44 60 ASP B O 1
ATOM 3143 N N . GLU B 1 61 ? -3.113 28.609 29.047 1 96.38 61 GLU B N 1
ATOM 3144 C CA . GLU B 1 61 ? -3.77 29.766 28.469 1 96.38 61 GLU B CA 1
ATOM 3145 C C . GLU B 1 61 ? -3.457 31.031 29.25 1 96.38 61 GLU B C 1
ATOM 3147 O O . GLU B 1 61 ? -3.088 32.062 28.672 1 96.38 61 GLU B O 1
ATOM 3152 N N . PRO B 1 62 ? -3.527 31.047 30.594 1 96.75 62 PRO B N 1
ATOM 3153 C CA . PRO B 1 62 ? -3.186 32.25 31.344 1 96.75 62 PRO B CA 1
ATOM 3154 C C . PRO B 1 62 ? -1.749 32.719 31.109 1 96.75 62 PRO B C 1
ATOM 3156 O O . PRO B 1 62 ? -1.495 33.906 30.953 1 96.75 62 PRO B O 1
ATOM 3159 N N . GLY B 1 63 ? -0.877 31.703 31.156 1 97.38 63 GLY B N 1
ATOM 3160 C CA . GLY B 1 63 ? 0.51 32.031 30.875 1 97.38 63 GLY B CA 1
ATOM 3161 C C . GLY B 1 63 ? 0.715 32.562 29.469 1 97.38 63 GLY B C 1
ATOM 3162 O O . GLY B 1 63 ? 1.53 33.469 29.266 1 97.38 63 GLY B O 1
ATOM 3163 N N . PHE B 1 64 ? 0.005 32.031 28.516 1 98.06 64 PHE B N 1
ATOM 3164 C CA . PHE B 1 64 ? 0.048 32.5 27.125 1 98.06 64 PHE B CA 1
ATOM 3165 C C . PHE B 1 64 ? -0.442 33.938 27 1 98.06 64 PHE B C 1
ATOM 3167 O O . PHE B 1 64 ? 0.226 34.781 26.406 1 98.06 64 PHE B O 1
ATOM 3174 N N . ILE B 1 65 ? -1.49 34.281 27.594 1 98.19 65 ILE B N 1
ATOM 3175 C CA . ILE B 1 65 ? -2.066 35.594 27.578 1 98.19 65 ILE B CA 1
ATOM 3176 C C . ILE B 1 65 ? -1.088 36.594 28.219 1 98.19 65 ILE B C 1
ATOM 3178 O O . ILE B 1 65 ? -0.843 37.688 27.672 1 98.19 65 ILE B O 1
ATOM 3182 N N . ALA B 1 66 ? -0.548 36.188 29.344 1 98.19 66 ALA B N 1
ATOM 3183 C CA . ALA B 1 66 ? 0.401 37.031 30.031 1 98.19 66 ALA B CA 1
ATOM 3184 C C . ALA B 1 66 ? 1.605 37.344 29.156 1 98.19 66 ALA B C 1
ATOM 3186 O O . ALA B 1 66 ? 2.09 38.5 29.141 1 98.19 66 ALA B O 1
ATOM 3187 N N . ALA B 1 67 ? 2.068 36.344 28.516 1 97.94 67 ALA B N 1
ATOM 3188 C CA . ALA B 1 67 ? 3.227 36.531 27.641 1 97.94 67 ALA B CA 1
ATOM 3189 C C . ALA B 1 67 ? 2.914 37.5 26.5 1 97.94 67 ALA B C 1
ATOM 3191 O O . ALA B 1 67 ? 3.742 38.312 26.141 1 97.94 67 ALA B O 1
ATOM 3192 N N . VAL B 1 68 ? 1.771 37.344 25.906 1 97.62 68 VAL B N 1
ATOM 3193 C CA . VAL B 1 68 ? 1.335 38.219 24.812 1 97.62 68 VAL B CA 1
ATOM 3194 C C . VAL B 1 68 ? 1.229 39.656 25.312 1 97.62 68 VAL B C 1
ATOM 3196 O O . VAL B 1 68 ? 1.688 40.594 24.641 1 97.62 68 VAL B O 1
ATOM 3199 N N . ASN B 1 69 ? 0.7 39.812 26.469 1 97.5 69 ASN B N 1
ATOM 3200 C CA . ASN B 1 69 ? 0.565 41.156 27.047 1 97.5 69 ASN B CA 1
ATOM 3201 C C . ASN B 1 69 ? 1.926 41.781 27.312 1 97.5 69 ASN B C 1
ATOM 3203 O O . ASN B 1 69 ? 2.133 42.969 27.016 1 97.5 69 ASN B O 1
ATOM 3207 N N . ARG B 1 70 ? 2.768 41 27.906 1 97.25 70 ARG B N 1
ATOM 3208 C CA . ARG B 1 70 ? 4.102 41.5 28.219 1 97.25 70 ARG B CA 1
ATOM 3209 C C . ARG B 1 70 ? 4.836 41.969 26.969 1 97.25 70 ARG B C 1
ATOM 3211 O O . ARG B 1 70 ? 5.609 42.938 27 1 97.25 70 ARG B O 1
ATOM 3218 N N . ALA B 1 71 ? 4.551 41.312 25.875 1 96.81 71 ALA B N 1
ATOM 3219 C CA . ALA B 1 71 ? 5.242 41.594 24.609 1 96.81 71 ALA B CA 1
ATOM 3220 C C . ALA B 1 71 ? 4.59 42.781 23.891 1 96.81 71 ALA B C 1
ATOM 3222 O O . ALA B 1 71 ? 5.133 43.281 22.906 1 96.81 71 ALA B O 1
ATOM 3223 N N . GLY B 1 72 ? 3.451 43.25 24.281 1 96.31 72 GLY B N 1
ATOM 3224 C CA . GLY B 1 72 ? 2.715 44.281 23.609 1 96.31 72 GLY B CA 1
ATOM 3225 C C . GLY B 1 72 ? 1.852 43.781 22.469 1 96.31 72 GLY B C 1
ATOM 3226 O O . GLY B 1 72 ? 1.372 44.562 21.656 1 96.31 72 GLY B O 1
ATOM 3227 N N . GLY B 1 73 ? 1.796 42.469 22.375 1 96.94 73 GLY B N 1
ATOM 3228 C CA . GLY B 1 73 ? 0.925 41.875 21.391 1 96.94 73 GLY B CA 1
ATOM 3229 C C . GLY B 1 73 ? 1.664 41.438 20.141 1 96.94 73 GLY B C 1
ATOM 3230 O O . GLY B 1 73 ? 2.861 41.688 20 1 96.94 73 GLY B O 1
ATOM 3231 N N . TYR B 1 74 ? 0.96 40.719 19.297 1 97.44 74 TYR B N 1
ATOM 3232 C CA . TYR B 1 74 ? 1.391 40.25 17.984 1 97.44 74 TYR B CA 1
ATOM 3233 C C . TYR B 1 74 ? 0.257 40.375 16.969 1 97.44 74 TYR B C 1
ATOM 3235 O O . TYR B 1 74 ? -0.887 40.031 17.266 1 97.44 74 TYR B O 1
ATOM 3243 N N . SER B 1 75 ? 0.545 40.781 15.805 1 96.75 75 SER B N 1
ATOM 3244 C CA . SER B 1 75 ? -0.478 41 14.781 1 96.75 75 SER B CA 1
ATOM 3245 C C . SER B 1 75 ? -1.006 39.656 14.258 1 96.75 75 SER B C 1
ATOM 3247 O O . SER B 1 75 ? -2.162 39.562 13.836 1 96.75 75 SER B O 1
ATOM 3249 N N . VAL B 1 76 ? -0.139 38.656 14.219 1 98 76 VAL B N 1
ATOM 3250 C CA . VAL B 1 76 ? -0.502 37.375 13.648 1 98 76 VAL B CA 1
ATOM 3251 C C . VAL B 1 76 ? -0.003 36.25 14.562 1 98 76 VAL B C 1
ATOM 3253 O O . VAL B 1 76 ? 1.133 36.281 15.039 1 98 76 VAL B O 1
ATOM 3256 N N . PHE B 1 77 ? -0.87 35.281 14.867 1 98.19 77 PHE B N 1
ATOM 3257 C CA . PHE B 1 77 ? -0.466 34 15.422 1 98.19 77 PHE B CA 1
ATOM 3258 C C . PHE B 1 77 ? -0.377 32.938 14.328 1 98.19 77 PHE B C 1
ATOM 3260 O O . PHE B 1 77 ? -1.364 32.656 13.641 1 98.19 77 PHE B O 1
ATOM 3267 N N . LYS B 1 78 ? 0.791 32.406 14.133 1 97.94 78 LYS B N 1
ATOM 3268 C CA . LYS B 1 78 ? 0.952 31.297 13.195 1 97.94 78 LYS B CA 1
ATOM 3269 C C . LYS B 1 78 ? 1.079 29.969 13.938 1 97.94 78 LYS B C 1
ATOM 3271 O O . LYS B 1 78 ? 1.879 29.844 14.867 1 97.94 78 LYS B O 1
ATOM 3276 N N . THR B 1 79 ? 0.249 29.016 13.57 1 96.62 79 THR B N 1
ATOM 3277 C CA . THR B 1 79 ? 0.284 27.719 14.234 1 96.62 79 THR B CA 1
ATOM 3278 C C . THR B 1 79 ? 0.187 26.594 13.211 1 96.62 79 THR B C 1
ATOM 3280 O O . THR B 1 79 ? -0.217 26.812 12.07 1 96.62 79 THR B O 1
ATOM 3283 N N . ARG B 1 80 ? 0.667 25.359 13.672 1 92.31 80 ARG B N 1
ATOM 3284 C CA . ARG B 1 80 ? 0.576 24.156 12.859 1 92.31 80 ARG B CA 1
ATOM 3285 C C . ARG B 1 80 ? -0.061 23.016 13.641 1 92.31 80 ARG B C 1
ATOM 3287 O O . ARG B 1 80 ? -0.831 22.234 13.086 1 92.31 80 ARG B O 1
ATOM 3294 N N . LEU B 1 81 ? 0.273 22.625 14.906 1 80.56 81 LEU B N 1
ATOM 3295 C CA . LEU B 1 81 ? -0.068 21.469 15.719 1 80.56 81 LEU B CA 1
ATOM 3296 C C . LEU B 1 81 ? -1.394 21.672 16.438 1 80.56 81 LEU B C 1
ATOM 3298 O O . LEU B 1 81 ? -1.599 21.156 17.547 1 80.56 81 LEU B O 1
ATOM 3302 N N . ASN B 1 82 ? -2.354 22.328 15.953 1 80 82 ASN B N 1
ATOM 3303 C CA . ASN B 1 82 ? -3.701 22.516 16.484 1 80 82 ASN B CA 1
ATOM 3304 C C . ASN B 1 82 ? -3.678 23.031 17.922 1 80 82 ASN B C 1
ATOM 3306 O O . ASN B 1 82 ? -4.387 22.516 18.781 1 80 82 ASN B O 1
ATOM 3310 N N . ILE B 1 83 ? -2.809 23.844 18.281 1 88.75 83 ILE B N 1
ATOM 3311 C CA . ILE B 1 83 ? -2.836 24.578 19.547 1 88.75 83 ILE B CA 1
ATOM 3312 C C . ILE B 1 83 ? -4.199 25.234 19.734 1 88.75 83 ILE B C 1
ATOM 3314 O O . ILE B 1 83 ? -4.688 25.922 18.828 1 88.75 83 ILE B O 1
ATOM 3318 N N . PRO B 1 84 ? -4.742 25.031 20.891 1 91.44 84 PRO B N 1
ATOM 3319 C CA . PRO B 1 84 ? -6.055 25.641 21.125 1 91.44 84 PRO B CA 1
ATOM 3320 C C . PRO B 1 84 ? -5.988 27.156 21.203 1 91.44 84 PRO B C 1
ATOM 3322 O O . PRO B 1 84 ? -5.191 27.703 21.969 1 91.44 84 PRO B O 1
ATOM 3325 N N . ILE B 1 85 ? -6.766 27.828 20.422 1 96.69 85 ILE B N 1
ATOM 3326 C CA . ILE B 1 85 ? -6.895 29.281 20.438 1 96.69 85 ILE B CA 1
ATOM 3327 C C . ILE B 1 85 ? -8.344 29.672 20.719 1 96.69 85 ILE B C 1
ATOM 3329 O O . ILE B 1 85 ? -9.133 29.875 19.797 1 96.69 85 ILE B O 1
ATOM 3333 N N . GLY B 1 86 ? -8.586 29.781 21.984 1 96.81 86 GLY B N 1
ATOM 3334 C CA . GLY B 1 86 ? -9.945 29.969 22.453 1 96.81 86 GLY B CA 1
ATOM 3335 C C . GLY B 1 86 ? -10.328 31.438 22.578 1 96.81 86 GLY B C 1
ATOM 3336 O O . GLY B 1 86 ? -9.516 32.312 22.281 1 96.81 86 GLY B O 1
ATOM 3337 N N . ALA B 1 87 ? -11.516 31.672 23.062 1 97.75 87 ALA B N 1
ATOM 3338 C CA . ALA B 1 87 ? -12.117 33 23.125 1 97.75 87 ALA B CA 1
ATOM 3339 C C . ALA B 1 87 ? -11.328 33.938 24.047 1 97.75 87 ALA B C 1
ATOM 3341 O O . ALA B 1 87 ? -11.094 35.094 23.719 1 97.75 87 ALA B O 1
ATOM 3342 N N . SER B 1 88 ? -10.953 33.406 25.141 1 97.88 88 SER B N 1
ATOM 3343 C CA . SER B 1 88 ? -10.258 34.219 26.125 1 97.88 88 SER B CA 1
ATOM 3344 C C . SER B 1 88 ? -8.93 34.75 25.578 1 97.88 88 SER B C 1
ATOM 3346 O O . SER B 1 88 ? -8.594 35.906 25.766 1 97.88 88 SER B O 1
ATOM 3348 N N . LEU B 1 89 ? -8.219 33.844 24.969 1 98.12 89 LEU B N 1
ATOM 3349 C CA . LEU B 1 89 ? -6.941 34.25 24.375 1 98.12 89 LEU B CA 1
ATOM 3350 C C . LEU B 1 89 ? -7.152 35.281 23.266 1 98.12 89 LEU B C 1
ATOM 3352 O O . LEU B 1 89 ? -6.43 36.281 23.188 1 98.12 89 LEU B O 1
ATOM 3356 N N . ILE B 1 90 ? -8.109 35.062 22.422 1 98.56 90 ILE B N 1
ATOM 3357 C CA . ILE B 1 90 ? -8.398 35.969 21.297 1 98.56 90 ILE B CA 1
ATOM 3358 C C . ILE B 1 90 ? -8.797 37.344 21.828 1 98.56 90 ILE B C 1
ATOM 3360 O O . ILE B 1 90 ? -8.312 38.375 21.344 1 98.56 90 ILE B O 1
ATOM 3364 N N . ARG B 1 91 ? -9.617 37.375 22.844 1 98 91 ARG B N 1
ATOM 3365 C CA . ARG B 1 91 ? -10.055 38.656 23.438 1 98 91 ARG B CA 1
ATOM 3366 C C . ARG B 1 91 ? -8.867 39.438 24 1 98 91 ARG B C 1
ATOM 3368 O O . ARG B 1 91 ? -8.75 40.625 23.766 1 98 91 ARG B O 1
ATOM 3375 N N . ALA B 1 92 ? -8.094 38.719 24.703 1 98.25 92 ALA B N 1
ATOM 3376 C CA . ALA B 1 92 ? -6.93 39.375 25.297 1 98.25 92 ALA B CA 1
ATOM 3377 C C . ALA B 1 92 ? -5.977 39.875 24.219 1 98.25 92 ALA B C 1
ATOM 3379 O O . ALA B 1 92 ? -5.43 40.969 24.328 1 98.25 92 ALA B O 1
ATOM 3380 N N . ALA B 1 93 ? -5.816 39.125 23.188 1 98.38 93 ALA B N 1
ATOM 3381 C CA . ALA B 1 93 ? -4.82 39.406 22.156 1 98.38 93 ALA B CA 1
ATOM 3382 C C . ALA B 1 93 ? -5.312 40.5 21.219 1 98.38 93 ALA B C 1
ATOM 3384 O O . ALA B 1 93 ? -4.527 41.094 20.469 1 98.38 93 ALA B O 1
ATOM 3385 N N . THR B 1 94 ? -6.551 40.781 21.234 1 98.19 94 THR B N 1
ATOM 3386 C CA . THR B 1 94 ? -7.109 41.781 20.359 1 98.19 94 THR B CA 1
ATOM 3387 C C . THR B 1 94 ? -7.332 43.094 21.125 1 98.19 94 THR B C 1
ATOM 3389 O O . THR B 1 94 ? -7.852 44.062 20.578 1 98.19 94 THR B O 1
ATOM 3392 N N . SER B 1 95 ? -6.977 43.125 22.328 1 97.31 95 SER B N 1
ATOM 3393 C CA . SER B 1 95 ? -7.191 44.312 23.156 1 97.31 95 SER B CA 1
ATOM 3394 C C . SER B 1 95 ? -6.566 45.562 22.531 1 97.31 95 SER B C 1
ATOM 3396 O O . SER B 1 95 ? -5.41 45.531 22.109 1 97.31 95 SER B O 1
ATOM 3398 N N . PRO B 1 96 ? -7.258 46.656 22.547 1 95.25 96 PRO B N 1
ATOM 3399 C CA . PRO B 1 96 ? -6.707 47.906 22.016 1 95.25 96 PRO B CA 1
ATOM 3400 C C . PRO B 1 96 ? -5.582 48.469 22.875 1 95.25 96 PRO B C 1
ATOM 3402 O O . PRO B 1 96 ? -4.871 49.375 22.438 1 95.25 96 PRO B O 1
ATOM 3405 N N . ALA B 1 97 ? -5.48 47.906 24.016 1 96.19 97 ALA B N 1
ATOM 3406 C CA . ALA B 1 97 ? -4.426 48.375 24.922 1 96.19 97 ALA B CA 1
ATOM 3407 C C . ALA B 1 97 ? -3.059 47.875 24.469 1 96.19 97 ALA B C 1
ATOM 3409 O O . ALA B 1 97 ? -2.025 48.375 24.906 1 96.19 97 ALA B O 1
ATOM 3410 N N . LEU B 1 98 ? -3.086 46.875 23.656 1 96.44 98 LEU B N 1
ATOM 3411 C CA . LEU B 1 98 ? -1.834 46.312 23.172 1 96.44 98 LEU B CA 1
ATOM 3412 C C . LEU B 1 98 ? -1.251 47.188 22.062 1 96.44 98 LEU B C 1
ATOM 3414 O O . LEU B 1 98 ? -1.992 47.719 21.234 1 96.44 98 LEU B O 1
ATOM 3418 N N . ALA B 1 99 ? 0.015 47.281 22.016 1 95.44 99 ALA B N 1
ATOM 3419 C CA . ALA B 1 99 ? 0.689 48.031 20.938 1 95.44 99 ALA B CA 1
ATOM 3420 C C . ALA B 1 99 ? 0.425 47.375 19.594 1 95.44 99 ALA B C 1
ATOM 3422 O O . ALA B 1 99 ? 0.358 48.062 18.562 1 95.44 99 ALA B O 1
ATOM 3423 N N . MET B 1 100 ? 0.318 46.094 19.578 1 95.44 100 MET B N 1
ATOM 3424 C CA . MET B 1 100 ? 0.091 45.312 18.359 1 95.44 100 MET B CA 1
ATOM 3425 C C . MET B 1 100 ? -1.002 44.281 18.578 1 95.44 100 MET B C 1
ATOM 3427 O O . MET B 1 100 ? -0.71 43.094 18.766 1 95.44 100 MET B O 1
ATOM 3431 N N . PRO B 1 101 ? -2.188 44.656 18.438 1 96.81 101 PRO B N 1
ATOM 3432 C CA . PRO B 1 101 ? -3.291 43.719 18.641 1 96.81 101 PRO B CA 1
ATOM 3433 C C . PRO B 1 101 ? -3.361 42.656 17.547 1 96.81 101 PRO B C 1
ATOM 3435 O O . PRO B 1 101 ? -2.982 42.906 16.406 1 96.81 101 PRO B O 1
ATOM 3438 N N . LEU B 1 102 ? -3.861 41.531 17.906 1 97.94 102 LEU B N 1
ATOM 3439 C CA . LEU B 1 102 ? -4.02 40.406 17 1 97.94 102 LEU B CA 1
ATOM 3440 C C . LEU B 1 102 ? -4.984 40.75 15.867 1 97.94 102 LEU B C 1
ATOM 3442 O O . LEU B 1 102 ? -6.078 41.25 16.109 1 97.94 102 LEU B O 1
ATOM 3446 N N . ARG B 1 103 ? -4.586 40.375 14.672 1 97.25 103 ARG B N 1
ATOM 3447 C CA . ARG B 1 103 ? -5.414 40.688 13.508 1 97.25 103 ARG B CA 1
ATOM 3448 C C . ARG B 1 103 ? -5.711 39.406 12.719 1 97.25 103 ARG B C 1
ATOM 3450 O O . ARG B 1 103 ? -6.695 39.344 11.969 1 97.25 103 ARG B O 1
ATOM 3457 N N . ALA B 1 104 ? -4.852 38.406 12.852 1 97.94 104 ALA B N 1
ATOM 3458 C CA . ALA B 1 104 ? -5.066 37.188 12.102 1 97.94 104 ALA B CA 1
ATOM 3459 C C . ALA B 1 104 ? -4.488 35.969 12.836 1 97.94 104 ALA B C 1
ATOM 3461 O O . ALA B 1 104 ? -3.527 36.125 13.594 1 97.94 104 ALA B O 1
ATOM 3462 N N . ILE B 1 105 ? -5.082 34.875 12.664 1 98.25 105 ILE B N 1
ATOM 3463 C CA . ILE B 1 105 ? -4.566 33.562 13.047 1 98.25 105 ILE B CA 1
ATOM 3464 C C . ILE B 1 105 ? -4.32 32.719 11.797 1 98.25 105 ILE B C 1
ATOM 3466 O O . ILE B 1 105 ? -5.219 32.531 10.977 1 98.25 105 ILE B O 1
ATOM 3470 N N . ALA B 1 106 ? -3.076 32.312 11.688 1 97.69 106 ALA B N 1
ATOM 3471 C CA . ALA B 1 106 ? -2.648 31.594 10.484 1 97.69 106 ALA B CA 1
ATOM 3472 C C . ALA B 1 106 ? -2.322 30.141 10.789 1 97.69 106 ALA B C 1
ATOM 3474 O O . ALA B 1 106 ? -1.341 29.844 11.477 1 97.69 106 ALA B O 1
ATOM 3475 N N . GLN B 1 107 ? -3.08 29.281 10.227 1 96.81 107 GLN B N 1
ATOM 3476 C CA . GLN B 1 107 ? -2.93 27.844 10.414 1 96.81 107 GLN B CA 1
ATOM 3477 C C . GLN B 1 107 ? -2.26 27.203 9.203 1 96.81 107 GLN B C 1
ATOM 3479 O O . GLN B 1 107 ? -2.832 27.172 8.109 1 96.81 107 GLN B O 1
ATOM 3484 N N . ALA B 1 108 ? -1.039 26.703 9.422 1 96.12 108 ALA B N 1
ATOM 3485 C CA . ALA B 1 108 ? -0.439 25.875 8.383 1 96.12 108 ALA B CA 1
ATOM 3486 C C . ALA B 1 108 ? -1.11 24.5 8.32 1 96.12 108 ALA B C 1
ATOM 3488 O O . ALA B 1 108 ? -0.635 23.547 8.93 1 96.12 108 ALA B O 1
ATOM 3489 N N . GLY B 1 109 ? -2.078 24.328 7.496 1 92.19 109 GLY B N 1
ATOM 3490 C CA . GLY B 1 109 ? -2.945 23.172 7.391 1 92.19 109 GLY B CA 1
ATOM 3491 C C . GLY B 1 109 ? -4.383 23.516 7.066 1 92.19 109 GLY B C 1
ATOM 3492 O O . GLY B 1 109 ? -4.746 24.703 7.043 1 92.19 109 GLY B O 1
ATOM 3493 N N . ALA B 1 110 ? -5.199 22.562 6.855 1 85.81 110 ALA B N 1
ATOM 3494 C CA . ALA B 1 110 ? -6.578 22.797 6.434 1 85.81 110 ALA B CA 1
ATOM 3495 C C . ALA B 1 110 ? -7.492 23 7.637 1 85.81 110 ALA B C 1
ATOM 3497 O O . ALA B 1 110 ? -8.398 23.828 7.602 1 85.81 110 ALA B O 1
ATOM 3498 N N . GLY B 1 111 ? -7.281 22.25 8.672 1 84.88 111 GLY B N 1
ATOM 3499 C CA . GLY B 1 111 ? -8.188 22.234 9.805 1 84.88 111 GLY B CA 1
ATOM 3500 C C . GLY B 1 111 ? -8.047 23.438 10.711 1 84.88 111 GLY B C 1
ATOM 3501 O O . GLY B 1 111 ? -6.93 23.844 11.047 1 84.88 111 GLY B O 1
ATOM 3502 N N . VAL B 1 11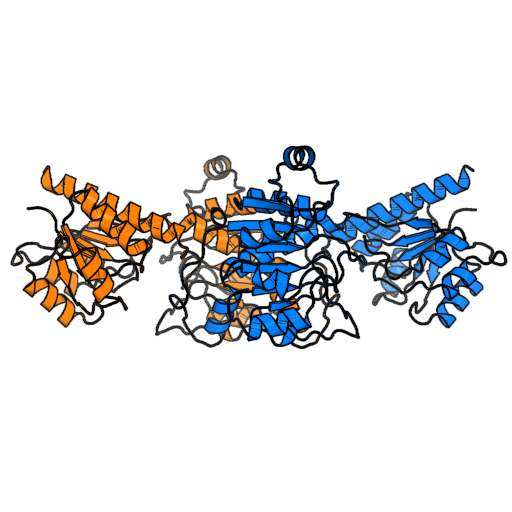2 ? -9.219 24.047 11.102 1 89.94 112 VAL B N 1
ATOM 3503 C CA . VAL B 1 112 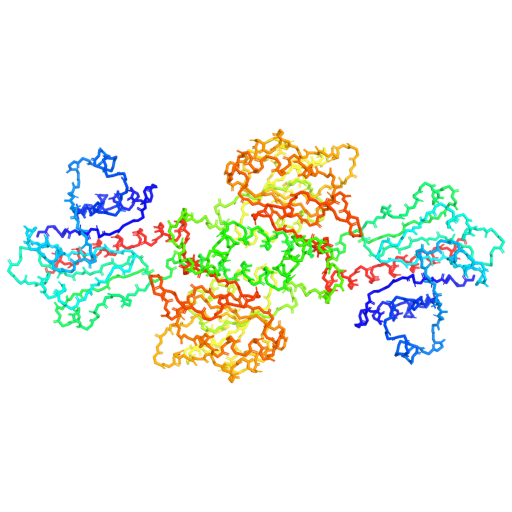? -9.188 25.234 11.961 1 89.94 112 VAL B CA 1
ATOM 3504 C C . VAL B 1 112 ? -10.141 25.047 13.141 1 89.94 112 VAL B C 1
ATOM 3506 O O . VAL B 1 112 ? -10.617 26.016 13.727 1 89.94 112 VAL B O 1
ATOM 3509 N N . ASN B 1 113 ? -10.375 23.766 13.469 1 84.06 113 ASN B N 1
ATOM 3510 C CA . ASN B 1 113 ? -11.344 23.438 14.516 1 84.06 113 ASN B CA 1
ATOM 3511 C C . ASN B 1 113 ? -10.844 23.875 15.891 1 84.06 113 ASN B C 1
ATOM 3513 O O . ASN B 1 113 ? -11.648 24.062 16.812 1 84.06 113 ASN B O 1
ATOM 3517 N N . HIS B 1 114 ? -9.609 24.078 16.094 1 88.94 114 HIS B N 1
ATOM 3518 C CA . HIS B 1 114 ? -9.016 24.422 17.375 1 88.94 114 HIS B CA 1
ATOM 3519 C C . HIS B 1 114 ? -9.086 25.922 17.625 1 88.94 114 HIS B C 1
ATOM 3521 O O . HIS B 1 114 ? -8.711 26.391 18.703 1 88.94 114 HIS B O 1
ATOM 3527 N N . ILE B 1 115 ? -9.586 26.719 16.656 1 95.69 115 ILE B N 1
ATOM 3528 C CA . ILE B 1 115 ? -9.703 28.156 16.734 1 95.69 115 ILE B CA 1
ATOM 3529 C C . ILE B 1 115 ? -11.156 28.547 16.984 1 95.69 115 ILE B C 1
ATOM 3531 O O . ILE B 1 115 ? -12.062 28.047 16.312 1 95.69 115 ILE B O 1
ATOM 3535 N N . ASP B 1 116 ? -11.43 29.375 17.906 1 96.81 116 ASP B N 1
ATOM 3536 C CA . ASP B 1 116 ? -12.781 29.875 18.141 1 96.81 116 ASP B CA 1
ATOM 3537 C C . ASP B 1 116 ? -13.203 30.844 17.047 1 96.81 116 ASP B C 1
ATOM 3539 O O . ASP B 1 116 ? -12.984 32.062 17.156 1 96.81 116 ASP B O 1
ATOM 3543 N N . ARG B 1 117 ? -13.898 30.359 16.141 1 95.88 117 ARG B N 1
ATOM 3544 C CA . ARG B 1 117 ? -14.266 31.109 14.961 1 95.88 117 ARG B CA 1
ATOM 3545 C C . ARG B 1 117 ? -15.227 32.25 15.305 1 95.88 117 ARG B C 1
ATOM 3547 O O . ARG B 1 117 ? -15.156 33.344 14.719 1 95.88 117 ARG B O 1
ATOM 3554 N N . ARG B 1 118 ? -16.094 32 16.188 1 96.44 118 ARG B N 1
ATOM 3555 C CA . ARG B 1 118 ? -17.062 33 16.578 1 96.44 118 ARG B CA 1
ATOM 3556 C C . ARG B 1 118 ? -16.391 34.219 17.203 1 96.44 118 ARG B C 1
ATOM 3558 O O . ARG B 1 118 ? -16.719 35.375 16.875 1 96.44 118 ARG B O 1
ATOM 3565 N N . GLU B 1 119 ? -15.516 33.938 18.094 1 97.75 119 GLU B N 1
ATOM 3566 C CA . GLU B 1 119 ? -14.789 35.031 18.719 1 97.75 119 GLU B CA 1
ATOM 3567 C C . GLU B 1 119 ? -13.953 35.812 17.703 1 97.75 119 GLU B C 1
ATOM 3569 O O . GLU B 1 119 ? -13.844 37.031 17.781 1 97.75 119 GLU B O 1
ATOM 3574 N N . CYS B 1 120 ? -13.336 35.094 16.766 1 98.19 120 CYS B N 1
ATOM 3575 C CA . CYS B 1 120 ? -12.586 35.75 15.695 1 98.19 120 CYS B CA 1
ATOM 3576 C C . CYS B 1 120 ? -13.469 36.688 14.906 1 98.19 120 CYS B C 1
ATOM 3578 O O . CYS B 1 120 ? -13.078 37.844 14.641 1 98.19 120 CYS B O 1
ATOM 3580 N N . GLU B 1 121 ? -14.594 36.25 14.578 1 97.38 121 GLU B N 1
ATOM 3581 C CA . GLU B 1 121 ? -15.539 37.062 13.828 1 97.38 121 GLU B CA 1
ATOM 3582 C C . GLU B 1 121 ? -15.945 38.312 14.609 1 97.38 121 GLU B C 1
ATOM 3584 O O . GLU B 1 121 ? -15.984 39.406 14.062 1 97.38 121 GLU B O 1
ATOM 3589 N N . GLN B 1 122 ? -16.25 38.156 15.836 1 97.44 122 GLN B N 1
ATOM 3590 C CA . GLN B 1 122 ? -16.703 39.25 16.688 1 97.44 122 GLN B CA 1
ATOM 3591 C C . GLN B 1 122 ? -15.609 40.281 16.844 1 97.44 122 GLN B C 1
ATOM 3593 O O . GLN B 1 122 ? -15.906 41.469 16.969 1 97.44 122 GLN B O 1
ATOM 3598 N N . ARG B 1 123 ? -14.391 39.875 16.828 1 97.44 123 ARG B N 1
ATOM 3599 C CA . ARG B 1 123 ? -13.273 40.781 17.094 1 97.44 123 ARG B CA 1
ATOM 3600 C C . ARG B 1 123 ? -12.594 41.219 15.812 1 97.44 123 ARG B C 1
ATOM 3602 O O . ARG B 1 123 ? -11.641 42 15.844 1 97.44 123 ARG B O 1
ATOM 3609 N N . GLY B 1 124 ? -13.055 40.688 14.719 1 96.81 124 GLY B N 1
ATOM 3610 C CA . GLY B 1 124 ? -12.492 41.062 13.438 1 96.81 124 GLY B CA 1
ATOM 3611 C C . GLY B 1 124 ? -11.141 40.406 13.164 1 96.81 124 GLY B C 1
ATOM 3612 O O . GLY B 1 124 ? -10.266 41.031 12.555 1 96.81 124 GLY B O 1
ATOM 3613 N N . VAL B 1 125 ? -10.867 39.281 13.688 1 98.06 125 VAL B N 1
ATOM 3614 C CA . VAL B 1 125 ? -9.625 38.531 13.469 1 98.06 125 VAL B CA 1
ATOM 3615 C C . VAL B 1 125 ? -9.789 37.594 12.273 1 98.06 125 VAL B C 1
ATOM 3617 O O . VAL B 1 125 ? -10.703 36.781 12.25 1 98.06 125 VAL B O 1
ATOM 3620 N N . ALA B 1 126 ? -8.906 37.719 11.273 1 97.69 126 ALA B N 1
ATOM 3621 C CA . ALA B 1 126 ? -8.945 36.844 10.109 1 97.69 126 ALA B CA 1
ATOM 3622 C C . ALA B 1 126 ? -8.367 35.469 10.43 1 97.69 126 ALA B C 1
ATOM 3624 O O . ALA B 1 126 ? -7.438 35.344 11.227 1 97.69 126 ALA B O 1
ATOM 3625 N N . ILE B 1 127 ? -8.945 34.5 9.836 1 97.94 127 ILE B N 1
ATOM 3626 C CA . ILE B 1 127 ? -8.391 33.156 9.906 1 97.94 127 ILE B CA 1
ATOM 3627 C C . ILE B 1 127 ? -7.82 32.75 8.547 1 97.94 127 ILE B C 1
ATOM 3629 O O . ILE B 1 127 ? -8.547 32.719 7.547 1 97.94 127 ILE B O 1
ATOM 3633 N N . LEU B 1 128 ? -6.551 32.531 8.5 1 97.31 128 LEU B N 1
ATOM 3634 C CA . LEU B 1 128 ? -5.855 32.062 7.309 1 97.31 128 LEU B CA 1
ATOM 3635 C C . LEU B 1 128 ? -5.477 30.594 7.434 1 97.31 128 LEU B C 1
ATOM 3637 O O . LEU B 1 128 ? -5.078 30.141 8.508 1 97.31 128 LEU B O 1
ATOM 3641 N N . ASN B 1 129 ? -5.734 29.812 6.457 1 96.25 129 ASN B N 1
ATOM 3642 C CA . ASN B 1 129 ? -5.312 28.422 6.445 1 96.25 129 ASN B CA 1
ATOM 3643 C C . ASN B 1 129 ? -4.906 27.969 5.047 1 96.25 129 ASN B C 1
ATOM 3645 O O . ASN B 1 129 ? -4.824 28.781 4.125 1 96.25 129 ASN B O 1
ATOM 3649 N N . THR B 1 130 ? -4.445 26.766 4.941 1 95.38 130 THR B N 1
ATOM 3650 C CA . THR B 1 130 ? -3.889 26.281 3.68 1 95.38 130 THR B CA 1
ATOM 3651 C C . THR B 1 130 ? -4.605 25.016 3.215 1 95.38 130 THR B C 1
ATOM 3653 O O . THR B 1 130 ? -3.99 23.953 3.098 1 95.38 130 THR B O 1
ATOM 3656 N N . PRO B 1 131 ? -5.91 25.125 2.797 1 90.5 131 PRO B N 1
ATOM 3657 C CA . PRO B 1 131 ? -6.641 23.969 2.291 1 90.5 131 PRO B CA 1
ATOM 3658 C C . PRO B 1 131 ? -5.973 23.328 1.072 1 90.5 131 PRO B C 1
ATOM 3660 O O . PRO B 1 131 ? -5.48 24.047 0.195 1 90.5 131 PRO B O 1
ATOM 3663 N N . GLY B 1 132 ? -5.875 21.984 1.041 1 92.06 132 GLY B N 1
ATOM 3664 C CA . GLY B 1 132 ? -5.355 21.25 -0.107 1 92.06 132 GLY B CA 1
ATOM 3665 C C . GLY B 1 132 ? -3.865 20.984 -0.022 1 92.06 132 GLY B C 1
ATOM 3666 O O . GLY B 1 132 ? -3.324 20.203 -0.793 1 92.06 132 GLY B O 1
ATOM 3667 N N . SER B 1 133 ? -3.162 21.672 0.922 1 93.75 133 SER B N 1
ATOM 3668 C CA . SER B 1 133 ? -1.711 21.547 1.021 1 93.75 133 SER B CA 1
ATOM 3669 C C . SER B 1 133 ? -1.299 20.094 1.288 1 93.75 133 SER B C 1
ATOM 3671 O O . SER B 1 133 ? -0.177 19.703 0.968 1 93.75 133 SER B O 1
ATOM 3673 N N . ASN B 1 134 ? -2.215 19.328 1.801 1 95.5 134 ASN B N 1
ATOM 3674 C CA . ASN B 1 134 ? -1.877 17.953 2.143 1 95.5 134 ASN B CA 1
ATOM 3675 C C . ASN B 1 134 ? -2.625 16.953 1.26 1 95.5 134 ASN B C 1
ATOM 3677 O O . ASN B 1 134 ? -2.65 15.758 1.552 1 95.5 134 ASN B O 1
ATOM 3681 N N . ALA B 1 135 ? -3.223 17.391 0.178 1 96.5 135 ALA B N 1
ATOM 3682 C CA . ALA B 1 135 ? -4.105 16.562 -0.638 1 96.5 135 ALA B CA 1
ATOM 3683 C C . ALA B 1 135 ? -3.346 15.383 -1.238 1 96.5 135 ALA B C 1
ATOM 3685 O O . ALA B 1 135 ? -3.83 14.25 -1.219 1 96.5 135 ALA B O 1
ATOM 3686 N N . ILE B 1 136 ? -2.15 15.641 -1.728 1 97.19 136 ILE B N 1
ATOM 3687 C CA . ILE B 1 136 ? -1.35 14.578 -2.336 1 97.19 136 ILE B CA 1
ATOM 3688 C C . ILE B 1 136 ? -0.959 13.555 -1.274 1 97.19 136 ILE B C 1
ATOM 3690 O O . ILE B 1 136 ? -1.071 12.344 -1.5 1 97.19 136 ILE B O 1
ATOM 3694 N N . ALA B 1 137 ? -0.537 14.055 -0.129 1 97.5 137 ALA B N 1
ATOM 3695 C CA . ALA B 1 137 ? -0.13 13.18 0.966 1 97.5 137 ALA B CA 1
ATOM 3696 C C . ALA B 1 137 ? -1.266 12.25 1.373 1 97.5 137 ALA B C 1
ATOM 3698 O O . ALA B 1 137 ? -1.066 11.039 1.504 1 97.5 137 ALA B O 1
ATOM 3699 N N . VAL B 1 138 ? -2.439 12.773 1.554 1 97.88 138 VAL B N 1
ATOM 3700 C CA . VAL B 1 138 ? -3.586 11.969 1.973 1 97.88 138 VAL B CA 1
ATOM 3701 C C . VAL B 1 138 ? -3.939 10.961 0.883 1 97.88 138 VAL B C 1
ATOM 3703 O O . VAL B 1 138 ? -4.246 9.805 1.177 1 97.88 138 VAL B O 1
ATOM 3706 N N . ALA B 1 139 ? -3.9 11.398 -0.353 1 98.25 139 ALA B N 1
ATOM 3707 C CA . ALA B 1 139 ? -4.215 10.508 -1.471 1 98.25 139 ALA B CA 1
ATOM 3708 C C . ALA B 1 139 ? -3.277 9.305 -1.497 1 98.25 139 ALA B C 1
ATOM 3710 O O . ALA B 1 139 ? -3.715 8.172 -1.713 1 98.25 139 ALA B O 1
ATOM 3711 N N . GLU B 1 140 ? -2.018 9.586 -1.301 1 98.12 140 GLU B N 1
ATOM 3712 C CA . GLU B 1 140 ? -1.026 8.516 -1.279 1 98.12 140 GLU B CA 1
ATOM 3713 C C . GLU B 1 140 ? -1.297 7.539 -0.14 1 98.12 140 GLU B C 1
ATOM 3715 O O . GLU B 1 140 ? -1.188 6.324 -0.32 1 98.12 140 GLU B O 1
ATOM 3720 N N . TYR B 1 141 ? -1.658 8.078 1.005 1 98.44 141 TYR B N 1
ATOM 3721 C CA . TYR B 1 141 ? -2.039 7.238 2.137 1 98.44 141 TYR B CA 1
ATOM 3722 C C . TYR B 1 141 ? -3.205 6.324 1.774 1 98.44 141 TYR B C 1
ATOM 3724 O O . TYR B 1 141 ? -3.162 5.121 2.035 1 98.44 141 TYR B O 1
ATOM 3732 N N . VAL B 1 142 ? -4.215 6.863 1.152 1 98.75 142 VAL B N 1
ATOM 3733 C CA . VAL B 1 142 ? -5.43 6.133 0.813 1 98.75 142 VAL B CA 1
ATOM 3734 C C . VAL B 1 142 ? -5.105 5.02 -0.177 1 98.75 142 VAL B C 1
ATOM 3736 O O . VAL B 1 142 ? -5.512 3.869 0.015 1 98.75 142 VAL B O 1
ATOM 3739 N N . VAL B 1 143 ? -4.328 5.34 -1.201 1 98.12 143 VAL B N 1
ATOM 3740 C CA . VAL B 1 143 ? -3.969 4.363 -2.225 1 98.12 143 VAL B CA 1
ATOM 3741 C C . VAL B 1 143 ? -3.117 3.258 -1.605 1 98.12 143 VAL B C 1
ATOM 3743 O O . VAL B 1 143 ? -3.32 2.074 -1.893 1 98.12 143 VAL B O 1
ATOM 3746 N N . ALA B 1 144 ? -2.199 3.629 -0.728 1 97.88 144 ALA B N 1
ATOM 3747 C CA . ALA B 1 144 ? -1.362 2.646 -0.044 1 97.88 144 ALA B CA 1
ATOM 3748 C C . ALA B 1 144 ? -2.213 1.664 0.757 1 97.88 144 ALA B C 1
ATOM 3750 O O . ALA B 1 144 ? -2.029 0.449 0.655 1 97.88 144 ALA B O 1
ATOM 3751 N N . GLN B 1 145 ? -3.166 2.191 1.502 1 98.25 145 GLN B N 1
ATOM 3752 C CA . GLN B 1 145 ? -4.031 1.364 2.336 1 98.25 145 GLN B CA 1
ATOM 3753 C C . GLN B 1 145 ? -4.934 0.478 1.483 1 98.25 145 GLN B C 1
ATOM 3755 O O . GLN B 1 145 ? -5.098 -0.71 1.77 1 98.25 145 GLN B O 1
ATOM 3760 N N . ALA B 1 146 ? -5.48 1.067 0.423 1 97.81 146 ALA B N 1
ATOM 3761 C CA . ALA B 1 146 ? -6.367 0.334 -0.476 1 97.81 146 ALA B CA 1
ATOM 3762 C C . ALA B 1 146 ? -5.668 -0.889 -1.062 1 97.81 146 ALA B C 1
ATOM 3764 O O . ALA B 1 146 ? -6.195 -2.002 -1.003 1 97.81 146 ALA B O 1
ATOM 3765 N N . LEU B 1 147 ? -4.484 -0.688 -1.514 1 96.31 147 LEU B N 1
ATOM 3766 C CA . LEU B 1 147 ? -3.732 -1.754 -2.168 1 96.31 147 LEU B CA 1
ATOM 3767 C C . LEU B 1 147 ? -3.264 -2.791 -1.154 1 96.31 147 LEU B C 1
ATOM 3769 O O . LEU B 1 147 ? -3.355 -3.996 -1.404 1 96.31 147 LEU B O 1
ATOM 3773 N N . PHE B 1 148 ? -2.803 -2.363 -0.006 1 97.44 148 PHE B N 1
ATOM 3774 C CA . PHE B 1 148 ? -2.297 -3.229 1.053 1 97.44 148 PHE B CA 1
ATOM 3775 C C . PHE B 1 148 ? -3.402 -4.129 1.591 1 97.44 148 PHE B C 1
ATOM 3777 O O . PHE B 1 148 ? -3.217 -5.344 1.714 1 97.44 148 PHE B O 1
ATOM 3784 N N . LEU B 1 149 ? -4.586 -3.578 1.773 1 97.62 149 LEU B N 1
ATOM 3785 C CA . LEU B 1 149 ? -5.676 -4.297 2.43 1 97.62 149 LEU B CA 1
ATOM 3786 C C . LEU B 1 149 ? -6.43 -5.168 1.431 1 97.62 149 LEU B C 1
ATOM 3788 O O . LEU B 1 149 ? -6.973 -6.211 1.798 1 97.62 149 LEU B O 1
ATOM 3792 N N . SER B 1 150 ? -6.477 -4.742 0.151 1 96.94 150 SER B N 1
ATOM 3793 C CA . SER B 1 150 ? -7.215 -5.5 -0.855 1 96.94 150 SER B CA 1
ATOM 3794 C C . SER B 1 150 ? -6.59 -6.871 -1.08 1 96.94 150 SER B C 1
ATOM 3796 O O . SER B 1 150 ? -7.277 -7.809 -1.491 1 96.94 150 SER B O 1
ATOM 3798 N N . ARG B 1 151 ? -5.312 -7 -0.699 1 96.44 151 ARG B N 1
ATOM 3799 C CA . ARG B 1 151 ? -4.582 -8.242 -0.917 1 96.44 151 ARG B CA 1
ATOM 3800 C C . ARG B 1 151 ? -4.465 -9.039 0.377 1 96.44 151 ARG B C 1
ATOM 3802 O O . ARG B 1 151 ? -3.701 -10.008 0.449 1 96.44 151 ARG B O 1
ATOM 3809 N N . ASP B 1 152 ? -5.125 -8.641 1.438 1 96.25 152 ASP B N 1
ATOM 3810 C CA . ASP B 1 152 ? -5.164 -9.312 2.732 1 96.25 152 ASP B CA 1
ATOM 3811 C C . ASP B 1 152 ? -3.762 -9.445 3.32 1 96.25 152 ASP B C 1
ATOM 3813 O O . ASP B 1 152 ? -3.449 -10.445 3.971 1 96.25 152 ASP B O 1
ATOM 3817 N N . LEU B 1 153 ? -2.891 -8.484 3.055 1 96.25 153 LEU B N 1
ATOM 3818 C CA . LEU B 1 153 ? -1.476 -8.609 3.389 1 96.25 153 LEU B CA 1
ATOM 3819 C C . LEU B 1 153 ? -1.267 -8.562 4.898 1 96.25 153 LEU B C 1
ATOM 3821 O O . LEU B 1 153 ? -0.34 -9.188 5.422 1 96.25 153 LEU B O 1
ATOM 3825 N N . ASP B 1 154 ? -2.146 -7.816 5.582 1 93.25 154 ASP B N 1
ATOM 3826 C CA . ASP B 1 154 ? -2.072 -7.773 7.039 1 93.25 154 ASP B CA 1
ATOM 3827 C C . ASP B 1 154 ? -2.309 -9.156 7.641 1 93.25 154 ASP B C 1
ATOM 3829 O O . ASP B 1 154 ? -1.592 -9.57 8.555 1 93.25 154 ASP B O 1
ATOM 3833 N N . ASP B 1 155 ? -3.268 -9.852 7.164 1 93.94 155 ASP B N 1
ATOM 3834 C CA . ASP B 1 155 ? -3.604 -11.188 7.645 1 93.94 155 ASP B CA 1
ATOM 3835 C C . ASP B 1 155 ? -2.479 -12.18 7.352 1 93.94 155 ASP B C 1
ATOM 3837 O O . ASP B 1 155 ? -2.061 -12.93 8.234 1 93.94 155 ASP B O 1
ATOM 3841 N N . TYR B 1 156 ? -1.989 -12.172 6.141 1 96.81 156 TYR B N 1
ATOM 3842 C CA . TYR B 1 156 ? -0.907 -13.078 5.754 1 96.81 156 TYR B CA 1
ATOM 3843 C C . TYR B 1 156 ? 0.346 -12.805 6.578 1 96.81 156 TYR B C 1
ATOM 3845 O O . TYR B 1 156 ? 1.025 -13.742 7.012 1 96.81 156 TYR B O 1
ATOM 3853 N N . ASN B 1 157 ? 0.641 -11.516 6.75 1 96.62 157 ASN B N 1
ATOM 3854 C CA . ASN B 1 157 ? 1.793 -11.148 7.566 1 96.62 157 ASN B CA 1
ATOM 3855 C C . ASN B 1 157 ? 1.675 -11.695 8.984 1 96.62 157 ASN B C 1
ATOM 3857 O O . ASN B 1 157 ? 2.613 -12.297 9.5 1 96.62 157 ASN B O 1
ATOM 3861 N N . ALA B 1 158 ? 0.512 -11.5 9.609 1 94.75 158 ALA B N 1
ATOM 3862 C CA . ALA B 1 158 ? 0.284 -11.969 10.977 1 94.75 158 ALA B CA 1
ATOM 3863 C C . ALA B 1 158 ? 0.453 -13.484 11.062 1 94.75 158 ALA B C 1
ATOM 3865 O O . ALA B 1 158 ? 1.13 -13.992 11.969 1 94.75 158 ALA B O 1
ATOM 3866 N N . GLN B 1 159 ? -0.106 -14.219 10.133 1 96.25 159 GLN B N 1
ATOM 3867 C CA . GLN B 1 159 ? -0.018 -15.672 10.125 1 96.25 159 GLN B CA 1
ATOM 3868 C C . GLN B 1 159 ? 1.425 -16.141 9.945 1 96.25 159 GLN B C 1
ATOM 3870 O O . GLN B 1 159 ? 1.879 -17.047 10.633 1 96.25 159 GLN B O 1
ATOM 3875 N N . THR B 1 160 ? 2.143 -15.5 9.031 1 97.38 160 THR B N 1
ATOM 3876 C CA . THR B 1 160 ? 3.521 -15.883 8.766 1 97.38 160 THR B CA 1
ATOM 3877 C C . THR B 1 160 ? 4.41 -15.602 9.969 1 97.38 160 THR B C 1
ATOM 3879 O O . THR B 1 160 ? 5.273 -16.406 10.32 1 97.38 160 THR B O 1
ATOM 3882 N N . HIS B 1 161 ? 4.223 -14.492 10.625 1 96.62 161 HIS B N 1
ATOM 3883 C CA . HIS B 1 161 ? 4.969 -14.18 11.844 1 96.62 161 HIS B CA 1
ATOM 3884 C C . HIS B 1 161 ? 4.715 -15.227 12.922 1 96.62 161 HIS B C 1
ATOM 3886 O O . HIS B 1 161 ? 5.59 -15.5 13.75 1 96.62 161 HIS B O 1
ATOM 3892 N N . ASN B 1 162 ? 3.566 -15.789 12.906 1 95.69 162 ASN B N 1
ATOM 3893 C CA . ASN B 1 162 ? 3.209 -16.812 13.883 1 95.69 162 ASN B CA 1
ATOM 3894 C C . ASN B 1 162 ? 3.652 -18.203 13.438 1 95.69 162 ASN B C 1
ATOM 3896 O O . ASN B 1 162 ? 3.27 -19.203 14.039 1 95.69 162 ASN B O 1
ATOM 3900 N N . GLY B 1 163 ? 4.363 -18.312 12.328 1 95.25 163 GLY B N 1
ATOM 3901 C CA . GLY B 1 163 ? 4.918 -19.562 11.844 1 95.25 163 GLY B CA 1
ATOM 3902 C C . GLY B 1 163 ? 3.947 -20.359 10.992 1 95.25 163 GLY B C 1
ATOM 3903 O O . GLY B 1 163 ? 4.191 -21.531 10.688 1 95.25 163 GLY B O 1
ATOM 3904 N N . HIS B 1 164 ? 2.869 -19.703 10.633 1 94.5 164 HIS B N 1
ATOM 3905 C CA . HIS B 1 164 ? 1.852 -20.391 9.852 1 94.5 164 HIS B CA 1
ATOM 3906 C C . HIS B 1 164 ? 1.961 -20.031 8.375 1 94.5 164 HIS B C 1
ATOM 3908 O O . HIS B 1 164 ? 1.938 -18.859 8.008 1 94.5 164 HIS B O 1
ATOM 3914 N N . TRP B 1 165 ? 2.15 -21.016 7.605 1 95.06 165 TRP B N 1
ATOM 3915 C CA . TRP B 1 165 ? 2.121 -20.828 6.156 1 95.06 165 TRP B CA 1
ATOM 3916 C C . TRP B 1 165 ? 0.688 -20.859 5.633 1 95.06 165 TRP B C 1
ATOM 3918 O O . TRP B 1 165 ? 0.157 -21.938 5.316 1 95.06 165 TRP B O 1
ATOM 3928 N N . ALA B 1 166 ? 0.123 -19.734 5.312 1 92.31 166 ALA B N 1
ATOM 3929 C CA . ALA B 1 166 ? -1.325 -19.625 5.152 1 92.31 166 ALA B CA 1
ATOM 3930 C C . ALA B 1 166 ? -1.711 -19.547 3.68 1 92.31 166 ALA B C 1
ATOM 3932 O O . ALA B 1 166 ? -2.869 -19.281 3.348 1 92.31 166 ALA B O 1
ATOM 3933 N N . LYS B 1 167 ? -0.779 -19.672 2.816 1 89.94 167 LYS B N 1
ATOM 3934 C CA . LYS B 1 167 ? -1.136 -19.656 1.4 1 89.94 167 LYS B CA 1
ATOM 3935 C C . LYS B 1 167 ? -2.258 -20.656 1.107 1 89.94 167 LYS B C 1
ATOM 3937 O O . LYS B 1 167 ? -2.199 -21.812 1.532 1 89.94 167 LYS B O 1
ATOM 3942 N N . GLY B 1 168 ? -3.246 -20.219 0.424 1 85.69 168 GLY B N 1
ATOM 3943 C CA . GLY B 1 168 ? -4.344 -21.094 0.04 1 85.69 168 GLY B CA 1
ATOM 3944 C C . GLY B 1 168 ? -5.496 -21.078 1.027 1 85.69 168 GLY B C 1
ATOM 3945 O O . GLY B 1 168 ? -6.566 -21.625 0.751 1 85.69 168 GLY B O 1
ATOM 3946 N N . THR B 1 169 ? -5.316 -20.406 2.174 1 85.56 169 THR B N 1
ATOM 3947 C CA . THR B 1 169 ? -6.367 -20.344 3.184 1 85.56 169 THR B CA 1
ATOM 3948 C C . THR B 1 169 ? -7.457 -19.359 2.783 1 85.56 169 THR B C 1
ATOM 3950 O O . THR B 1 169 ? -8.602 -19.484 3.213 1 85.56 169 THR B O 1
ATOM 3953 N N . LEU B 1 170 ? -7.082 -18.391 1.974 1 86.06 170 LEU B N 1
ATOM 3954 C CA . LEU B 1 170 ? -8.031 -17.422 1.446 1 86.06 170 LEU B CA 1
ATOM 3955 C C . LEU B 1 170 ? -8.164 -17.562 -0.067 1 86.06 170 LEU B C 1
ATOM 3957 O O . LEU B 1 170 ? -7.246 -18.047 -0.734 1 86.06 170 LEU B O 1
ATOM 3961 N N . ALA B 1 171 ? -9.328 -17.172 -0.52 1 87.94 171 ALA B N 1
ATOM 3962 C CA . ALA B 1 171 ? -9.484 -17.078 -1.97 1 87.94 171 ALA B CA 1
ATOM 3963 C C . ALA B 1 171 ? -8.484 -16.078 -2.557 1 87.94 171 ALA B C 1
ATOM 3965 O O . ALA B 1 171 ? -8.102 -15.109 -1.896 1 87.94 171 ALA B O 1
ATOM 3966 N N . PRO B 1 172 ? -8.031 -16.359 -3.744 1 91.81 172 PRO B N 1
ATOM 3967 C CA . PRO B 1 172 ? -7.145 -15.375 -4.375 1 91.81 172 PRO B CA 1
ATOM 3968 C C . PRO B 1 172 ? -7.766 -13.984 -4.449 1 91.81 172 PRO B C 1
ATOM 3970 O O . PRO B 1 172 ? -8.961 -13.844 -4.73 1 91.81 172 PRO B O 1
ATOM 3973 N N . ALA B 1 173 ? -6.98 -13.016 -4.191 1 94.19 173 ALA B N 1
ATOM 3974 C CA . ALA B 1 173 ? -7.445 -11.633 -4.219 1 94.19 173 ALA B CA 1
ATOM 3975 C C . ALA B 1 173 ? -7.621 -11.141 -5.652 1 94.19 173 ALA B C 1
ATOM 3977 O O . ALA B 1 173 ? -6.988 -11.664 -6.574 1 94.19 173 ALA B O 1
ATOM 3978 N N . PRO B 1 174 ? -8.477 -10.18 -5.855 1 95.19 174 PRO B N 1
ATOM 3979 C CA . PRO B 1 174 ? -8.578 -9.547 -7.176 1 95.19 174 PRO B CA 1
ATOM 3980 C C . PRO B 1 174 ? -7.367 -8.672 -7.508 1 95.19 174 PRO B C 1
ATOM 3982 O O . PRO B 1 174 ? -6.676 -8.203 -6.602 1 95.19 174 PRO B O 1
ATOM 3985 N N . GLU B 1 175 ? -7.09 -8.508 -8.773 1 97 175 GLU B N 1
ATOM 3986 C CA . GLU B 1 175 ? -6.152 -7.48 -9.211 1 97 175 GLU B CA 1
ATOM 3987 C C . GLU B 1 175 ? -6.777 -6.09 -9.109 1 97 175 GLU B C 1
ATOM 3989 O O . GLU B 1 175 ? -7.996 -5.961 -8.977 1 97 175 GLU B O 1
ATOM 3994 N N . PHE B 1 176 ? -5.949 -5.062 -9.164 1 96.56 176 PHE B N 1
ATOM 3995 C CA . PHE B 1 176 ? -6.395 -3.684 -8.992 1 96.56 176 PHE B CA 1
ATOM 3996 C C . PHE B 1 176 ? -7.441 -3.32 -10.039 1 96.56 176 PHE B C 1
ATOM 3998 O O . PHE B 1 176 ? -8.414 -2.627 -9.727 1 96.56 176 PHE B O 1
ATOM 4005 N N . ALA B 1 177 ? -7.301 -3.861 -11.211 1 95.75 177 ALA B N 1
ATOM 4006 C CA . ALA B 1 177 ? -8.203 -3.523 -12.312 1 95.75 177 ALA B CA 1
ATOM 4007 C C . ALA B 1 177 ? -9.586 -4.121 -12.086 1 95.75 177 ALA B C 1
ATOM 4009 O O . ALA B 1 177 ? -10.547 -3.75 -12.766 1 95.75 177 ALA B O 1
ATOM 4010 N N . GLU B 1 178 ? -9.734 -5.047 -11.172 1 96.56 178 GLU B N 1
ATOM 4011 C CA . GLU B 1 178 ? -11.016 -5.691 -10.875 1 96.56 178 GLU B CA 1
ATOM 4012 C C . GLU B 1 178 ? -11.742 -4.973 -9.742 1 96.56 178 GLU B C 1
ATOM 4014 O O . GLU B 1 178 ? -12.875 -5.328 -9.406 1 96.56 178 GLU B O 1
ATOM 4019 N N . LEU B 1 179 ? -11.094 -3.986 -9.18 1 97.62 179 LEU B N 1
ATOM 4020 C CA . LEU B 1 179 ? -11.641 -3.326 -8 1 97.62 179 LEU B CA 1
ATOM 4021 C C . LEU B 1 179 ? -12.336 -2.021 -8.383 1 97.62 179 LEU B C 1
ATOM 4023 O O . LEU B 1 179 ? -11.953 -1.374 -9.359 1 97.62 179 LEU B O 1
ATOM 4027 N N . THR B 1 180 ? -13.328 -1.649 -7.625 1 98.31 180 THR B N 1
ATOM 4028 C CA . THR B 1 180 ? -13.992 -0.356 -7.695 1 98.31 180 THR B CA 1
ATOM 4029 C C . THR B 1 180 ? -13.789 0.433 -6.402 1 98.31 180 THR B C 1
ATOM 4031 O O . THR B 1 180 ? -14.078 -0.062 -5.312 1 98.31 180 THR B O 1
ATOM 4034 N N . LEU B 1 181 ? -13.234 1.595 -6.543 1 98.56 181 LEU B N 1
ATOM 4035 C CA . LEU B 1 181 ? -13.055 2.514 -5.426 1 98.56 181 LEU B CA 1
ATOM 4036 C C . LEU B 1 181 ? -14.148 3.578 -5.418 1 98.56 181 LEU B C 1
ATOM 4038 O O . LEU B 1 181 ? -14.32 4.309 -6.395 1 98.56 181 LEU B O 1
ATOM 4042 N N . GLY B 1 182 ? -14.922 3.602 -4.352 1 98.75 182 GLY B N 1
ATOM 4043 C CA . GLY B 1 182 ? -15.953 4.613 -4.168 1 98.75 182 GLY B CA 1
ATOM 4044 C C . GLY B 1 182 ? -15.5 5.77 -3.293 1 98.75 182 GLY B C 1
ATOM 4045 O O . GLY B 1 182 ? -15.133 5.57 -2.133 1 98.75 182 GLY B O 1
ATOM 4046 N N . LEU B 1 183 ? -15.555 6.965 -3.812 1 98.62 183 LEU B N 1
ATOM 4047 C CA . LEU B 1 183 ? -15.18 8.172 -3.086 1 98.62 183 LEU B CA 1
ATOM 4048 C C . LEU B 1 183 ? -16.406 8.891 -2.555 1 98.62 183 LEU B C 1
ATOM 4050 O O . LEU B 1 183 ? -17.328 9.203 -3.314 1 98.62 183 LEU B O 1
ATOM 4054 N N . VAL B 1 184 ? -16.453 9.086 -1.257 1 98.38 184 VAL B N 1
ATOM 4055 C CA . VAL B 1 184 ? -17.469 9.922 -0.63 1 98.38 184 VAL B CA 1
ATOM 4056 C C . VAL B 1 184 ? -16.938 11.336 -0.416 1 98.38 184 VAL B C 1
ATOM 4058 O O . VAL B 1 184 ? -16.172 11.57 0.524 1 98.38 184 VAL B O 1
ATOM 4061 N N . GLY B 1 185 ? -17.391 12.219 -1.155 1 96.31 185 GLY B N 1
ATOM 4062 C CA . GLY B 1 185 ? -16.781 13.531 -1.274 1 96.31 185 GLY B CA 1
ATOM 4063 C C . GLY B 1 185 ? -15.977 13.711 -2.551 1 96.31 185 GLY B C 1
ATOM 4064 O O . GLY B 1 185 ? -15.422 12.75 -3.076 1 96.31 185 GLY B O 1
ATOM 4065 N N . 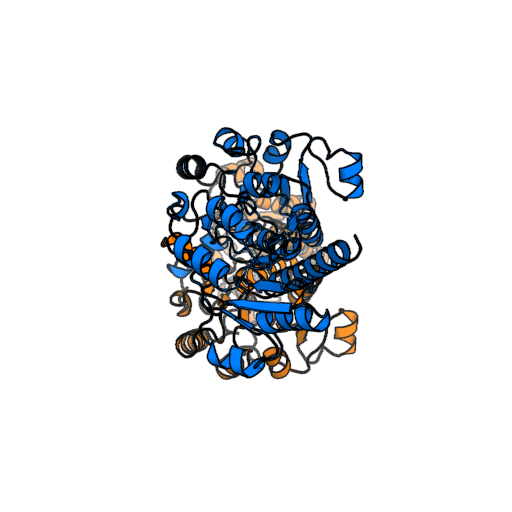THR B 1 186 ? -15.938 14.984 -3.051 1 94.25 186 THR B N 1
ATOM 4066 C CA . THR B 1 186 ? -15.312 15.211 -4.352 1 94.25 186 THR B CA 1
ATOM 4067 C C . THR B 1 186 ? -14.383 16.422 -4.305 1 94.25 186 THR B C 1
ATOM 4069 O O . THR B 1 186 ? -14.203 17.109 -5.309 1 94.25 186 THR B O 1
ATOM 4072 N N . GLY B 1 187 ? -13.867 16.734 -3.16 1 91.94 187 GLY B N 1
ATOM 4073 C CA . GLY B 1 187 ? -12.938 17.828 -3.004 1 91.94 187 GLY B CA 1
ATOM 4074 C C . GLY B 1 187 ? -11.539 17.516 -3.514 1 91.94 187 GLY B C 1
ATOM 4075 O O . GLY B 1 187 ? -11.367 16.578 -4.305 1 91.94 187 GLY B O 1
ATOM 4076 N N . SER B 1 188 ? -10.562 18.312 -3.15 1 91.94 188 SER B N 1
ATOM 4077 C CA . SER B 1 188 ? -9.188 18.234 -3.639 1 91.94 188 SER B CA 1
ATOM 4078 C C . SER B 1 188 ? -8.57 16.875 -3.324 1 91.94 188 SER B C 1
ATOM 4080 O O . SER B 1 188 ? -7.93 16.266 -4.18 1 91.94 188 SER B O 1
ATOM 4082 N N . ILE B 1 189 ? -8.789 16.406 -2.125 1 95.31 189 ILE B N 1
ATOM 4083 C CA . ILE B 1 189 ? -8.211 15.133 -1.711 1 95.31 189 ILE B CA 1
ATOM 4084 C C . ILE B 1 189 ? -8.812 14 -2.535 1 95.31 189 ILE B C 1
ATOM 4086 O O . ILE B 1 189 ? -8.086 13.172 -3.092 1 95.31 189 ILE B O 1
ATOM 4090 N N . ALA B 1 190 ? -10.141 13.977 -2.639 1 96.38 190 ALA B N 1
ATOM 4091 C CA . ALA B 1 190 ? -10.836 12.945 -3.395 1 96.38 190 ALA B CA 1
ATOM 4092 C C . ALA B 1 190 ? -10.352 12.898 -4.84 1 96.38 190 ALA B C 1
ATOM 4094 O O . ALA B 1 190 ? -10.172 11.82 -5.41 1 96.38 190 ALA B O 1
ATOM 4095 N N . ARG B 1 191 ? -10.141 14.016 -5.414 1 95.38 191 ARG B N 1
ATOM 4096 C CA . ARG B 1 191 ? -9.711 14.094 -6.805 1 95.38 191 ARG B CA 1
ATOM 4097 C C . ARG B 1 191 ? -8.305 13.531 -6.973 1 95.38 191 ARG B C 1
ATOM 4099 O O . ARG B 1 191 ? -8.008 12.859 -7.965 1 95.38 191 ARG B O 1
ATOM 4106 N N . GLN B 1 192 ? -7.434 13.867 -6.008 1 96.5 192 GLN B N 1
ATOM 4107 C CA . GLN B 1 192 ? -6.09 13.305 -6.055 1 96.5 192 GLN B CA 1
ATOM 4108 C C . GLN B 1 192 ? -6.121 11.781 -5.883 1 96.5 192 GLN B C 1
ATOM 4110 O O . GLN B 1 192 ? -5.371 11.062 -6.547 1 96.5 192 GLN B O 1
ATOM 4115 N N . VAL B 1 193 ? -6.992 11.273 -5 1 97.88 193 VAL B N 1
ATOM 4116 C CA . VAL B 1 193 ? -7.156 9.828 -4.824 1 97.88 193 VAL B CA 1
ATOM 4117 C C . VAL B 1 193 ? -7.621 9.203 -6.133 1 97.88 193 VAL B C 1
ATOM 4119 O O . VAL B 1 193 ? -7.078 8.18 -6.566 1 97.88 193 VAL B O 1
ATOM 4122 N N . ALA B 1 194 ? -8.602 9.836 -6.75 1 97.44 194 ALA B N 1
ATOM 4123 C CA . ALA B 1 194 ? -9.141 9.336 -8.008 1 97.44 194 ALA B CA 1
ATOM 4124 C C . ALA B 1 194 ? -8.055 9.219 -9.07 1 97.44 194 ALA B C 1
ATOM 4126 O O . ALA B 1 194 ? -7.941 8.195 -9.75 1 97.44 194 ALA B O 1
ATOM 4127 N N . ARG B 1 195 ? -7.27 10.219 -9.195 1 96.31 195 ARG B N 1
ATOM 4128 C CA . ARG B 1 195 ? -6.211 10.25 -10.195 1 96.31 195 ARG B CA 1
ATOM 4129 C C . ARG B 1 195 ? -5.203 9.133 -9.969 1 96.31 195 ARG B C 1
ATOM 4131 O O . ARG B 1 195 ? -4.863 8.398 -10.898 1 96.31 195 ARG B O 1
ATOM 4138 N N . LYS B 1 196 ? -4.727 9 -8.789 1 97.12 196 LYS B N 1
ATOM 4139 C CA . LYS B 1 196 ? -3.693 8.016 -8.484 1 97.12 196 LYS B CA 1
ATOM 4140 C C . LYS B 1 196 ? -4.242 6.594 -8.586 1 97.12 196 LYS B C 1
ATOM 4142 O O . LYS B 1 196 ? -3.568 5.691 -9.086 1 97.12 196 LYS B O 1
ATOM 4147 N N . ALA B 1 197 ? -5.453 6.387 -8.07 1 97.19 197 ALA B N 1
ATOM 4148 C CA . ALA B 1 197 ? -6.078 5.07 -8.172 1 97.19 197 ALA B CA 1
ATOM 4149 C C . ALA B 1 197 ? -6.305 4.68 -9.633 1 97.19 197 ALA B C 1
ATOM 4151 O O . ALA B 1 197 ? -6.012 3.551 -10.031 1 97.19 197 ALA B O 1
ATOM 4152 N N . ALA B 1 198 ? -6.773 5.602 -10.422 1 96.06 198 ALA B N 1
ATOM 4153 C CA . ALA B 1 198 ? -7.023 5.348 -11.836 1 96.06 198 ALA B CA 1
ATOM 4154 C C . ALA B 1 198 ? -5.727 5.012 -12.57 1 96.06 198 ALA B C 1
ATOM 4156 O O . ALA B 1 198 ? -5.715 4.172 -13.477 1 96.06 198 ALA B O 1
ATOM 4157 N N . ALA B 1 199 ? -4.664 5.656 -12.211 1 95.44 199 ALA B N 1
ATOM 4158 C CA . ALA B 1 199 ? -3.363 5.398 -12.82 1 95.44 199 ALA B CA 1
ATOM 4159 C C . ALA B 1 199 ? -2.93 3.951 -12.594 1 95.44 199 ALA B C 1
ATOM 4161 O O . ALA B 1 199 ? -2.176 3.391 -13.391 1 95.44 199 ALA B O 1
ATOM 4162 N N . LEU B 1 200 ? -3.438 3.309 -11.57 1 96.44 200 LEU B N 1
ATOM 4163 C CA . LEU B 1 200 ? -3.096 1.927 -11.258 1 96.44 200 LEU B CA 1
ATOM 4164 C C . LEU B 1 200 ? -4.121 0.965 -11.852 1 96.44 200 LEU B C 1
ATOM 4166 O O . LEU B 1 200 ? -4 -0.252 -11.695 1 96.44 200 LEU B O 1
ATOM 4170 N N . GLY B 1 201 ? -5.168 1.519 -12.43 1 94.94 201 GLY B N 1
ATOM 4171 C CA . GLY B 1 201 ? -6.141 0.704 -13.133 1 94.94 201 GLY B CA 1
ATOM 4172 C C . GLY B 1 201 ? -7.402 0.447 -12.328 1 94.94 201 GLY B C 1
ATOM 4173 O O . GLY B 1 201 ? -8.258 -0.335 -12.742 1 94.94 201 GLY B O 1
ATOM 4174 N N . ILE B 1 202 ? -7.578 1.062 -11.211 1 97 202 ILE B N 1
ATOM 4175 C CA . ILE B 1 202 ? -8.766 0.882 -10.383 1 97 202 ILE B CA 1
ATOM 4176 C C . ILE B 1 202 ? -9.914 1.726 -10.93 1 97 202 ILE B C 1
ATOM 4178 O O . ILE B 1 202 ? -9.719 2.887 -11.297 1 97 202 ILE B O 1
ATOM 4182 N N . LYS B 1 203 ? -11.055 1.159 -11.062 1 97 203 LYS B N 1
ATOM 4183 C CA . LYS B 1 203 ? -12.25 1.929 -11.391 1 97 203 LYS B CA 1
ATOM 4184 C C . LYS B 1 203 ? -12.664 2.826 -10.234 1 97 203 LYS B C 1
ATOM 4186 O O . LYS B 1 203 ? -12.695 2.387 -9.086 1 97 203 LYS B O 1
ATOM 4191 N N . VAL B 1 204 ? -13 4.098 -10.531 1 97.62 204 VAL B N 1
ATOM 4192 C CA . VAL B 1 204 ? -13.344 5.031 -9.469 1 97.62 204 VAL B CA 1
ATOM 4193 C C . VAL B 1 204 ? -14.75 5.578 -9.688 1 97.62 204 VAL B C 1
ATOM 4195 O O . VAL B 1 204 ? -15.086 6.027 -10.781 1 97.62 204 VAL B O 1
ATOM 4198 N N . ILE B 1 205 ? -15.578 5.488 -8.68 1 98.06 205 ILE B N 1
ATOM 4199 C CA . ILE B 1 205 ? -16.891 6.117 -8.648 1 98.06 205 ILE B CA 1
ATOM 4200 C C . ILE B 1 205 ? -16.969 7.098 -7.48 1 98.06 205 ILE B C 1
ATOM 4202 O O . ILE B 1 205 ? -16.172 7.008 -6.539 1 98.06 205 ILE B O 1
ATOM 4206 N N . ALA B 1 206 ? -17.875 8.07 -7.543 1 98.19 206 ALA B N 1
ATOM 4207 C CA . ALA B 1 206 ? -17.906 9.086 -6.496 1 98.19 206 ALA B CA 1
ATOM 4208 C C . ALA B 1 206 ? -19.328 9.594 -6.266 1 98.19 206 ALA B C 1
ATOM 4210 O O . ALA B 1 206 ? -20.172 9.508 -7.16 1 98.19 206 ALA B O 1
ATOM 4211 N N . THR B 1 207 ? -19.562 10.016 -5.094 1 97.56 207 THR B N 1
ATOM 4212 C CA . THR B 1 207 ? -20.766 10.758 -4.73 1 97.56 207 THR B CA 1
ATOM 4213 C C . THR B 1 207 ? -20.422 11.977 -3.879 1 97.56 207 THR B C 1
ATOM 4215 O O . THR B 1 207 ? -19.344 12.023 -3.273 1 97.56 207 THR B O 1
ATOM 4218 N N . GLY B 1 208 ? -21.188 12.961 -3.879 1 93.12 208 GLY B N 1
ATOM 4219 C CA . GLY B 1 208 ? -20.922 14.188 -3.15 1 93.12 208 GLY B CA 1
ATOM 4220 C C . GLY B 1 208 ? -22.172 15.031 -2.934 1 93.12 208 GLY B C 1
ATOM 4221 O O . GLY B 1 208 ? -23.281 14.508 -2.93 1 93.12 208 GLY B O 1
ATOM 4222 N N . SER B 1 209 ? -21.938 16.234 -2.652 1 89.44 209 SER B N 1
ATOM 4223 C CA . SER B 1 209 ? -23.047 17.172 -2.402 1 89.44 209 SER B CA 1
ATOM 4224 C C . SER B 1 209 ? -23.812 17.453 -3.682 1 89.44 209 SER B C 1
ATOM 4226 O O . SER B 1 209 ? -23.484 16.938 -4.746 1 89.44 209 SER B O 1
ATOM 4228 N N . GLU B 1 210 ? -24.797 18.312 -3.561 1 87.12 210 GLU B N 1
ATOM 4229 C CA . GLU B 1 210 ? -25.656 18.672 -4.684 1 87.12 210 GLU B CA 1
ATOM 4230 C C . GLU B 1 210 ? -24.859 19.391 -5.777 1 87.12 210 GLU B C 1
ATOM 4232 O O . GLU B 1 210 ? -25.266 19.406 -6.941 1 87.12 210 GLU B O 1
ATOM 4237 N N . ARG B 1 211 ? -23.75 19.859 -5.438 1 88.12 211 ARG B N 1
ATOM 4238 C CA . ARG B 1 211 ? -22.906 20.578 -6.398 1 88.12 211 ARG B CA 1
ATOM 4239 C C . ARG B 1 211 ? -22.188 19.594 -7.324 1 88.12 211 ARG B C 1
ATOM 4241 O O . ARG B 1 211 ? -21.672 20 -8.375 1 88.12 211 ARG B O 1
ATOM 4248 N N . PHE B 1 212 ? -22.172 18.406 -6.895 1 91.69 212 PHE B N 1
ATOM 4249 C CA . PHE B 1 212 ? -21.531 17.375 -7.703 1 91.69 212 PHE B CA 1
ATOM 4250 C C . PHE B 1 212 ? -22.516 16.781 -8.695 1 91.69 212 PHE B C 1
ATOM 4252 O O . PHE B 1 212 ? -23 15.664 -8.5 1 91.69 212 PHE B O 1
ATOM 4259 N N . THR B 1 213 ? -22.688 17.484 -9.82 1 92.31 213 THR B N 1
ATOM 4260 C CA . THR B 1 213 ? -23.609 17.094 -10.875 1 92.31 213 THR B CA 1
ATOM 4261 C C . THR B 1 213 ? -22.906 16.219 -11.914 1 92.31 213 THR B C 1
ATOM 4263 O O . THR B 1 213 ? -21.688 16.047 -11.859 1 92.31 213 THR B O 1
ATOM 4266 N N . GLU B 1 214 ? -23.688 15.641 -12.773 1 92.44 214 GLU B N 1
ATOM 4267 C CA . GLU B 1 214 ? -23.141 14.781 -13.82 1 92.44 214 GLU B CA 1
ATOM 4268 C C . GLU B 1 214 ? -22.141 15.531 -14.68 1 92.44 214 GLU B C 1
ATOM 4270 O O . GLU B 1 214 ? -21.047 15.016 -14.969 1 92.44 214 GLU B O 1
ATOM 4275 N N . PRO B 1 215 ? -22.406 16.766 -15.016 1 92.38 215 PRO B N 1
ATOM 4276 C CA . PRO B 1 215 ? -21.406 17.516 -15.797 1 92.38 215 PRO B CA 1
ATOM 4277 C C . PRO B 1 215 ? -20.109 17.734 -15.039 1 92.38 215 PRO B C 1
ATOM 4279 O O . PRO B 1 215 ? -19.031 17.672 -15.625 1 92.38 215 PRO B O 1
ATOM 4282 N N . VAL B 1 216 ? -20.25 17.984 -13.758 1 90.44 216 VAL B N 1
ATOM 4283 C CA . VAL B 1 216 ? -19.062 18.172 -12.938 1 90.44 216 VAL B CA 1
ATOM 4284 C C . VAL B 1 216 ? -18.25 16.875 -12.867 1 90.44 216 VAL B C 1
ATOM 4286 O O . VAL B 1 216 ? -17.031 16.891 -13.031 1 90.44 216 VAL B O 1
ATOM 4289 N N . ALA B 1 217 ? -18.938 15.805 -12.664 1 92.19 217 ALA B N 1
ATOM 4290 C CA . ALA B 1 217 ? -18.297 14.5 -12.617 1 92.19 217 ALA B CA 1
ATOM 4291 C C . ALA B 1 217 ? -17.562 14.211 -13.922 1 92.19 217 ALA B C 1
ATOM 4293 O O . ALA B 1 217 ? -16.406 13.773 -13.906 1 92.19 217 ALA B O 1
ATOM 4294 N N . HIS B 1 218 ? -18.156 14.453 -14.992 1 90.5 218 HIS B N 1
ATOM 4295 C CA . HIS B 1 218 ? -17.562 14.242 -16.297 1 90.5 218 HIS B CA 1
ATOM 4296 C C . HIS B 1 218 ? -16.297 15.094 -16.484 1 90.5 218 HIS B C 1
ATOM 4298 O O . HIS B 1 218 ? -15.289 14.617 -16.984 1 90.5 218 HIS B O 1
ATOM 4304 N N . SER B 1 219 ? -16.438 16.297 -16.078 1 89.19 219 SER B N 1
ATOM 4305 C CA . SER B 1 219 ? -15.305 17.203 -16.203 1 89.19 219 SER B CA 1
ATOM 4306 C C . SER B 1 219 ? -14.117 16.734 -15.375 1 89.19 219 SER B C 1
ATOM 4308 O O . SER B 1 219 ? -12.961 17.016 -15.711 1 89.19 219 SER B O 1
ATOM 4310 N N . LEU B 1 220 ? -14.445 16.047 -14.328 1 85.06 220 LEU B N 1
ATOM 4311 C CA . LEU B 1 220 ? -13.398 15.57 -13.43 1 85.06 220 LEU B CA 1
ATOM 4312 C C . LEU B 1 220 ? -12.977 14.156 -13.805 1 85.06 220 LEU B C 1
ATOM 4314 O O . LEU B 1 220 ? -12.078 13.586 -13.172 1 85.06 220 LEU B O 1
ATOM 4318 N N . GLY B 1 221 ? -13.633 13.578 -14.812 1 85.12 221 GLY B N 1
ATOM 4319 C CA . GLY B 1 221 ? -13.336 12.211 -15.227 1 85.12 221 GLY B CA 1
ATOM 4320 C C . GLY B 1 221 ? -13.781 11.172 -14.219 1 85.12 221 GLY B C 1
ATOM 4321 O O . GLY B 1 221 ? -13.141 10.125 -14.086 1 85.12 221 GLY B O 1
ATOM 4322 N N . LEU B 1 222 ? -14.797 11.523 -13.422 1 90.12 222 LEU B N 1
ATOM 4323 C CA . LEU B 1 222 ? -15.305 10.602 -12.414 1 90.12 222 LEU B CA 1
ATOM 4324 C C . LEU B 1 222 ? -16.672 10.062 -12.805 1 90.12 222 LEU B C 1
ATOM 4326 O O . LEU B 1 222 ? -17.406 10.711 -13.555 1 90.12 222 LEU B O 1
ATOM 4330 N N . GLU B 1 223 ? -16.953 8.891 -12.43 1 95.06 223 GLU B N 1
ATOM 4331 C CA . GLU B 1 223 ? -18.297 8.336 -12.578 1 95.06 223 GLU B CA 1
ATOM 4332 C C . GLU B 1 223 ? -19.172 8.641 -11.359 1 95.06 223 GLU B C 1
ATOM 4334 O O . GLU B 1 223 ? -18.875 8.195 -10.25 1 95.06 223 GLU B O 1
ATOM 4339 N N . ARG B 1 224 ? -20.188 9.328 -11.586 1 96.81 224 ARG B N 1
ATOM 4340 C CA . ARG B 1 224 ? -21.047 9.828 -10.508 1 96.81 224 ARG B CA 1
ATOM 4341 C C . ARG B 1 224 ? -22.062 8.773 -10.086 1 96.81 224 ARG B C 1
ATOM 4343 O O . ARG B 1 224 ? -22.656 8.102 -10.93 1 96.81 224 ARG B O 1
ATOM 4350 N N . ARG B 1 225 ? -22.25 8.656 -8.82 1 96.5 225 ARG B N 1
ATOM 4351 C CA . ARG B 1 225 ? -23.406 7.984 -8.234 1 96.5 225 ARG B CA 1
ATOM 4352 C C . ARG B 1 225 ? -24.297 8.977 -7.492 1 96.5 225 ARG B C 1
ATOM 4354 O O . ARG B 1 225 ? -23.797 9.867 -6.801 1 96.5 225 ARG B O 1
ATOM 4361 N N . ALA B 1 226 ? -25.562 8.805 -7.551 1 92.25 226 ALA B N 1
ATOM 4362 C CA . ALA B 1 226 ? -26.531 9.805 -7.102 1 92.25 226 ALA B CA 1
ATOM 4363 C C . ALA B 1 226 ? -26.531 9.93 -5.582 1 92.25 226 ALA B C 1
ATOM 4365 O O . ALA B 1 226 ? -26.812 11 -5.043 1 92.25 226 ALA B O 1
ATOM 4366 N N . GLY B 1 227 ? -26.25 8.852 -4.961 1 94.88 227 GLY B N 1
ATOM 4367 C CA . GLY B 1 227 ? -26.25 8.898 -3.506 1 94.88 227 GLY B CA 1
ATOM 4368 C C . GLY B 1 227 ? -25.328 7.871 -2.877 1 94.88 227 GLY B C 1
ATOM 4369 O O . GLY B 1 227 ? -24.75 7.043 -3.578 1 94.88 227 GLY B O 1
ATOM 4370 N N . LEU B 1 228 ? -25.234 7.98 -1.596 1 97.19 228 LEU B N 1
ATOM 4371 C CA . LEU B 1 228 ? -24.328 7.129 -0.824 1 97.19 228 LEU B CA 1
ATOM 4372 C C . LEU B 1 228 ? -24.703 5.66 -0.97 1 97.19 228 LEU B C 1
ATOM 4374 O O . LEU B 1 228 ? -23.828 4.805 -1.141 1 97.19 228 LEU B O 1
ATOM 4378 N N . GLY B 1 229 ? -25.984 5.371 -0.924 1 97.69 229 GLY B N 1
ATOM 4379 C CA . GLY B 1 229 ? -26.453 3.998 -1.026 1 97.69 229 GLY B CA 1
ATOM 4380 C C . GLY B 1 229 ? -25.984 3.303 -2.293 1 97.69 229 GLY B C 1
ATOM 4381 O O . GLY B 1 229 ? -25.516 2.166 -2.248 1 97.69 229 GLY B O 1
ATOM 4382 N N . GLN B 1 230 ? -26.141 3.967 -3.4 1 97.5 230 GLN B N 1
ATOM 4383 C CA . GLN B 1 230 ? -25.703 3.404 -4.676 1 97.5 230 GLN B CA 1
ATOM 4384 C C . GLN B 1 230 ? -24.203 3.148 -4.676 1 97.5 230 GLN B C 1
ATOM 4386 O O . GLN B 1 230 ? -23.75 2.113 -5.168 1 97.5 230 GLN B O 1
ATOM 4391 N N . LEU B 1 231 ? -23.484 4.07 -4.184 1 98.44 231 LEU B N 1
ATOM 4392 C CA . LEU B 1 231 ? -22.031 3.941 -4.141 1 98.44 231 LEU B CA 1
ATOM 4393 C C . LEU B 1 231 ? -21.609 2.756 -3.275 1 98.44 231 LEU B C 1
ATOM 4395 O O . LEU B 1 231 ? -20.781 1.949 -3.682 1 98.44 231 LEU B O 1
ATOM 4399 N N . LEU B 1 232 ? -22.219 2.613 -2.092 1 98.75 232 LEU B N 1
ATOM 4400 C CA . LEU B 1 232 ? -21.859 1.57 -1.137 1 98.75 232 LEU B CA 1
ATOM 4401 C C . LEU B 1 232 ? -22.156 0.187 -1.707 1 98.75 232 LEU B C 1
ATOM 4403 O O . LEU B 1 232 ? -21.406 -0.762 -1.465 1 98.75 232 LEU B O 1
ATOM 4407 N N . ALA B 1 233 ? -23.156 0.055 -2.541 1 98.12 233 ALA B N 1
ATOM 4408 C CA . ALA B 1 233 ? -23.578 -1.223 -3.109 1 98.12 233 ALA B CA 1
ATOM 4409 C C . ALA B 1 233 ? -22.609 -1.682 -4.199 1 98.12 233 ALA B C 1
ATOM 4411 O O . ALA B 1 233 ? -22.562 -2.867 -4.539 1 98.12 233 ALA B O 1
ATOM 4412 N N . GLU B 1 234 ? -21.812 -0.784 -4.695 1 98.12 234 GLU B N 1
ATOM 4413 C CA . GLU B 1 234 ? -21 -1.104 -5.863 1 98.12 234 GLU B CA 1
ATOM 4414 C C . GLU B 1 234 ? -19.516 -1.134 -5.508 1 98.12 234 GLU B C 1
ATOM 4416 O O . GLU B 1 234 ? -18.719 -1.794 -6.18 1 98.12 234 GLU B O 1
ATOM 4421 N N . ALA B 1 235 ? -19.125 -0.419 -4.535 1 98.75 235 ALA B N 1
ATOM 4422 C CA . ALA B 1 235 ? -17.703 -0.187 -4.254 1 98.75 235 ALA B CA 1
ATOM 4423 C C . ALA B 1 235 ? -17.094 -1.363 -3.498 1 98.75 235 ALA B C 1
ATOM 4425 O O . ALA B 1 235 ? -17.703 -1.886 -2.559 1 98.75 235 ALA B O 1
ATOM 4426 N N . ASP B 1 236 ? -15.906 -1.839 -3.932 1 98.62 236 ASP B N 1
ATOM 4427 C CA . ASP B 1 236 ? -15.109 -2.797 -3.17 1 98.62 236 ASP B CA 1
ATOM 4428 C C . ASP B 1 236 ? -14.352 -2.105 -2.039 1 98.62 236 ASP B C 1
ATOM 4430 O O . ASP B 1 236 ? -14.055 -2.723 -1.014 1 98.62 236 ASP B O 1
ATOM 4434 N N . ILE B 1 237 ? -13.984 -0.856 -2.275 1 98.81 237 ILE B N 1
ATOM 4435 C CA . ILE B 1 237 ? -13.297 0.013 -1.327 1 98.81 237 ILE B CA 1
ATOM 4436 C C . ILE B 1 237 ? -14.023 1.351 -1.23 1 98.81 237 ILE B C 1
ATOM 4438 O O . ILE B 1 237 ? -14.344 1.967 -2.25 1 98.81 237 ILE B O 1
ATOM 4442 N N . VAL B 1 238 ? -14.328 1.785 -0.036 1 98.94 238 VAL B N 1
ATOM 4443 C CA . VAL B 1 238 ? -14.977 3.068 0.202 1 98.94 238 VAL B CA 1
ATOM 4444 C C . VAL B 1 238 ? -14.023 4.004 0.938 1 98.94 238 VAL B C 1
ATOM 4446 O O . VAL B 1 238 ? -13.469 3.645 1.979 1 98.94 238 VAL B O 1
ATOM 4449 N N . SER B 1 239 ? -13.773 5.156 0.415 1 98.88 239 SER B N 1
ATOM 4450 C CA . SER B 1 239 ? -12.914 6.16 1.035 1 98.88 239 SER B CA 1
ATOM 4451 C C . SER B 1 239 ? -13.68 7.453 1.295 1 98.88 239 SER B C 1
ATOM 4453 O O . SER B 1 239 ? -14.328 7.988 0.394 1 98.88 239 SER B O 1
ATOM 4455 N N . ILE B 1 240 ? -13.57 7.996 2.477 1 98.69 240 ILE B N 1
ATOM 4456 C CA . ILE B 1 240 ? -14.383 9.125 2.928 1 98.69 240 ILE B CA 1
ATOM 4457 C C . ILE B 1 240 ? -13.562 10.406 2.867 1 98.69 240 ILE B C 1
ATOM 4459 O O . ILE B 1 240 ? -12.469 10.484 3.436 1 98.69 240 ILE B O 1
ATOM 4463 N N . HIS B 1 241 ? -14.117 11.453 2.254 1 97.19 241 HIS B N 1
ATOM 4464 C CA . HIS B 1 241 ? -13.414 12.719 2.057 1 97.19 241 HIS B CA 1
ATOM 4465 C C . HIS B 1 241 ? -14.359 13.906 2.213 1 97.19 241 HIS B C 1
ATOM 4467 O O . HIS B 1 241 ? -14.266 14.883 1.466 1 97.19 241 HIS B O 1
ATOM 4473 N N . VAL B 1 242 ? -15.273 13.867 3.125 1 95.25 242 VAL B N 1
ATOM 4474 C CA . VAL B 1 242 ? -16.188 14.961 3.416 1 95.25 242 VAL B CA 1
ATOM 4475 C C . VAL B 1 242 ? -15.797 15.625 4.734 1 95.25 242 VAL B C 1
ATOM 4477 O O . VAL B 1 242 ? -15.18 15 5.594 1 95.25 242 VAL B O 1
ATOM 4480 N N . PRO B 1 243 ? -16.172 16.891 4.93 1 91.06 243 PRO B N 1
ATOM 4481 C CA . PRO B 1 243 ? -15.93 17.531 6.227 1 91.06 243 PRO B CA 1
ATOM 4482 C C . PRO B 1 243 ? -16.891 17.031 7.312 1 91.06 243 PRO B C 1
ATOM 4484 O O . PRO B 1 243 ? -17.922 16.422 7.004 1 91.06 243 PRO B O 1
ATOM 4487 N N . LEU B 1 244 ? -16.484 17.156 8.523 1 91.88 244 LEU B N 1
ATOM 4488 C CA . LEU B 1 244 ? -17.391 16.891 9.625 1 91.88 244 LEU B CA 1
ATOM 4489 C C . LEU B 1 244 ? -18.359 18.047 9.836 1 91.88 244 LEU B C 1
ATOM 4491 O O . LEU B 1 244 ? -17.922 19.172 10.141 1 91.88 244 LEU B O 1
ATOM 4495 N N . THR B 1 245 ? -19.531 17.938 9.57 1 91 245 THR B N 1
ATOM 4496 C CA . THR B 1 245 ? -20.625 18.859 9.758 1 91 245 THR B CA 1
ATOM 4497 C C . THR B 1 245 ? -21.797 18.188 10.461 1 91 245 THR B C 1
ATOM 4499 O O . THR B 1 245 ? -21.781 16.969 10.672 1 91 245 THR B O 1
ATOM 4502 N N . PRO B 1 246 ? -22.75 18.922 10.898 1 92.19 246 PRO B N 1
ATOM 4503 C CA . PRO B 1 246 ? -23.938 18.266 11.469 1 92.19 246 PRO B CA 1
ATOM 4504 C C . PRO B 1 246 ? -24.547 17.234 10.523 1 92.19 246 PRO B C 1
ATOM 4506 O O . PRO B 1 246 ? -25.109 16.234 10.969 1 92.19 246 PRO B O 1
ATOM 4509 N N . GLN B 1 247 ? -24.422 17.484 9.25 1 92.19 247 GLN B N 1
ATOM 4510 C CA . GLN B 1 247 ? -25.016 16.609 8.242 1 92.19 247 GLN B CA 1
ATOM 4511 C C . GLN B 1 247 ? -24.156 15.352 8.039 1 92.19 247 GLN B C 1
ATOM 4513 O O . GLN B 1 247 ? -24.672 14.328 7.578 1 92.19 247 GLN B O 1
ATOM 4518 N N . THR B 1 248 ? -22.891 15.398 8.336 1 95.12 248 THR B N 1
ATOM 4519 C CA . THR B 1 248 ? -22 14.273 8.039 1 95.12 248 THR B CA 1
ATOM 4520 C C . THR B 1 248 ? -21.609 13.547 9.32 1 95.12 248 THR B C 1
ATOM 4522 O O . THR B 1 248 ? -20.969 12.5 9.266 1 95.12 248 THR B O 1
ATOM 4525 N N . ARG B 1 249 ? -21.953 14.133 10.461 1 96.25 249 ARG B N 1
ATOM 4526 C CA . ARG B 1 249 ? -21.719 13.438 11.727 1 96.25 249 ARG B CA 1
ATOM 4527 C C . ARG B 1 249 ? -22.5 12.125 11.781 1 96.25 249 ARG B C 1
ATOM 4529 O O . ARG B 1 249 ? -23.719 12.109 11.586 1 96.25 249 ARG B O 1
ATOM 4536 N N . GLY B 1 250 ? -21.781 11.062 11.977 1 97.44 250 GLY B N 1
ATOM 4537 C CA . GLY B 1 250 ? -22.422 9.758 12.039 1 97.44 250 GLY B CA 1
ATOM 4538 C C . GLY B 1 250 ? -22.953 9.289 10.695 1 97.44 250 GLY B C 1
ATOM 4539 O O . GLY B 1 250 ? -23.875 8.484 10.625 1 97.44 250 GLY B O 1
ATOM 4540 N N . LEU B 1 251 ? -22.391 9.828 9.656 1 97.56 251 LEU B N 1
ATOM 4541 C CA . LEU B 1 251 ? -22.797 9.477 8.305 1 97.56 251 LEU B CA 1
ATOM 4542 C C . LEU B 1 251 ? -22.672 7.977 8.07 1 97.56 251 LEU B C 1
ATOM 4544 O O . LEU B 1 251 ? -23.453 7.395 7.316 1 97.56 251 LEU B O 1
ATOM 4548 N N . PHE B 1 252 ? -21.703 7.336 8.664 1 98.62 252 PHE B N 1
ATOM 4549 C CA . PHE B 1 252 ? -21.484 5.895 8.555 1 98.62 252 PHE B CA 1
ATOM 4550 C C . PHE B 1 252 ? -21.828 5.199 9.867 1 98.62 252 PHE B C 1
ATOM 4552 O O . PHE B 1 252 ? -21.078 5.285 10.836 1 98.62 252 PHE B O 1
ATOM 4559 N N . GLY B 1 253 ? -22.906 4.566 9.914 1 98.31 253 GLY B N 1
ATOM 4560 C CA . GLY B 1 253 ? -23.344 3.672 10.969 1 98.31 253 GLY B CA 1
ATOM 4561 C C . GLY B 1 253 ? -23.703 2.287 10.469 1 98.31 253 GLY B C 1
ATOM 4562 O O . GLY B 1 253 ? -23.297 1.892 9.375 1 98.31 253 GLY B O 1
ATOM 4563 N N . THR B 1 254 ? -24.406 1.542 11.281 1 98.25 254 THR B N 1
ATOM 4564 C CA . THR B 1 254 ? -24.734 0.149 11 1 98.25 254 THR B CA 1
ATOM 4565 C C . THR B 1 254 ? -25.484 0.029 9.68 1 98.25 254 THR B C 1
ATOM 4567 O O . THR B 1 254 ? -25.234 -0.895 8.898 1 98.25 254 THR B O 1
ATOM 4570 N N . ALA B 1 255 ? -26.391 0.98 9.445 1 98.19 255 ALA B N 1
ATOM 4571 C CA . ALA B 1 255 ? -27.172 0.93 8.211 1 98.19 255 ALA B CA 1
ATOM 4572 C C . ALA B 1 255 ? -26.266 1.015 6.984 1 98.19 255 ALA B C 1
ATOM 4574 O O . ALA B 1 255 ? -26.438 0.261 6.023 1 98.19 255 ALA B O 1
ATOM 4575 N N . GLU B 1 256 ? -25.359 1.926 6.992 1 98.69 256 GLU B N 1
ATOM 4576 C CA . GLU B 1 256 ? -24.422 2.088 5.891 1 98.69 256 GLU B CA 1
ATOM 4577 C C . GLU B 1 256 ? -23.484 0.888 5.781 1 98.69 256 GLU B C 1
ATOM 4579 O O . GLU B 1 256 ? -23.203 0.42 4.68 1 98.69 256 GLU B O 1
ATOM 4584 N N . PHE B 1 257 ? -23 0.353 6.918 1 98.69 257 PHE B N 1
ATOM 4585 C CA . PHE B 1 257 ? -22.141 -0.818 6.918 1 98.69 257 PHE B CA 1
ATOM 4586 C C . PHE B 1 257 ? -22.828 -2.006 6.258 1 98.69 257 PHE B C 1
ATOM 4588 O O . PHE B 1 257 ? -22.203 -2.752 5.5 1 98.69 257 PHE B O 1
ATOM 4595 N N . ARG B 1 258 ? -24.094 -2.154 6.508 1 98.25 258 ARG B N 1
ATOM 4596 C CA . ARG B 1 258 ? -24.859 -3.25 5.934 1 98.25 258 ARG B CA 1
ATOM 4597 C C . ARG B 1 258 ? -24.969 -3.104 4.418 1 98.25 258 ARG B C 1
ATOM 4599 O O . ARG B 1 258 ? -25.031 -4.098 3.695 1 98.25 258 ARG B O 1
ATOM 4606 N N . GLN B 1 259 ? -25 -1.881 3.979 1 98.44 259 GLN B N 1
ATOM 4607 C CA . GLN B 1 259 ? -25.156 -1.603 2.555 1 98.44 259 GLN B CA 1
ATOM 4608 C C . GLN B 1 259 ? -23.859 -1.854 1.8 1 98.44 259 GLN B C 1
ATOM 4610 O O . GLN B 1 259 ? -23.859 -2.002 0.576 1 98.44 259 GLN B O 1
ATOM 4615 N N . MET B 1 260 ? -22.734 -1.83 2.461 1 98.62 260 MET B N 1
ATOM 4616 C CA . MET B 1 260 ? -21.453 -2.086 1.817 1 98.62 260 MET B CA 1
ATOM 4617 C C . MET B 1 260 ? -21.375 -3.527 1.328 1 98.62 260 MET B C 1
ATOM 4619 O O . MET B 1 260 ? -21.969 -4.426 1.926 1 98.62 260 MET B O 1
ATOM 4623 N N . ARG B 1 261 ? -20.656 -3.771 0.326 1 98.06 261 ARG B N 1
ATOM 4624 C CA . ARG B 1 261 ? -20.5 -5.102 -0.254 1 98.06 261 ARG B CA 1
ATOM 4625 C C . ARG B 1 261 ? -19.812 -6.047 0.72 1 98.06 261 ARG B C 1
ATOM 4627 O O . ARG B 1 261 ? -18.938 -5.625 1.483 1 98.06 261 ARG B O 1
ATOM 4634 N N . GLN B 1 262 ? -20.188 -7.297 0.637 1 97.06 262 GLN B N 1
ATOM 4635 C CA . GLN B 1 262 ? -19.438 -8.32 1.364 1 97.06 262 GLN B CA 1
ATOM 4636 C C . GLN B 1 262 ? -17.969 -8.328 0.951 1 97.06 262 GLN B C 1
ATOM 4638 O O . GLN B 1 262 ? -17.656 -8.344 -0.241 1 97.06 262 GLN B O 1
ATOM 4643 N N . GLY B 1 263 ? -17.078 -8.266 1.964 1 96.88 263 GLY B N 1
ATOM 4644 C CA . GLY B 1 263 ? -15.656 -8.305 1.695 1 96.88 263 GLY B CA 1
ATOM 4645 C C . GLY B 1 263 ? -15.062 -6.941 1.393 1 96.88 263 GLY B C 1
ATOM 4646 O O . GLY B 1 263 ? -13.898 -6.836 1.007 1 96.88 263 GLY B O 1
ATOM 4647 N N . SER B 1 264 ? -15.812 -5.871 1.582 1 98.25 264 SER B N 1
ATOM 4648 C CA . SER B 1 264 ? -15.367 -4.531 1.216 1 98.25 264 SER B CA 1
ATOM 4649 C C . SER B 1 264 ? -14.43 -3.951 2.275 1 98.25 264 SER B C 1
ATOM 4651 O O . SER B 1 264 ? -14.25 -4.543 3.342 1 98.25 264 SER B O 1
ATOM 4653 N N . ILE B 1 265 ? -13.766 -2.807 1.952 1 98.62 265 ILE B N 1
ATOM 4654 C CA . ILE B 1 265 ? -12.82 -2.084 2.795 1 98.62 265 ILE B CA 1
ATOM 4655 C C . ILE B 1 265 ? -13.312 -0.657 3.02 1 98.62 265 ILE B C 1
ATOM 4657 O O . ILE B 1 265 ? -13.828 -0.019 2.098 1 98.62 265 ILE B O 1
ATOM 4661 N N . LEU B 1 266 ? -13.195 -0.179 4.215 1 98.88 266 LEU B N 1
ATOM 4662 C CA . LEU B 1 266 ? -13.555 1.193 4.551 1 98.88 266 LEU B CA 1
ATOM 4663 C C . LEU B 1 266 ? -12.328 1.989 4.977 1 98.88 266 LEU B C 1
ATOM 4665 O O . LEU B 1 266 ? -11.555 1.541 5.828 1 98.88 266 LEU B O 1
ATOM 4669 N N . ILE B 1 267 ? -12.141 3.143 4.359 1 98.94 267 ILE B N 1
ATOM 4670 C CA . ILE B 1 267 ? -11.016 4.016 4.684 1 98.94 267 ILE B CA 1
ATOM 4671 C C . ILE B 1 267 ? -11.539 5.391 5.105 1 98.94 267 ILE B C 1
ATOM 4673 O O . ILE B 1 267 ? -12.32 6.012 4.383 1 98.94 267 ILE B O 1
ATOM 4677 N N . ASN B 1 268 ? -11.125 5.84 6.25 1 98.81 268 ASN B N 1
ATOM 4678 C CA . ASN B 1 268 ? -11.477 7.184 6.699 1 98.81 268 ASN B CA 1
ATOM 4679 C C . ASN B 1 268 ? -10.234 8.016 7.023 1 98.81 268 ASN B C 1
ATOM 4681 O O . ASN B 1 268 ? -9.539 7.734 7.996 1 98.81 268 ASN B O 1
ATOM 4685 N N . THR B 1 269 ? -9.977 8.984 6.238 1 97.69 269 THR B N 1
ATOM 4686 C CA . THR B 1 269 ? -8.906 9.945 6.473 1 97.69 269 THR B CA 1
ATOM 4687 C C . THR B 1 269 ? -9.469 11.352 6.668 1 97.69 269 THR B C 1
ATOM 4689 O O . THR B 1 269 ? -8.727 12.336 6.676 1 97.69 269 THR B O 1
ATOM 4692 N N . ALA B 1 270 ? -10.75 11.477 6.684 1 94.88 270 ALA B N 1
ATOM 4693 C CA . ALA B 1 270 ? -11.398 12.781 6.809 1 94.88 270 ALA B CA 1
ATOM 4694 C C . ALA B 1 270 ? -11.367 13.273 8.25 1 94.88 270 ALA B C 1
ATOM 4696 O O . ALA B 1 270 ? -10.32 13.688 8.75 1 94.88 270 ALA B O 1
ATOM 4697 N N . ARG B 1 271 ? -12.516 13.023 9.008 1 93.56 271 ARG B N 1
ATOM 4698 C CA . ARG B 1 271 ? -12.57 13.453 10.398 1 93.56 271 ARG B CA 1
ATOM 4699 C C . ARG B 1 271 ? -13.211 12.383 11.273 1 93.56 271 ARG B C 1
ATOM 4701 O O . ARG B 1 271 ? -14.055 11.617 10.812 1 93.56 271 ARG B O 1
ATOM 4708 N N . GLY B 1 272 ? -12.711 12.352 12.508 1 95.25 272 GLY B N 1
ATOM 4709 C CA . GLY B 1 272 ? -13.43 11.555 13.484 1 95.25 272 GLY B CA 1
ATOM 4710 C C . GLY B 1 272 ? -14.867 12 13.672 1 95.25 272 GLY B C 1
ATOM 4711 O O . GLY B 1 272 ? -15.156 13.203 13.656 1 95.25 272 GLY B O 1
ATOM 4712 N N . GLY B 1 273 ? -15.688 11.109 13.891 1 96.5 273 GLY B N 1
ATOM 4713 C CA . GLY B 1 273 ? -17.094 11.43 14.086 1 96.5 273 GLY B CA 1
ATOM 4714 C C . GLY B 1 273 ? -17.938 11.156 12.859 1 96.5 273 GLY B C 1
ATOM 4715 O O . GLY B 1 273 ? -19.156 11.039 12.961 1 96.5 273 GLY B O 1
ATOM 4716 N N . ILE B 1 274 ? -17.328 11.086 11.703 1 98 274 ILE B N 1
ATOM 4717 C CA . ILE B 1 274 ? -18.062 10.742 10.492 1 98 274 ILE B CA 1
ATOM 4718 C C . ILE B 1 274 ? -18.438 9.258 10.516 1 98 274 ILE B C 1
ATOM 4720 O O . ILE B 1 274 ? -19.562 8.891 10.18 1 98 274 ILE B O 1
ATOM 4724 N N . VAL B 1 275 ? -17.5 8.438 10.906 1 98.62 275 VAL B N 1
ATOM 4725 C CA . VAL B 1 275 ? -17.734 7.02 11.148 1 98.62 275 VAL B CA 1
ATOM 4726 C C . VAL B 1 275 ? -18.031 6.789 12.633 1 98.62 275 VAL B C 1
ATOM 4728 O O . VAL B 1 275 ? -17.281 7.266 13.5 1 98.62 275 VAL B O 1
ATOM 4731 N N . ASP B 1 276 ? -19.094 6.148 12.961 1 98.5 276 ASP B N 1
ATOM 4732 C CA . ASP B 1 276 ? -19.344 5.727 14.336 1 98.5 276 ASP B CA 1
ATOM 4733 C C . ASP B 1 276 ? -18.469 4.531 14.711 1 98.5 276 ASP B C 1
ATOM 4735 O O . ASP B 1 276 ? -18.781 3.393 14.352 1 98.5 276 ASP B O 1
ATOM 4739 N N . GLU B 1 277 ? -17.438 4.777 15.469 1 98.44 277 GLU B N 1
ATOM 4740 C CA . GLU B 1 277 ? -16.422 3.77 15.766 1 98.44 277 GLU B CA 1
ATOM 4741 C C . GLU B 1 277 ? -17.016 2.613 16.578 1 98.44 277 GLU B C 1
ATOM 4743 O O . GLU B 1 277 ? -16.625 1.46 16.391 1 98.44 277 GLU B O 1
ATOM 4748 N N . HIS B 1 278 ? -17.922 2.934 17.484 1 98.38 278 HIS B N 1
ATOM 4749 C CA . HIS B 1 278 ? -18.531 1.895 18.297 1 98.38 278 HIS B CA 1
ATOM 4750 C C . HIS B 1 278 ? -19.422 0.983 17.453 1 98.38 278 HIS B C 1
ATOM 4752 O O . HIS B 1 278 ? -19.359 -0.242 17.578 1 98.38 278 HIS B O 1
ATOM 4758 N N . GLN B 1 279 ? -20.188 1.582 16.625 1 98.56 279 GLN B N 1
ATOM 4759 C CA . GLN B 1 279 ? -21.031 0.786 15.742 1 98.56 279 GLN B CA 1
ATOM 4760 C C . GLN B 1 279 ? -20.188 -0.024 14.766 1 98.56 279 GLN B C 1
ATOM 4762 O O . GLN B 1 279 ? -20.516 -1.17 14.453 1 98.56 279 GLN B O 1
ATOM 4767 N N . LEU B 1 280 ? -19.156 0.562 14.258 1 98.56 280 LEU B N 1
ATOM 4768 C CA . LEU B 1 280 ? -18.266 -0.147 13.336 1 98.56 280 LEU B CA 1
ATOM 4769 C C . LEU B 1 280 ? -17.672 -1.379 14 1 98.56 280 LEU B C 1
ATOM 4771 O O . LEU B 1 280 ? -17.672 -2.469 13.422 1 98.56 280 LEU B O 1
ATOM 4775 N N . THR B 1 281 ? -17.172 -1.174 15.211 1 98.44 281 THR B N 1
ATOM 4776 C CA . THR B 1 281 ? -16.562 -2.27 15.961 1 98.44 281 THR B CA 1
ATOM 4777 C C . THR B 1 281 ? -17.562 -3.395 16.188 1 98.44 281 THR B C 1
ATOM 4779 O O . THR B 1 281 ? -17.266 -4.562 15.922 1 98.44 281 THR B O 1
ATOM 4782 N N . ALA B 1 282 ? -18.719 -2.992 16.641 1 98.31 282 ALA B N 1
ATOM 4783 C CA . ALA B 1 282 ? -19.781 -3.971 16.891 1 98.31 282 ALA B CA 1
ATOM 4784 C C . ALA B 1 282 ? -20.141 -4.719 15.609 1 98.31 282 ALA B C 1
ATOM 4786 O O . ALA B 1 282 ? -20.312 -5.941 15.625 1 98.31 282 ALA B O 1
ATOM 4787 N N . PHE B 1 283 ? -20.25 -4.047 14.531 1 98.31 283 PHE B N 1
ATOM 4788 C CA . PHE B 1 283 ? -20.625 -4.633 13.25 1 98.31 283 PHE B CA 1
ATOM 4789 C C . PHE B 1 283 ? -19.562 -5.621 12.781 1 98.31 283 PHE B C 1
ATOM 4791 O O . PHE B 1 283 ? -19.891 -6.73 12.352 1 98.31 283 PHE B O 1
ATOM 4798 N N . MET B 1 284 ? -18.312 -5.258 12.836 1 97.88 284 MET B N 1
ATOM 4799 C CA . MET B 1 284 ? -17.219 -6.113 12.367 1 97.88 284 MET B CA 1
ATOM 4800 C C . MET B 1 284 ? -17.125 -7.375 13.211 1 97.88 284 MET B C 1
ATOM 4802 O O . MET B 1 284 ? -16.734 -8.438 12.711 1 97.88 284 MET B O 1
ATOM 4806 N N . ARG B 1 285 ? -17.438 -7.27 14.508 1 97 285 ARG B N 1
ATOM 4807 C CA . ARG B 1 285 ? -17.453 -8.438 15.383 1 97 285 ARG B CA 1
ATOM 4808 C C . ARG B 1 285 ? -18.609 -9.375 15.039 1 97 285 ARG B C 1
ATOM 4810 O O . ARG B 1 285 ? -18.438 -10.594 15 1 97 285 ARG B O 1
ATOM 4817 N N . GLU B 1 286 ? -19.734 -8.734 14.797 1 97.31 286 GLU B N 1
ATOM 4818 C CA . GLU B 1 286 ? -20.938 -9.508 14.523 1 97.31 286 GLU B CA 1
ATOM 4819 C C . GLU B 1 286 ? -20.875 -10.164 13.148 1 97.31 286 GLU B C 1
ATOM 4821 O O . GLU B 1 286 ? -21.344 -11.297 12.977 1 97.31 286 GLU B O 1
ATOM 4826 N N . PHE B 1 287 ? -20.422 -9.469 12.18 1 96.44 287 PHE B N 1
ATOM 4827 C CA . PHE B 1 287 ? -20.344 -9.953 10.812 1 96.44 287 PHE B CA 1
ATOM 4828 C C . PHE B 1 287 ? -18.906 -9.977 10.312 1 96.44 287 PHE B C 1
ATOM 4830 O O . PHE B 1 287 ? -18.547 -9.219 9.414 1 96.44 287 PHE B O 1
ATOM 4837 N N . PRO B 1 288 ? -18.203 -11.016 10.742 1 92.38 288 PRO B N 1
ATOM 4838 C CA . PRO B 1 288 ? -16.797 -11.086 10.336 1 92.38 288 PRO B CA 1
ATOM 4839 C C . PRO B 1 288 ? -16.625 -11.156 8.82 1 92.38 288 PRO B C 1
ATOM 4841 O O . PRO B 1 288 ? -17.406 -11.836 8.141 1 92.38 288 PRO B O 1
ATOM 4844 N N . ARG B 1 289 ? -15.805 -10.297 8.219 1 92.38 289 ARG B N 1
ATOM 4845 C CA . ARG B 1 289 ? -15.344 -10.305 6.832 1 92.38 289 ARG B CA 1
ATOM 4846 C C . ARG B 1 289 ? -16.328 -9.578 5.926 1 92.38 289 ARG B C 1
ATOM 4848 O O . ARG B 1 289 ? -16.078 -9.422 4.727 1 92.38 289 ARG B O 1
ATOM 4855 N N . HIS B 1 290 ? -17.547 -9.188 6.48 1 97.06 290 HIS B N 1
ATOM 4856 C CA . HIS B 1 290 ? -18.375 -8.312 5.668 1 97.06 290 HIS B CA 1
ATOM 4857 C C . HIS B 1 290 ? -17.625 -7.055 5.254 1 97.06 290 HIS B C 1
ATOM 4859 O O . HIS B 1 290 ? -17.453 -6.793 4.062 1 97.06 290 HIS B O 1
ATOM 4865 N N . ILE B 1 291 ? -17.266 -6.32 6.188 1 97.94 291 ILE B N 1
ATOM 4866 C CA . ILE B 1 291 ? -16.172 -5.379 6.008 1 97.94 291 ILE B CA 1
ATOM 4867 C C . ILE B 1 291 ? -14.844 -6.047 6.398 1 97.94 291 ILE B C 1
ATOM 4869 O O . ILE B 1 291 ? -14.555 -6.211 7.586 1 97.94 291 ILE B O 1
ATOM 4873 N N . LYS B 1 292 ? -14.078 -6.477 5.438 1 96.12 292 LYS B N 1
ATOM 4874 C CA . LYS B 1 292 ? -12.969 -7.379 5.73 1 96.12 292 LYS B CA 1
ATOM 4875 C C . LYS B 1 292 ? -11.82 -6.629 6.391 1 96.12 292 LYS B C 1
ATOM 4877 O O . LYS B 1 292 ? -10.961 -7.238 7.031 1 96.12 292 LYS B O 1
ATOM 4882 N N . ALA B 1 293 ? -11.758 -5.309 6.141 1 97.56 293 ALA B N 1
ATOM 4883 C CA . ALA B 1 293 ? -10.703 -4.496 6.742 1 97.56 293 ALA B CA 1
ATOM 4884 C C . ALA B 1 293 ? -11.094 -3.02 6.754 1 97.56 293 ALA B C 1
ATOM 4886 O O . ALA B 1 293 ? -11.961 -2.592 5.996 1 97.56 293 ALA B O 1
ATOM 4887 N N . VAL B 1 294 ? -10.516 -2.258 7.629 1 98.62 294 VAL B N 1
ATOM 4888 C CA . VAL B 1 294 ? -10.695 -0.81 7.664 1 98.62 294 VAL B CA 1
ATOM 4889 C C . VAL B 1 294 ? -9.344 -0.125 7.844 1 98.62 294 VAL B C 1
ATOM 4891 O O . VAL B 1 294 ? -8.414 -0.712 8.406 1 98.62 294 VAL B O 1
ATOM 4894 N N . ALA B 1 295 ? -9.195 1.059 7.301 1 98.81 295 ALA B N 1
ATOM 4895 C CA . ALA B 1 295 ? -8.102 1.984 7.582 1 98.81 295 ALA B CA 1
ATOM 4896 C C . ALA B 1 295 ? -8.633 3.307 8.133 1 98.81 295 ALA B C 1
ATOM 4898 O O . ALA B 1 295 ? -9.305 4.059 7.418 1 98.81 295 ALA B O 1
ATOM 4899 N N . ILE B 1 296 ? -8.352 3.562 9.391 1 98.81 296 ILE B N 1
ATOM 4900 C CA . ILE B 1 296 ? -8.867 4.734 10.086 1 98.81 296 ILE B CA 1
ATOM 4901 C C . ILE B 1 296 ? -7.707 5.609 10.555 1 98.81 296 ILE B C 1
ATOM 4903 O O . ILE B 1 296 ? -6.859 5.168 11.336 1 98.81 296 ILE B O 1
ATOM 4907 N N . ASP B 1 297 ? -7.676 6.824 10.07 1 98.38 297 ASP B N 1
ATOM 4908 C CA . ASP B 1 297 ? -6.586 7.738 10.398 1 98.38 297 ASP B CA 1
ATOM 4909 C C . ASP B 1 297 ? -7.062 8.844 11.344 1 98.38 297 ASP B C 1
ATOM 4911 O O . ASP B 1 297 ? -6.25 9.586 11.898 1 98.38 297 ASP B O 1
ATOM 4915 N N . THR B 1 298 ? -8.367 9.031 11.461 1 96.75 298 THR B N 1
ATOM 4916 C CA . THR B 1 298 ? -8.945 10.062 12.312 1 96.75 298 THR B CA 1
ATOM 4917 C C . THR B 1 298 ? -9.984 9.469 13.258 1 96.75 298 THR B C 1
ATOM 4919 O O . THR B 1 298 ? -10.727 8.555 12.883 1 96.75 298 THR B O 1
ATOM 4922 N N . PHE B 1 299 ? -10.055 9.969 14.445 1 97.12 299 PHE B N 1
ATOM 4923 C CA . PHE B 1 299 ? -10.875 9.406 15.508 1 97.12 299 PHE B CA 1
ATOM 4924 C C . PHE B 1 299 ? -11.656 10.508 16.219 1 97.12 299 PHE B C 1
ATOM 4926 O O . PHE B 1 299 ? -11.273 11.68 16.188 1 97.12 299 PHE B O 1
ATOM 4933 N N . ALA B 1 300 ? -12.727 10.094 16.844 1 95.56 300 ALA B N 1
ATOM 4934 C CA . ALA B 1 300 ? -13.516 11.047 17.625 1 95.56 300 ALA B CA 1
ATOM 4935 C C . ALA B 1 300 ? -12.695 11.648 18.75 1 95.56 300 ALA B C 1
ATOM 4937 O O . ALA B 1 300 ? -12.812 12.844 19.047 1 95.56 300 ALA B O 1
ATOM 4938 N N . LEU B 1 301 ? -11.945 10.82 19.375 1 94.56 301 LEU B N 1
ATOM 4939 C CA . LEU B 1 301 ? -11 11.242 20.406 1 94.56 301 LEU B CA 1
ATOM 4940 C C . LEU B 1 301 ? -9.562 11 19.969 1 94.56 301 LEU B C 1
ATOM 4942 O O . LEU B 1 301 ? -9.195 9.883 19.609 1 94.56 301 LEU B O 1
ATOM 4946 N N . GLU B 1 302 ? -8.781 12.031 19.938 1 93.06 302 GLU B N 1
ATOM 4947 C CA . GLU B 1 302 ? -7.418 11.938 19.438 1 93.06 302 GLU B CA 1
ATOM 4948 C C . GLU B 1 302 ? -6.41 12.422 20.469 1 93.06 302 GLU B C 1
ATOM 4950 O O . GLU B 1 302 ? -6.789 12.992 21.5 1 93.06 302 GLU B O 1
ATOM 4955 N N . LYS B 1 303 ? -5.16 12.227 20.25 1 90 303 LYS B N 1
ATOM 4956 C CA . LYS B 1 303 ? -4.031 12.68 21.047 1 90 303 LYS B CA 1
ATOM 4957 C C . LYS B 1 303 ? -4.098 12.102 22.469 1 90 303 LYS B C 1
ATOM 4959 O O . LYS B 1 303 ? -4.25 10.898 22.641 1 90 303 LYS B O 1
ATOM 4964 N N . ASP B 1 304 ? -4.086 12.961 23.516 1 87.56 304 ASP B N 1
ATOM 4965 C CA . ASP B 1 304 ? -4.016 12.492 24.906 1 87.56 304 ASP B CA 1
ATOM 4966 C C . ASP B 1 304 ? -5.328 11.836 25.328 1 87.56 304 ASP B C 1
ATOM 4968 O O . ASP B 1 304 ? -5.379 11.148 26.344 1 87.56 304 ASP B O 1
ATOM 4972 N N . ARG B 1 305 ? -6.316 11.93 24.484 1 90.88 305 ARG B N 1
ATOM 4973 C CA . ARG B 1 305 ? -7.625 11.383 24.828 1 90.88 305 ARG B CA 1
ATOM 4974 C C . ARG B 1 305 ? -7.961 10.18 23.953 1 90.88 305 ARG B C 1
ATOM 4976 O O . ARG B 1 305 ? -9.102 9.711 23.938 1 90.88 305 ARG B O 1
ATOM 4983 N N . PHE B 1 306 ? -7.02 9.727 23.203 1 95 306 PHE B N 1
ATOM 4984 C CA . PHE B 1 306 ? -7.285 8.656 22.25 1 95 306 PHE B CA 1
ATOM 4985 C C . PHE B 1 306 ? -7.828 7.422 22.969 1 95 306 PHE B C 1
ATOM 4987 O O . PHE B 1 306 ? -7.215 6.926 23.922 1 95 306 PHE B O 1
ATOM 4994 N N . ASP B 1 307 ? -9.008 7.074 22.469 1 94.94 307 ASP B N 1
ATOM 4995 C CA . ASP B 1 307 ? -9.719 5.887 22.938 1 94.94 307 ASP B CA 1
ATOM 4996 C C . ASP B 1 307 ? -10.688 5.379 21.875 1 94.94 307 ASP B C 1
ATOM 4998 O O . ASP B 1 307 ? -11.703 6.016 21.594 1 94.94 307 ASP B O 1
ATOM 5002 N N . SER B 1 308 ? -10.336 4.344 21.281 1 97.56 308 SER B N 1
ATOM 5003 C CA . SER B 1 308 ? -11.211 3.795 20.25 1 97.56 308 SER B CA 1
ATOM 5004 C C . SER B 1 308 ? -11.383 2.287 20.406 1 97.56 308 SER B C 1
ATOM 5006 O O . SER B 1 308 ? -10.398 1.561 20.562 1 97.56 308 SER B O 1
ATOM 5008 N N . PRO B 1 309 ? -12.594 1.819 20.359 1 98.12 309 PRO B N 1
ATOM 5009 C CA . PRO B 1 309 ? -12.82 0.375 20.438 1 98.12 309 PRO B CA 1
ATOM 5010 C C . PRO B 1 309 ? -12.234 -0.381 19.25 1 98.12 309 PRO B C 1
ATOM 5012 O O . PRO B 1 309 ? -12.125 -1.609 19.281 1 98.12 309 PRO B O 1
ATOM 5015 N N . LEU B 1 310 ? -11.789 0.262 18.219 1 98.06 310 LEU B N 1
ATOM 5016 C CA . LEU B 1 310 ? -11.25 -0.361 17.016 1 98.06 310 LEU B CA 1
ATOM 5017 C C . LEU B 1 310 ? -9.883 -0.982 17.297 1 98.06 310 LEU B C 1
ATOM 5019 O O . LEU B 1 310 ? -9.391 -1.794 16.5 1 98.06 310 LEU B O 1
ATOM 5023 N N . THR B 1 311 ? -9.25 -0.595 18.422 1 97.56 311 THR B N 1
ATOM 5024 C CA . THR B 1 311 ? -7.941 -1.142 18.781 1 97.56 311 THR B CA 1
ATOM 5025 C C . THR B 1 311 ? -8.039 -2.643 19.031 1 97.56 311 THR B C 1
ATOM 5027 O O . THR B 1 311 ? -7.023 -3.346 19.016 1 97.56 311 THR B O 1
ATOM 5030 N N . ALA B 1 312 ? -9.258 -3.125 19.234 1 95.38 312 ALA B N 1
ATOM 5031 C CA . ALA B 1 312 ? -9.461 -4.539 19.516 1 95.38 312 ALA B CA 1
ATOM 5032 C C . ALA B 1 312 ? -9.75 -5.328 18.25 1 95.38 312 ALA B C 1
ATOM 5034 O O . ALA B 1 312 ? -9.938 -6.547 18.297 1 95.38 312 ALA B O 1
ATOM 5035 N N . ILE B 1 313 ? -9.789 -4.676 17.125 1 95.25 313 ILE B N 1
ATOM 5036 C CA . ILE B 1 313 ? -10.109 -5.312 15.859 1 95.25 313 ILE B CA 1
ATOM 5037 C C . ILE B 1 313 ? -8.828 -5.59 15.078 1 95.25 313 ILE B C 1
ATOM 5039 O O . ILE B 1 313 ? -8.109 -4.66 14.711 1 95.25 313 ILE B O 1
ATOM 5043 N N . ALA B 1 314 ? -8.453 -6.789 14.75 1 89.62 314 ALA B N 1
ATOM 5044 C CA . ALA B 1 314 ? -7.203 -7.211 14.133 1 89.62 314 ALA B CA 1
ATOM 5045 C C . ALA B 1 314 ? -7.086 -6.68 12.703 1 89.62 314 ALA B C 1
ATOM 5047 O O . ALA B 1 314 ? -6 -6.285 12.266 1 89.62 314 ALA B O 1
ATOM 5048 N N . ASN B 1 315 ? -8.102 -6.68 11.922 1 92.25 315 ASN B N 1
ATOM 5049 C CA . ASN B 1 315 ? -8.047 -6.254 10.531 1 92.25 315 ASN B CA 1
ATOM 5050 C C . ASN B 1 315 ? -8.336 -4.762 10.391 1 92.25 315 ASN B C 1
ATOM 5052 O O . ASN B 1 315 ? -8.945 -4.336 9.406 1 92.25 315 ASN B O 1
ATOM 5056 N N . ALA B 1 316 ? -7.98 -3.957 11.398 1 97.12 316 ALA B N 1
ATOM 5057 C CA . ALA B 1 316 ? -8.086 -2.5 11.367 1 97.12 316 ALA B CA 1
ATOM 5058 C C . ALA B 1 316 ? -6.703 -1.851 11.344 1 97.12 316 ALA B C 1
ATOM 5060 O O . ALA B 1 316 ? -5.902 -2.049 12.258 1 97.12 316 ALA B O 1
ATOM 5061 N N . GLN B 1 317 ? -6.371 -1.201 10.258 1 98.19 317 GLN B N 1
ATOM 5062 C CA . GLN B 1 317 ? -5.203 -0.328 10.203 1 98.19 317 GLN B CA 1
ATOM 5063 C C . GLN B 1 317 ? -5.5 1.023 10.852 1 98.19 317 GLN B C 1
ATOM 5065 O O . GLN B 1 317 ? -6.309 1.798 10.336 1 98.19 317 GLN B O 1
ATOM 5070 N N . LEU B 1 318 ? -4.891 1.271 11.977 1 98.44 318 LEU B N 1
ATOM 5071 C CA . LEU B 1 318 ? -5.145 2.467 12.773 1 98.44 318 LEU B CA 1
ATOM 5072 C C . LEU B 1 318 ? -3.906 3.352 12.836 1 98.44 318 LEU B C 1
ATOM 5074 O O . LEU B 1 318 ? -2.836 2.9 13.25 1 98.44 318 LEU B O 1
ATOM 5078 N N . THR B 1 319 ? -4.035 4.578 12.367 1 98.19 319 THR B N 1
ATOM 5079 C CA . THR B 1 319 ? -2.918 5.516 12.391 1 98.19 319 THR B CA 1
ATOM 5080 C C . THR B 1 319 ? -3.334 6.832 13.039 1 98.19 319 THR B C 1
ATOM 5082 O O . THR B 1 319 ? -4.512 7.191 13.031 1 98.19 319 THR B O 1
ATOM 5085 N N . PRO B 1 320 ? -2.459 7.512 13.695 1 96.94 320 PRO B N 1
ATOM 5086 C CA . PRO B 1 320 ? -2.781 8.688 14.5 1 96.94 320 PRO B CA 1
ATOM 5087 C C . PRO B 1 320 ? -2.779 9.984 13.695 1 96.94 320 PRO B C 1
ATOM 5089 O O . PRO B 1 320 ? -2.023 10.906 14 1 96.94 320 PRO B O 1
ATOM 5092 N N . HIS B 1 321 ? -3.688 10.047 12.695 1 94.94 321 HIS B N 1
ATOM 5093 C CA . HIS B 1 321 ? -3.914 11.273 11.938 1 94.94 321 HIS B CA 1
ATOM 5094 C C . HIS B 1 321 ? -2.641 11.727 11.234 1 94.94 321 HIS B C 1
ATOM 5096 O O . HIS B 1 321 ? -2.24 12.891 11.352 1 94.94 321 HIS B O 1
ATOM 5102 N N . ILE B 1 322 ? -2.025 10.812 10.484 1 96.38 322 ILE B N 1
ATOM 5103 C CA . ILE B 1 322 ? -0.738 11.086 9.859 1 96.38 322 ILE B CA 1
ATOM 5104 C C . ILE B 1 322 ? -0.89 11.07 8.336 1 96.38 322 ILE B C 1
ATOM 5106 O O . ILE B 1 322 ? 0.089 11.25 7.609 1 96.38 322 ILE B O 1
ATOM 5110 N N . ALA B 1 323 ? -2.092 10.82 7.809 1 96.88 323 ALA B N 1
ATOM 5111 C CA . ALA B 1 323 ? -2.291 10.68 6.371 1 96.88 323 ALA B CA 1
ATOM 5112 C C . ALA B 1 323 ? -1.771 11.898 5.621 1 96.88 323 ALA B C 1
ATOM 5114 O O . ALA B 1 323 ? -1.185 11.773 4.543 1 96.88 323 ALA B O 1
ATOM 5115 N N . GLY B 1 324 ? -1.984 13.031 6.191 1 95.44 324 GLY B N 1
ATOM 5116 C CA . GLY B 1 324 ? -1.595 14.273 5.531 1 95.44 324 GLY B CA 1
ATOM 5117 C C . GLY B 1 324 ? -0.222 14.766 5.949 1 95.44 324 GLY B C 1
ATOM 5118 O O . GLY B 1 324 ? 0.181 15.875 5.594 1 95.44 324 GLY B O 1
ATOM 5119 N N . ASN B 1 325 ? 0.523 13.953 6.699 1 93.38 325 ASN B N 1
ATOM 5120 C CA . ASN B 1 325 ? 1.774 14.398 7.301 1 93.38 325 ASN B CA 1
ATOM 5121 C C . ASN B 1 325 ? 2.984 13.875 6.535 1 93.38 325 ASN B C 1
ATOM 5123 O O . ASN B 1 325 ? 3.617 12.898 6.953 1 93.38 325 ASN B O 1
ATOM 5127 N N . THR B 1 326 ? 3.393 14.516 5.484 1 95.62 326 THR B N 1
ATOM 5128 C CA . THR B 1 326 ? 4.613 14.234 4.738 1 95.62 326 THR B CA 1
ATOM 5129 C C . THR B 1 326 ? 5.52 15.469 4.699 1 95.62 326 THR B C 1
ATOM 5131 O O . THR B 1 326 ? 5.062 16.578 4.949 1 95.62 326 THR B O 1
ATOM 5134 N N . THR B 1 327 ? 6.738 15.25 4.406 1 94.75 327 THR B N 1
ATOM 5135 C CA . THR B 1 327 ? 7.703 16.344 4.305 1 94.75 327 THR B CA 1
ATOM 5136 C C . THR B 1 327 ? 7.242 17.375 3.279 1 94.75 327 THR B C 1
ATOM 5138 O O . THR B 1 327 ? 7.238 18.578 3.561 1 94.75 327 THR B O 1
ATOM 5141 N N . THR B 1 328 ? 6.828 16.922 2.188 1 96.06 328 THR B N 1
ATOM 5142 C CA . THR B 1 328 ? 6.395 17.812 1.112 1 96.06 328 THR B CA 1
ATOM 5143 C C . THR B 1 328 ? 5.125 18.562 1.508 1 96.06 328 THR B C 1
ATOM 5145 O O . THR B 1 328 ? 4.992 19.75 1.231 1 96.06 328 THR B O 1
ATOM 5148 N N . ALA B 1 329 ? 4.18 17.875 2.096 1 95.88 329 ALA B N 1
ATOM 5149 C CA . ALA B 1 329 ? 2.941 18.516 2.521 1 95.88 329 ALA B CA 1
ATOM 5150 C C . ALA B 1 329 ? 3.217 19.625 3.535 1 95.88 329 ALA B C 1
ATOM 5152 O O . ALA B 1 329 ? 2.637 20.703 3.453 1 95.88 329 ALA B O 1
ATOM 5153 N N . ILE B 1 330 ? 4.07 19.344 4.469 1 95.44 330 ILE B N 1
ATOM 5154 C CA . ILE B 1 330 ? 4.43 20.312 5.5 1 95.44 330 ILE B CA 1
ATOM 5155 C C . ILE B 1 330 ? 5.105 21.531 4.855 1 95.44 330 ILE B C 1
ATOM 5157 O O . ILE B 1 330 ? 4.758 22.672 5.152 1 95.44 330 ILE B O 1
ATOM 5161 N N . ARG B 1 331 ? 6.012 21.266 3.984 1 95.69 331 ARG B N 1
ATOM 5162 C CA . ARG B 1 331 ? 6.707 22.328 3.262 1 95.69 331 ARG B CA 1
ATOM 5163 C C . ARG B 1 331 ? 5.723 23.203 2.484 1 95.69 331 ARG B C 1
ATOM 5165 O O . ARG B 1 331 ? 5.797 24.422 2.533 1 95.69 331 ARG B O 1
ATOM 5172 N N . THR B 1 332 ? 4.871 22.516 1.833 1 95.88 332 THR B N 1
ATOM 5173 C CA . THR B 1 332 ? 3.869 23.203 1.03 1 95.88 332 THR B CA 1
ATOM 5174 C C . THR B 1 332 ? 2.988 24.094 1.909 1 95.88 332 THR B C 1
ATOM 5176 O O . THR B 1 332 ? 2.764 25.266 1.595 1 95.88 332 THR B O 1
ATOM 5179 N N . ALA B 1 333 ? 2.484 23.578 2.975 1 96.5 333 ALA B N 1
ATOM 5180 C CA . ALA B 1 333 ? 1.646 24.328 3.898 1 96.5 333 ALA B CA 1
ATOM 5181 C C . ALA B 1 333 ? 2.4 25.531 4.465 1 96.5 333 ALA B C 1
ATOM 5183 O O . ALA B 1 333 ? 1.845 26.625 4.578 1 96.5 333 ALA B O 1
ATOM 5184 N N . SER B 1 334 ? 3.617 25.312 4.797 1 96.75 334 SER B N 1
ATOM 5185 C CA . SER B 1 334 ? 4.449 26.359 5.367 1 96.75 334 SER B CA 1
ATOM 5186 C C . SER B 1 334 ? 4.641 27.516 4.379 1 96.75 334 SER B C 1
ATOM 5188 O O . SER B 1 334 ? 4.484 28.672 4.738 1 96.75 334 SER B O 1
ATOM 5190 N N . ARG B 1 335 ? 4.969 27.156 3.213 1 96.62 335 ARG B N 1
ATOM 5191 C CA . ARG B 1 335 ? 5.176 28.188 2.189 1 96.62 335 ARG B CA 1
ATOM 5192 C C . ARG B 1 335 ? 3.895 28.969 1.932 1 96.62 335 ARG B C 1
ATOM 5194 O O . ARG B 1 335 ? 3.91 30.203 1.896 1 96.62 335 ARG B O 1
ATOM 5201 N N . GLN B 1 336 ? 2.844 28.25 1.795 1 97.19 336 GLN B N 1
ATOM 5202 C CA . GLN B 1 336 ? 1.56 28.859 1.478 1 97.19 336 GLN B CA 1
ATOM 5203 C C . GLN B 1 336 ? 1.104 29.781 2.598 1 97.19 336 GLN B C 1
ATOM 5205 O O . GLN B 1 336 ? 0.596 30.875 2.336 1 97.19 336 GLN B O 1
ATOM 5210 N N . ILE B 1 337 ? 1.291 29.312 3.787 1 97.56 337 ILE B N 1
ATOM 5211 C CA . ILE B 1 337 ? 0.751 30.094 4.898 1 97.56 337 ILE B CA 1
ATOM 5212 C C . ILE B 1 337 ? 1.55 31.375 5.062 1 97.56 337 ILE B C 1
ATOM 5214 O O . ILE B 1 337 ? 0.989 32.438 5.391 1 97.56 337 ILE B O 1
ATOM 5218 N N . VAL B 1 338 ? 2.828 31.375 4.832 1 97.75 338 VAL B N 1
ATOM 5219 C CA . VAL B 1 338 ? 3.652 32.594 4.902 1 97.75 338 VAL B CA 1
ATOM 5220 C C . VAL B 1 338 ? 3.244 33.562 3.795 1 97.75 338 VAL B C 1
ATOM 5222 O O . VAL B 1 338 ? 3.143 34.75 4.027 1 97.75 338 VAL B O 1
ATOM 5225 N N . ASP B 1 339 ? 3 33.031 2.629 1 97.62 339 ASP B N 1
ATOM 5226 C CA . ASP B 1 339 ? 2.555 33.875 1.518 1 97.62 339 ASP B CA 1
ATOM 5227 C C . ASP B 1 339 ? 1.225 34.562 1.839 1 97.62 339 ASP B C 1
ATOM 5229 O O . ASP B 1 339 ? 1.016 35.719 1.495 1 97.62 339 ASP B O 1
ATOM 5233 N N . LYS B 1 340 ? 0.381 33.812 2.467 1 97.56 340 LYS B N 1
ATOM 5234 C CA . LYS B 1 340 ? -0.915 34.375 2.846 1 97.56 340 LYS B CA 1
ATOM 5235 C C . LYS B 1 340 ? -0.759 35.438 3.912 1 97.56 340 LYS B C 1
ATOM 5237 O O . LYS B 1 340 ? -1.457 36.469 3.883 1 97.56 340 LYS B O 1
ATOM 5242 N N . ILE B 1 341 ? 0.099 35.219 4.828 1 97.31 341 ILE B N 1
ATOM 5243 C CA . ILE B 1 341 ? 0.381 36.219 5.859 1 97.31 341 ILE B CA 1
ATOM 5244 C C . ILE B 1 341 ? 0.948 37.469 5.211 1 97.31 341 ILE B C 1
ATOM 5246 O O . ILE B 1 341 ? 0.562 38.594 5.57 1 97.31 341 ILE B O 1
ATOM 5250 N N . HIS B 1 342 ? 1.807 37.281 4.285 1 96.62 342 HIS B N 1
ATOM 5251 C CA . HIS B 1 342 ? 2.389 38.406 3.564 1 96.62 342 HIS B CA 1
ATOM 5252 C C . HIS B 1 342 ? 1.317 39.219 2.834 1 96.62 342 HIS B C 1
ATOM 5254 O O . HIS B 1 342 ? 1.298 40.438 2.906 1 96.62 342 HIS B O 1
ATOM 5260 N N . ALA B 1 343 ? 0.488 38.531 2.148 1 96 343 ALA B N 1
ATOM 5261 C CA . ALA B 1 343 ? -0.594 39.188 1.422 1 96 343 ALA B CA 1
ATOM 5262 C C . ALA B 1 343 ? -1.515 39.938 2.377 1 96 343 ALA B C 1
ATOM 5264 O O . ALA B 1 343 ? -1.958 41.031 2.076 1 96 343 ALA B O 1
ATOM 5265 N N . PHE B 1 344 ? -1.781 39.312 3.467 1 95.06 344 PHE B N 1
ATOM 5266 C CA . PHE B 1 344 ? -2.625 39.906 4.484 1 95.06 344 PHE B CA 1
ATOM 5267 C C . PHE B 1 344 ? -1.978 41.188 5.031 1 95.06 344 PHE B C 1
ATOM 5269 O O . PHE B 1 344 ? -2.648 42.188 5.203 1 95.06 344 PHE B O 1
ATOM 5276 N N . SER B 1 345 ? -0.707 41.125 5.281 1 92.12 345 SER B N 1
ATOM 5277 C CA . SER B 1 345 ? 0.046 42.25 5.824 1 92.12 345 SER B CA 1
ATOM 5278 C C . SER B 1 345 ? 0.103 43.406 4.832 1 92.12 345 SER B C 1
ATOM 5280 O O . SER B 1 345 ? 0.022 44.562 5.227 1 92.12 345 SER B O 1
ATOM 5282 N N . ALA B 1 346 ? 0.243 43.094 3.609 1 90.06 346 ALA B N 1
ATOM 5283 C CA . ALA B 1 346 ? 0.312 44.094 2.566 1 90.06 346 ALA B CA 1
ATOM 5284 C C . ALA B 1 346 ? -1.028 44.812 2.404 1 90.06 346 ALA B C 1
ATOM 5286 O O . ALA B 1 346 ? -1.073 46.031 2.154 1 90.06 346 ALA B O 1
ATOM 5287 N N . ALA B 1 347 ? -2.043 44.094 2.551 1 86.06 347 ALA B N 1
ATOM 5288 C CA . ALA B 1 347 ? -3.379 44.656 2.432 1 86.06 347 ALA B CA 1
ATOM 5289 C C . ALA B 1 347 ? -3.693 45.562 3.621 1 86.06 347 ALA B C 1
ATOM 5291 O O . ALA B 1 347 ? -4.406 46.562 3.482 1 86.06 347 ALA B O 1
ATOM 5292 N N . ALA B 1 348 ? -3.221 45.25 4.699 1 80.19 348 ALA B N 1
ATOM 5293 C CA . ALA B 1 348 ? -3.461 46 5.922 1 80.19 348 ALA B CA 1
ATOM 5294 C C . ALA B 1 348 ? -2.701 47.344 5.898 1 80.19 348 ALA B C 1
ATOM 5296 O O . ALA B 1 348 ? -3.148 48.312 6.48 1 80.19 348 ALA B O 1
ATOM 5297 N N . THR B 1 349 ? -1.589 47.344 5.277 1 70.19 349 THR B N 1
ATOM 5298 C CA . THR B 1 349 ? -0.789 48.562 5.199 1 70.19 349 THR B CA 1
ATOM 5299 C C . THR B 1 349 ? -1.316 49.469 4.109 1 70.19 349 THR B C 1
ATOM 5301 O O . THR B 1 349 ? -1.148 50.688 4.188 1 70.19 349 THR B O 1
ATOM 5304 N N . ALA B 1 350 ? -1.954 49 2.994 1 71.62 350 ALA B N 1
ATOM 5305 C CA . ALA B 1 350 ? -2.469 49.812 1.894 1 71.62 350 ALA B CA 1
ATOM 5306 C C . ALA B 1 350 ? -3.777 50.5 2.281 1 71.62 350 ALA B C 1
ATOM 5308 O O . ALA B 1 350 ? -4.121 51.562 1.731 1 71.62 350 ALA B O 1
ATOM 5309 N N . GLY B 1 351 ? -4.484 50.062 3.115 1 54.69 351 GLY B N 1
ATOM 5310 C CA . GLY B 1 351 ? -5.715 50.719 3.518 1 54.69 351 GLY B CA 1
ATOM 5311 C C . GLY B 1 351 ? -5.539 51.594 4.734 1 54.69 351 GLY B C 1
ATOM 5312 O O . GLY B 1 351 ? -4.578 51.438 5.488 1 54.69 351 GLY B O 1
#

Solvent-accessible surface area (backbone atoms only — not comparable to full-atom values): 35983 Å² total; per-residue (Å²): 128,84,57,33,30,35,34,64,46,72,62,61,80,71,56,32,54,56,42,54,50,50,35,51,75,70,70,45,45,46,30,43,33,41,59,83,49,89,61,47,66,60,53,45,65,72,48,50,83,78,44,46,76,45,75,52,59,64,86,40,58,69,60,34,47,50,50,38,58,74,64,27,36,37,27,25,43,31,35,51,84,67,67,66,41,44,53,69,52,51,54,63,38,43,30,83,85,33,82,28,34,39,42,32,40,34,29,38,30,60,77,61,84,43,42,41,59,67,50,26,60,76,70,63,34,45,79,45,59,22,73,61,38,29,18,63,36,31,19,52,42,50,50,18,49,52,48,34,55,61,60,45,46,66,59,40,21,54,37,34,46,71,67,38,65,56,65,80,76,58,79,60,28,71,47,53,62,76,37,30,38,21,30,38,22,73,46,65,37,37,49,42,32,45,52,52,40,42,60,61,43,26,43,55,36,32,26,54,60,89,81,61,37,69,68,53,24,54,74,68,73,40,43,70,35,93,38,69,68,61,36,33,55,63,20,44,30,38,37,43,43,47,74,73,40,88,83,31,48,49,60,37,35,61,72,52,59,67,46,34,30,79,57,12,34,44,33,36,68,46,44,35,40,24,52,33,54,65,46,49,39,53,46,42,69,73,40,69,46,33,57,47,32,36,38,38,22,44,48,76,40,54,66,99,57,50,68,60,70,47,47,76,40,84,53,44,46,32,35,60,60,48,49,44,49,20,46,58,22,50,50,45,10,39,53,49,33,49,52,49,49,50,53,52,49,53,54,60,69,75,98,128,83,56,33,31,34,32,61,46,72,63,61,80,70,57,32,54,56,42,52,49,48,36,52,74,69,70,44,46,46,30,42,33,41,59,86,49,88,61,47,65,61,54,45,64,72,50,51,84,80,44,45,75,44,76,52,58,66,86,39,57,69,62,34,47,51,52,39,57,76,65,29,37,37,26,24,43,32,38,52,84,66,66,66,41,45,53,68,51,51,54,62,38,44,30,83,85,33,83,28,34,39,42,32,40,34,28,40,31,60,77,62,83,42,42,41,60,67,50,26,60,76,70,63,33,45,78,45,58,21,73,61,37,29,18,64,36,32,18,52,44,51,50,18,49,51,47,34,56,60,58,45,44,66,60,40,21,54,37,34,47,72,68,37,67,56,64,79,75,58,78,59,30,68,47,54,64,77,36,30,38,21,30,39,22,72,46,64,37,37,49,40,31,46,54,53,40,42,60,62,43,27,42,52,36,32,25,55,59,90,80,60,37,68,69,52,24,52,75,69,73,41,43,72,34,92,37,67,68,61,36,32,57,65,20,44,30,38,38,42,44,49,74,74,41,88,83,31,48,48,62,36,36,61,72,50,58,68,44,35,30,80,56,13,33,44,34,37,69,48,43,36,40,25,52,34,55,64,46,48,40,53,45,42,69,75,40,70,47,33,56,46,32,37,37,37,23,42,49,76,39,56,66,99,56,49,67,62,70,48,47,78,41,87,55,45,46,33,36,59,60,49,46,45,51,19,48,58,22,50,51,43,11,37,52,48,34,50,52,50,50,49,53,52,50,53,53,60,68,74,96

Radius of gyration: 30.25 Å; Cα contacts (8 Å, |Δi|>4): 1395; chains: 2; bounding box: 55×101×69 Å

pLDDT: mean 95.07, std 5.31, range [48.56, 98.94]

InterPro domains:
  IPR006139 D-isomer specific 2-hydroxyacid dehydrogenase, catalytic domain [PF00389] (52-346)
  IPR006140 D-isomer specific 2-hydroxyacid dehydrogenase, NAD-binding domain [PF02826] (144-323)
  IPR029753 D-isomer specific 2-hydroxyacid dehydrogenase, NAD-binding domain conserved site [PS00670] (231-253)
  IPR029753 D-isomer specific 2-hydroxyacid dehydrogenase, NAD-binding domain conserved site [PS00671] (260-276)
  IPR036291 NAD(P)-binding domain superfamily [SSF51735] (137-324)
  IPR050418 D-isomer specific 2-hydroxyacid dehydrogenase, PdxB subfamily [PTHR43761] (101-346)